Protein AF-A0A1G9FMX8-F1 (afdb_monomer_lite)

Radius of gyration: 33.81 Å; chains: 1; bounding box: 74×69×80 Å

Secondary structure (DSSP, 8-state):
---HHHHHHHHHHS-HHHHHHHHHHHHHH-HHHHHHHHHHTTPPPPHHHHHHHHHHHHHHHGGG--GGGEE-HHHHHHHHHHHHHIIIIIIHHHHHTT-HHHHHHHHHHHHHHHTTSEE--TTSHHHHHHHHHHHHHHHHHHHS-HHHHHHHHHHHHTTGGG--TTS-HHHHHHHHHHS--SHHHHHHHHHHHHHHHHHHHHH--TTS--HHHHHHHHHHHHHHHHTT-HHHHHHHHHHHTTSHHHHHHHHHHHHHTT-HHHHHHHHHHHHH-TT--HHHHHHHHHHHHHHHHHTT-HHHHHHHHHHIIIII-TT-SHHHHHHHTTS-HHHHHHHHHHHHHHS-TTS-HHHHHHHTT-HHHHHHHHHH-S-HHHHHHHHHHHTTT-HHHHHHHHHHHHHHHHHH--SHHHHHHHHHHHHGGGGSTTHHHHHHHHHHHHHHHTTT-HHHHHHHGGG-

Foldseek 3Di:
DPDPVVVVVVQVPDDPVRNVVVLVVVCVVDVVSVLLVCLVVLPDDDPVSLVVLVVQLCVLPVVQADPPLEGEPVSLVSSLVSLLCCLVRRLVSCLVSQVLVSSLVSLVVVQVSQLRHHYPCPDCSLVSSVVSSLVSVVSCQVRHDVVSVVVCLVVLVVCLVPRHPSDDPLVSLVSLLVDDPDPVSLVVLLVVLVVVLVVQVVVDDPQDQSVVNLSSLLSNLSSCVVVVPVVSLVVSLVVPLVRPSSLVVVLVVCVVVVVLVSSLVSLVVVCVDPNDDLVSVLVSLVVQLVSCVVVVVVVSNLVSLLCCCAPNVLVDCVSVVVNLVVDDPVVSVVVLVVSLVRHDPPRPSLVVCVVVLVLVVLLVPLQPDLDVVSLVVCCVSACVPPVPSSLVSLLVNLVVQLVVDDDLVSLLVSLVSLLVLVVGVCSLVVLVVVLVVCCVVPVVCVSNNVNSVVSD

pLDDT: mean 91.05, std 7.77, range [44.81, 98.56]

Organism: NCBI:txid576118

Sequence (456 aa):
MTNLNEIRDIVENTDHETLQNFVVNLLNEDENLVMRLRLLSKNELTEEDFDQYKKRYQEIVNPNVETGSFVPYRKAMRMERGLNDFLTEDVTGLVNNKYFDEAFDITKLIFLRLNKLNIVDSGGVTDDIMREIFRVWQAILNQGPKTITATMFRWIISRRDHLGDTTDPDQYLEFLINNFREPNQMERKLQIAGQQIEELEDDTQPWSYPVDEERWAKFYLELAEQMEDEDKIERFIAEHLYLFEVRNFAIERHISKAEYDEAIELLKEGRAIEFKRHELNRKYTIQLKELYKIKRNREAYLKELWLLTTKYELQSLEPFNELKAQYSEEEWAEVREEIFETLPENARLADYYRNEGLEERILEYVQNSTYSGDVLTYEADLKDKYPDEMLDIYEKFARGRMKMANERRLYREIVEFTRGMLDYPDGRDRVDQLIEEWTAEYQHRPAMIEELEKLK

Structure (mmCIF, N/CA/C/O backbone):
data_AF-A0A1G9FMX8-F1
#
_entry.id   AF-A0A1G9FMX8-F1
#
loop_
_atom_site.group_PDB
_atom_site.id
_atom_site.type_symbol
_atom_site.label_atom_id
_atom_site.label_alt_id
_atom_site.label_comp_id
_atom_site.label_asym_id
_atom_site.label_entity_id
_atom_site.label_seq_id
_atom_site.pdbx_PDB_ins_code
_atom_site.Cartn_x
_atom_site.Cartn_y
_atom_site.Cartn_z
_atom_site.occupancy
_atom_site.B_iso_or_equiv
_atom_site.auth_seq_id
_atom_site.auth_comp_id
_atom_site.auth_asym_id
_atom_site.auth_atom_id
_atom_site.pdbx_PDB_model_num
ATOM 1 N N . MET A 1 1 ? -6.615 -38.476 15.473 1.00 44.81 1 MET A N 1
ATOM 2 C CA . MET A 1 1 ? -7.785 -37.583 15.381 1.00 44.81 1 MET A CA 1
ATOM 3 C C . MET A 1 1 ? -9.010 -38.463 15.459 1.00 44.81 1 MET A C 1
ATOM 5 O O . MET A 1 1 ? -9.242 -39.225 14.532 1.00 44.81 1 MET A O 1
ATOM 9 N N . THR A 1 2 ? -9.697 -38.456 16.596 1.00 51.84 2 THR A N 1
ATOM 10 C CA . THR A 1 2 ? -10.960 -39.182 16.776 1.00 51.84 2 THR A CA 1
ATOM 11 C C . THR A 1 2 ? -12.009 -38.550 15.863 1.00 51.84 2 THR A C 1
ATOM 13 O O . THR A 1 2 ? -12.070 -37.324 15.760 1.00 51.84 2 THR A O 1
ATOM 16 N N . ASN A 1 3 ? -12.779 -39.365 15.146 1.00 76.31 3 ASN A N 1
ATOM 17 C CA . ASN A 1 3 ? -13.782 -38.883 14.204 1.00 76.31 3 ASN A CA 1
ATOM 18 C C . ASN A 1 3 ? -14.913 -38.177 14.978 1.00 76.31 3 ASN A C 1
ATOM 20 O O . ASN A 1 3 ? -15.457 -38.745 15.921 1.00 76.31 3 ASN A O 1
ATOM 24 N N . LEU A 1 4 ? -15.282 -36.951 14.591 1.00 76.44 4 LEU A N 1
ATOM 25 C CA . LEU A 1 4 ? -16.383 -36.194 15.214 1.00 76.44 4 LEU A CA 1
ATOM 26 C C . LEU A 1 4 ? -17.700 -36.991 15.246 1.00 76.44 4 LEU A C 1
ATOM 28 O O . LEU A 1 4 ? -18.471 -36.855 16.193 1.00 76.44 4 LEU A O 1
ATOM 32 N N . ASN A 1 5 ? -17.923 -37.857 14.252 1.00 81.19 5 ASN A N 1
ATOM 33 C CA . ASN A 1 5 ? -19.092 -38.734 14.209 1.00 81.19 5 ASN A CA 1
ATOM 34 C C . ASN A 1 5 ? -19.021 -39.852 15.261 1.00 81.19 5 ASN A C 1
ATOM 36 O O . ASN A 1 5 ? -20.015 -40.100 15.928 1.00 81.19 5 ASN A O 1
ATOM 40 N N . GLU A 1 6 ? -17.847 -40.453 15.491 1.00 85.81 6 GLU A N 1
ATOM 41 C CA . GLU A 1 6 ? -17.676 -41.447 16.566 1.00 85.81 6 GLU A CA 1
ATOM 42 C C . GLU A 1 6 ? -17.885 -40.824 17.949 1.00 85.81 6 GLU A C 1
ATOM 44 O O . GLU A 1 6 ? -18.493 -41.441 18.817 1.00 85.81 6 GLU A O 1
ATOM 49 N N . ILE 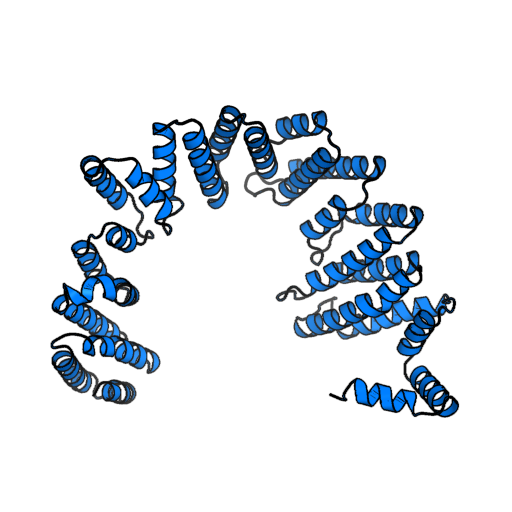A 1 7 ? -17.413 -39.590 18.165 1.00 85.06 7 ILE A N 1
ATOM 50 C CA . ILE A 1 7 ? -17.627 -38.883 19.437 1.00 85.06 7 ILE A CA 1
ATOM 51 C C . ILE A 1 7 ? -19.122 -38.641 19.662 1.00 85.06 7 ILE A C 1
ATOM 53 O O . ILE A 1 7 ? -19.620 -38.878 20.762 1.00 85.06 7 ILE A O 1
ATOM 57 N N . ARG A 1 8 ? -19.845 -38.189 18.629 1.00 85.50 8 ARG A N 1
ATOM 58 C CA . ARG A 1 8 ? -21.291 -37.959 18.720 1.00 85.50 8 ARG A CA 1
ATOM 59 C C . ARG A 1 8 ? -22.040 -39.262 19.008 1.00 85.50 8 ARG A C 1
ATOM 61 O O . ARG A 1 8 ? -22.851 -39.273 19.927 1.00 85.50 8 ARG A O 1
ATOM 68 N N . ASP A 1 9 ? -21.703 -40.349 18.317 1.00 90.06 9 ASP A N 1
ATOM 69 C CA . ASP A 1 9 ? -22.313 -41.662 18.546 1.00 90.06 9 ASP A CA 1
ATOM 70 C C . ASP A 1 9 ? -22.076 -42.155 19.983 1.00 90.06 9 ASP A C 1
ATOM 72 O O . ASP A 1 9 ? -22.987 -42.695 20.609 1.00 90.06 9 ASP A O 1
ATOM 76 N N . ILE A 1 10 ? -20.881 -41.949 20.550 1.00 89.62 10 ILE A N 1
ATOM 77 C CA . ILE A 1 10 ? -20.600 -42.299 21.952 1.00 89.62 10 ILE A CA 1
ATOM 78 C C . ILE A 1 10 ? -21.485 -41.484 22.900 1.00 89.62 10 ILE A C 1
ATOM 80 O O . ILE A 1 10 ? -22.086 -42.052 23.811 1.00 89.62 10 ILE A O 1
ATOM 84 N N . VAL A 1 11 ? -21.585 -40.169 22.691 1.00 88.06 11 VAL A N 1
ATOM 85 C CA . VAL A 1 11 ? -22.390 -39.279 23.543 1.00 88.06 11 VAL A CA 1
ATOM 86 C C . VAL A 1 11 ? -23.878 -39.626 23.462 1.00 88.06 11 VAL A C 1
ATOM 88 O O . VAL A 1 11 ? -24.535 -39.682 24.496 1.00 88.06 11 VAL A O 1
ATOM 91 N N . GLU A 1 12 ? -24.405 -39.901 22.267 1.00 89.62 12 GLU A N 1
ATOM 92 C CA . GLU A 1 12 ? -25.822 -40.235 22.054 1.00 89.62 12 GLU A CA 1
ATOM 93 C C . GLU A 1 12 ? -26.210 -41.607 22.625 1.00 89.62 12 GLU A C 1
ATOM 95 O O . GLU A 1 12 ? -27.341 -41.785 23.076 1.00 89.62 12 GLU A O 1
ATOM 100 N N . ASN A 1 13 ? -25.280 -42.567 22.637 1.00 91.25 13 ASN A N 1
ATOM 101 C CA . ASN A 1 13 ? -25.515 -43.914 23.168 1.00 91.25 13 ASN A CA 1
ATOM 102 C C . ASN A 1 13 ? -25.168 -44.068 24.660 1.00 91.25 13 ASN A C 1
ATOM 104 O O . ASN A 1 13 ? -25.418 -45.130 25.235 1.00 91.25 13 ASN A O 1
ATOM 108 N N . THR A 1 14 ? -24.589 -43.045 25.294 1.00 93.12 14 THR A N 1
ATOM 109 C CA . THR A 1 14 ? -24.308 -43.043 26.736 1.00 93.12 14 THR A CA 1
ATOM 110 C C . THR A 1 14 ? -25.556 -42.606 27.496 1.00 93.12 14 THR A C 1
ATOM 112 O O . THR A 1 14 ? -26.208 -41.629 27.129 1.00 93.12 14 THR A O 1
ATOM 115 N N . ASP A 1 15 ? -25.910 -43.319 28.566 1.00 93.94 15 ASP A N 1
ATOM 116 C CA . ASP A 1 15 ? -27.069 -42.946 29.372 1.00 93.94 15 ASP A CA 1
ATOM 117 C C . ASP A 1 15 ? -26.850 -41.606 30.096 1.00 93.94 15 ASP A C 1
ATOM 119 O O . ASP A 1 15 ? -25.723 -41.167 30.348 1.00 93.94 15 ASP A O 1
ATOM 123 N N . HIS A 1 16 ? -27.956 -40.946 30.434 1.00 90.81 16 HIS A N 1
ATOM 124 C CA . HIS A 1 16 ? -27.925 -39.588 30.967 1.00 90.81 16 HIS A CA 1
ATOM 125 C C . HIS A 1 16 ? -27.144 -39.468 32.283 1.00 90.81 16 HIS A C 1
ATOM 127 O O . HIS A 1 16 ? -26.443 -38.478 32.472 1.00 90.81 16 HIS A O 1
ATOM 133 N N . GLU A 1 17 ? -27.235 -40.459 33.174 1.00 93.00 17 GLU A N 1
ATOM 134 C CA . GLU A 1 17 ? -26.578 -40.423 34.484 1.00 93.00 17 GLU A CA 1
ATOM 135 C C . GLU A 1 17 ? -25.061 -40.582 34.333 1.00 93.00 17 GLU A C 1
ATOM 137 O O . GLU A 1 17 ? -24.290 -39.813 34.914 1.00 93.00 17 GLU A O 1
ATOM 142 N N . THR A 1 18 ? -24.622 -41.515 33.486 1.00 91.44 18 THR A N 1
ATOM 143 C CA . THR A 1 18 ? -23.204 -41.689 33.150 1.00 91.44 18 THR A CA 1
ATOM 144 C C . THR A 1 18 ? -22.631 -40.437 32.487 1.00 91.44 18 THR A C 1
ATOM 146 O O . THR A 1 18 ? -21.562 -39.970 32.887 1.00 91.44 18 THR A O 1
ATOM 149 N N . LEU A 1 19 ? -23.346 -39.850 31.519 1.00 91.69 19 LEU A N 1
ATOM 150 C CA . LEU A 1 19 ? -22.912 -38.624 30.845 1.00 91.69 19 LEU A CA 1
ATOM 151 C C . LEU A 1 19 ? -22.835 -37.447 31.829 1.00 91.69 19 LEU A C 1
ATOM 153 O O . LEU A 1 19 ? -21.854 -36.706 31.829 1.00 91.69 19 LEU A O 1
ATOM 157 N N . GLN A 1 20 ? -23.837 -37.291 32.699 1.00 89.81 20 GLN A N 1
ATOM 158 C CA . GLN A 1 20 ? -23.873 -36.226 33.698 1.00 89.81 20 GLN A CA 1
ATOM 159 C C . GLN A 1 20 ? -22.715 -36.352 34.692 1.00 89.81 20 GLN A C 1
ATOM 161 O O . GLN A 1 20 ? -22.017 -35.370 34.934 1.00 89.81 20 GLN A O 1
ATOM 166 N N . ASN A 1 21 ? -22.465 -37.549 35.226 1.00 90.31 21 ASN A N 1
ATOM 167 C CA . ASN A 1 21 ? -21.354 -37.792 36.147 1.00 90.31 21 ASN A CA 1
ATOM 168 C C . ASN A 1 21 ? -19.993 -37.582 35.473 1.00 90.31 21 ASN A C 1
ATOM 170 O O . ASN A 1 21 ? -19.087 -37.013 36.080 1.00 90.31 21 ASN A O 1
ATOM 174 N N . PHE A 1 22 ? -19.849 -37.992 34.211 1.00 90.88 22 PHE A N 1
ATOM 175 C CA . PHE A 1 22 ? -18.640 -37.738 33.433 1.00 90.88 22 PHE A CA 1
ATOM 176 C C . PHE A 1 22 ? -18.386 -36.238 33.256 1.00 90.88 22 PHE A C 1
ATOM 178 O O . PHE A 1 22 ? -17.278 -35.771 33.514 1.00 90.88 22 PHE A O 1
ATOM 185 N N . VAL A 1 23 ? -19.422 -35.476 32.890 1.00 88.44 23 VAL A N 1
ATOM 186 C CA . VAL A 1 23 ? -19.333 -34.016 32.787 1.00 88.44 23 VAL A CA 1
ATOM 187 C C . VAL A 1 23 ? -18.975 -33.409 34.143 1.00 88.44 23 VAL A C 1
ATOM 189 O O . VAL A 1 23 ? -18.030 -32.638 34.209 1.00 88.44 23 VAL A O 1
ATOM 192 N N . VAL A 1 24 ? -19.638 -33.787 35.240 1.00 87.25 24 VAL A N 1
ATOM 193 C CA . VAL A 1 24 ? -19.314 -33.271 36.586 1.00 87.25 24 VAL A CA 1
ATOM 194 C C . VAL A 1 24 ? -17.859 -33.548 36.972 1.00 87.25 24 VAL A C 1
ATOM 196 O O . VAL A 1 24 ? -17.199 -32.657 37.500 1.00 87.25 24 VAL A O 1
ATOM 199 N N . ASN A 1 25 ? -17.335 -34.737 36.672 1.00 87.38 25 ASN A N 1
ATOM 200 C CA . ASN A 1 25 ? -15.934 -35.065 36.940 1.00 87.38 25 ASN A CA 1
ATOM 201 C C . ASN A 1 25 ? -14.976 -34.207 36.103 1.00 87.38 25 ASN A C 1
ATOM 203 O O . ASN A 1 25 ? -14.035 -33.653 36.660 1.00 87.38 25 ASN A O 1
ATOM 207 N N . LEU A 1 26 ? -15.252 -34.022 34.806 1.00 86.31 26 LEU A N 1
ATOM 208 C CA . LEU A 1 26 ? -14.466 -33.130 33.943 1.00 86.31 26 LEU A CA 1
ATOM 209 C C . LEU A 1 26 ? -14.463 -31.686 34.456 1.00 86.31 26 LEU A C 1
ATOM 211 O O . LEU A 1 26 ? -13.421 -31.041 34.504 1.00 86.31 26 LEU A O 1
ATOM 215 N N . LEU A 1 27 ? -15.628 -31.182 34.863 1.00 83.56 27 LEU A N 1
ATOM 216 C CA . LEU A 1 27 ? -15.775 -29.837 35.416 1.00 83.56 27 LEU A CA 1
ATOM 217 C C . LEU A 1 27 ? -15.033 -29.670 36.748 1.00 83.56 27 LEU A C 1
ATOM 219 O O . LEU A 1 27 ? -14.538 -28.590 37.044 1.00 83.56 27 LEU A O 1
ATOM 223 N N . ASN A 1 28 ? -14.956 -30.728 37.558 1.00 80.50 28 ASN A N 1
ATOM 224 C CA . ASN A 1 28 ? -14.210 -30.718 38.814 1.00 80.50 28 ASN A CA 1
ATOM 225 C C . ASN A 1 28 ? -12.684 -30.741 38.595 1.00 80.50 28 ASN A C 1
ATOM 227 O O . ASN A 1 28 ? -11.930 -30.363 39.488 1.00 80.50 28 ASN A O 1
ATOM 231 N N . GLU A 1 29 ? -12.229 -31.195 37.427 1.00 82.62 29 GLU A N 1
ATOM 232 C CA . GLU A 1 29 ? -10.812 -31.246 37.054 1.00 82.62 29 GLU A CA 1
ATOM 233 C C . GLU A 1 29 ? -10.335 -29.979 36.325 1.00 82.62 29 GLU A C 1
ATOM 235 O O . GLU A 1 29 ? -9.151 -29.648 36.408 1.00 82.62 29 GLU A O 1
ATOM 240 N N . ASP A 1 30 ? -11.232 -29.254 35.646 1.00 76.12 30 ASP A N 1
ATOM 241 C CA . ASP A 1 30 ? -10.906 -28.046 34.882 1.00 76.12 30 ASP A CA 1
ATOM 242 C C . ASP A 1 30 ? -11.924 -26.914 35.121 1.00 76.12 30 ASP A C 1
ATOM 244 O O . ASP A 1 30 ? -13.022 -26.891 34.553 1.00 76.12 30 ASP A O 1
ATOM 248 N N . GLU A 1 31 ? -11.517 -25.920 35.921 1.00 72.94 31 GLU A N 1
ATOM 249 C CA . GLU A 1 31 ? -12.300 -24.706 36.206 1.00 72.94 31 GLU A CA 1
ATOM 250 C C . GLU A 1 31 ? -12.705 -23.957 34.917 1.00 72.94 31 GLU A C 1
ATOM 252 O O . GLU A 1 31 ? -13.776 -23.352 34.859 1.00 72.94 31 GLU A O 1
ATOM 257 N N . ASN A 1 32 ? -11.925 -24.049 33.833 1.00 69.44 32 ASN A N 1
ATOM 258 C CA . ASN A 1 32 ? -12.263 -23.391 32.567 1.00 69.44 32 ASN A CA 1
ATOM 259 C C . ASN A 1 32 ? -13.491 -24.014 31.897 1.00 69.44 32 ASN A C 1
ATOM 261 O O . ASN A 1 32 ? -14.299 -23.308 31.281 1.00 69.44 32 ASN A O 1
ATOM 265 N N . LEU A 1 33 ? -13.657 -25.335 32.022 1.00 78.12 33 LEU A N 1
ATOM 266 C CA . LEU A 1 33 ? -14.835 -26.028 31.507 1.00 78.12 33 LEU A CA 1
ATOM 267 C C . LEU A 1 33 ? -16.089 -25.640 32.298 1.00 78.12 33 LEU A C 1
ATOM 269 O O . LEU A 1 33 ? -17.167 -25.556 31.707 1.00 78.12 33 LEU A O 1
ATOM 273 N N . VAL A 1 34 ? -15.953 -25.320 33.593 1.00 76.44 34 VAL A N 1
ATOM 274 C CA . VAL A 1 34 ? -17.045 -24.767 34.416 1.00 76.44 34 VAL A CA 1
ATOM 275 C C . VAL A 1 34 ? -17.539 -23.452 33.836 1.00 76.44 34 VAL A C 1
ATOM 277 O O . VAL A 1 34 ? -18.742 -23.302 33.608 1.00 76.44 34 VAL A O 1
ATOM 280 N N . MET A 1 35 ? -16.629 -22.525 33.539 1.00 72.62 35 MET A N 1
ATOM 281 C CA . MET A 1 35 ? -16.982 -21.223 32.968 1.00 72.62 35 MET A CA 1
ATOM 282 C C . MET A 1 35 ? -17.675 -21.373 31.607 1.00 72.62 35 MET A C 1
ATOM 284 O O . MET A 1 35 ? -18.742 -20.798 31.380 1.00 72.62 35 MET A O 1
ATOM 288 N N . ARG A 1 36 ? -17.121 -22.210 30.716 1.00 73.38 36 ARG A N 1
ATOM 289 C CA . ARG A 1 36 ? -17.715 -22.488 29.396 1.00 73.38 36 ARG A CA 1
ATOM 290 C C . ARG A 1 36 ? -19.100 -23.094 29.504 1.00 73.38 36 ARG A C 1
ATOM 292 O O . ARG A 1 36 ? -20.012 -22.664 28.800 1.00 73.38 36 ARG A O 1
ATOM 299 N N . LEU A 1 37 ? -19.277 -24.075 30.386 1.00 78.38 37 LEU A N 1
ATOM 300 C CA . LEU A 1 37 ? -20.577 -24.700 30.557 1.00 78.38 37 LEU A CA 1
ATOM 301 C C . LEU A 1 37 ? -21.602 -23.692 31.081 1.00 78.38 37 LEU A C 1
ATOM 303 O O . LEU A 1 37 ? -22.703 -23.659 30.544 1.00 78.38 37 LEU A O 1
ATOM 307 N N . ARG A 1 38 ? -21.239 -22.829 32.045 1.00 74.94 38 ARG A N 1
ATOM 308 C CA . ARG A 1 38 ? -22.138 -21.779 32.565 1.00 74.94 38 ARG A CA 1
ATOM 309 C C . ARG A 1 38 ? -22.612 -20.823 31.471 1.00 74.94 38 ARG A C 1
ATOM 311 O O . ARG A 1 38 ? -23.809 -20.532 31.411 1.00 74.94 38 ARG A O 1
ATOM 318 N N . LEU A 1 39 ? -21.708 -20.409 30.578 1.00 71.44 39 LEU A N 1
ATOM 319 C CA . LEU A 1 39 ? -22.046 -19.603 29.401 1.00 71.44 39 LEU A CA 1
ATOM 320 C C . LEU A 1 39 ? -22.995 -20.330 28.439 1.00 71.44 39 LEU A C 1
ATOM 322 O O . LEU A 1 39 ? -23.911 -19.718 27.896 1.00 71.44 39 LEU A O 1
ATOM 326 N N . LEU A 1 40 ? -22.794 -21.632 28.217 1.00 75.94 40 LEU A N 1
ATOM 327 C CA . LEU A 1 40 ? -23.649 -22.434 27.333 1.00 75.94 40 LEU A CA 1
ATOM 328 C C . LEU A 1 40 ? -25.031 -22.701 27.941 1.00 75.94 40 LEU A C 1
ATOM 330 O O . LEU A 1 40 ? -26.027 -22.758 27.219 1.00 75.94 40 LEU A O 1
ATOM 334 N N . SER A 1 41 ? -25.106 -22.846 29.264 1.00 71.75 41 SER A N 1
ATOM 335 C CA . SER A 1 41 ? -26.338 -23.150 29.988 1.00 71.75 41 SER A CA 1
ATOM 336 C C . SER A 1 41 ? -27.146 -21.910 30.394 1.00 71.75 41 SER A C 1
ATOM 338 O O . SER A 1 41 ? -28.184 -22.067 31.031 1.00 71.75 41 SER A O 1
ATOM 340 N N . LYS A 1 42 ? -26.716 -20.696 30.005 1.00 63.12 42 LYS A N 1
ATOM 341 C CA . LYS A 1 42 ? -27.353 -19.402 30.338 1.00 63.12 42 LYS A CA 1
ATOM 342 C C . LYS A 1 42 ? -27.560 -19.177 31.842 1.00 63.12 42 LYS A C 1
ATOM 344 O O . LYS A 1 42 ? -28.536 -18.545 32.246 1.00 63.12 42 LYS A O 1
ATOM 349 N N . ASN A 1 43 ? -26.665 -19.711 32.667 1.00 69.50 43 ASN A N 1
ATOM 350 C CA . ASN A 1 43 ? -26.672 -19.402 34.094 1.00 69.50 43 ASN A CA 1
ATOM 351 C C . ASN A 1 43 ? -26.095 -17.997 34.305 1.00 69.50 43 ASN A C 1
ATOM 353 O O . ASN A 1 43 ? -25.184 -17.601 33.580 1.00 69.50 43 ASN A O 1
ATOM 357 N N . GLU A 1 44 ? -26.604 -17.259 35.294 1.00 72.62 44 GLU A N 1
ATOM 358 C CA . GLU A 1 44 ? -26.005 -15.974 35.666 1.00 72.62 44 GLU A CA 1
ATOM 359 C C . GLU A 1 44 ? -24.579 -16.189 36.193 1.00 72.62 44 GLU A C 1
ATOM 361 O O . GLU A 1 44 ? -24.358 -17.022 37.077 1.00 72.62 44 GLU A O 1
ATOM 366 N N . LEU A 1 45 ? -23.617 -15.450 35.634 1.00 77.69 45 LEU A N 1
ATOM 367 C CA . LEU A 1 45 ? -22.242 -15.405 36.127 1.00 77.69 45 LEU A CA 1
ATOM 368 C C . LEU A 1 45 ? -22.149 -14.592 37.423 1.00 77.69 45 LEU A C 1
ATOM 370 O O . LEU A 1 45 ? -22.848 -13.591 37.596 1.00 77.69 45 LEU A O 1
ATOM 374 N N . THR A 1 46 ? -21.264 -15.016 38.322 1.00 79.81 46 THR A N 1
ATOM 375 C CA . THR A 1 46 ? -20.975 -14.331 39.591 1.00 79.81 46 THR A CA 1
ATOM 376 C C . THR A 1 46 ? -19.717 -13.458 39.492 1.00 79.81 46 THR A C 1
ATOM 378 O O . THR A 1 46 ? -18.938 -13.573 38.550 1.00 79.81 46 THR A O 1
ATOM 381 N N . GLU A 1 47 ? -19.460 -12.605 40.493 1.00 78.50 47 GLU A N 1
ATOM 382 C CA . GLU A 1 47 ? -18.185 -11.865 40.585 1.00 78.50 47 GLU A CA 1
ATOM 383 C C . GLU A 1 47 ? -16.962 -12.798 40.609 1.00 78.50 47 GLU A C 1
ATOM 385 O O . GLU A 1 47 ? -15.944 -12.509 39.980 1.00 78.50 47 GLU A O 1
ATOM 390 N N . GLU A 1 48 ? -17.083 -13.945 41.281 1.00 80.94 48 GLU A N 1
ATOM 391 C CA . GLU A 1 48 ? -16.029 -14.960 41.355 1.00 80.94 48 GLU A CA 1
ATOM 392 C C . GLU A 1 48 ? -15.711 -15.548 39.971 1.00 80.94 48 GLU A C 1
ATOM 394 O O . GLU A 1 48 ? -14.545 -15.785 39.656 1.00 80.94 48 GLU A O 1
ATOM 399 N N . ASP A 1 49 ? -16.718 -15.692 39.102 1.00 78.06 49 ASP A N 1
ATOM 400 C CA . ASP A 1 49 ? -16.517 -16.149 37.724 1.00 78.06 49 ASP A CA 1
ATOM 401 C C . ASP A 1 49 ? -15.686 -15.143 36.914 1.00 78.06 49 ASP A C 1
ATOM 403 O O . ASP A 1 49 ? -14.797 -15.529 36.154 1.00 78.06 49 ASP A O 1
ATOM 407 N N . PHE A 1 50 ? -15.902 -13.839 37.104 1.00 80.25 50 PHE A N 1
ATOM 408 C CA . PHE A 1 50 ? -15.106 -12.804 36.435 1.00 80.25 50 PHE A CA 1
ATOM 409 C C . PHE A 1 50 ? -13.664 -12.731 36.946 1.00 80.25 50 PHE A C 1
ATOM 411 O O . PHE A 1 50 ? -12.746 -12.421 36.179 1.00 80.25 50 PHE A O 1
ATOM 418 N N . ASP A 1 51 ? -13.426 -13.071 38.211 1.00 85.38 51 ASP A N 1
ATOM 419 C CA . ASP A 1 51 ? -12.068 -13.232 38.727 1.00 85.38 51 ASP A CA 1
ATOM 420 C C . ASP A 1 51 ? -11.364 -14.460 38.130 1.00 85.38 51 ASP A C 1
ATOM 422 O O . ASP A 1 51 ? -10.157 -14.397 37.863 1.00 85.38 51 ASP A O 1
ATOM 426 N N . GLN A 1 52 ? -12.101 -15.523 37.791 1.00 85.38 52 GLN A N 1
ATOM 427 C CA . GLN A 1 52 ? -11.546 -16.659 37.046 1.00 85.38 52 GLN A CA 1
ATOM 428 C C . GLN A 1 52 ? -11.110 -16.268 35.625 1.00 85.38 52 GLN A C 1
ATOM 430 O O . GLN A 1 52 ? -10.035 -16.686 35.195 1.00 85.38 52 GLN A O 1
ATOM 435 N N . TYR A 1 53 ? -11.833 -15.387 34.920 1.00 88.88 53 TYR A N 1
ATOM 436 C CA . TYR A 1 53 ? -11.364 -14.852 33.627 1.00 88.88 53 TYR A CA 1
ATOM 437 C C . TYR A 1 53 ? -10.019 -14.125 33.756 1.00 88.88 53 TYR A C 1
ATOM 439 O O . TYR A 1 53 ? -9.121 -14.314 32.930 1.00 88.88 53 TYR A O 1
ATOM 447 N N . LYS A 1 54 ? -9.846 -13.314 34.808 1.00 88.12 54 LYS A N 1
ATOM 448 C CA . LYS A 1 54 ? -8.574 -12.619 35.068 1.00 88.12 54 LYS A CA 1
ATOM 449 C C . LYS A 1 54 ? -7.459 -13.608 35.403 1.00 88.12 54 LYS A C 1
ATOM 451 O O . LYS A 1 54 ? -6.344 -13.443 34.907 1.00 88.12 54 LYS A O 1
ATOM 456 N N . LYS A 1 55 ? -7.749 -14.630 36.215 1.00 90.88 55 LYS A N 1
ATOM 457 C CA . LYS A 1 55 ? -6.806 -15.707 36.553 1.00 90.88 55 LYS A CA 1
ATOM 458 C C . LYS A 1 55 ? -6.367 -16.458 35.296 1.00 90.88 55 LYS A C 1
ATOM 460 O O . LYS A 1 55 ? -5.169 -16.574 35.056 1.00 90.88 55 LYS A O 1
ATOM 465 N N . ARG A 1 56 ? -7.308 -16.854 34.436 1.00 90.69 56 ARG A N 1
ATOM 466 C CA . ARG A 1 56 ? -7.016 -17.545 33.175 1.00 90.69 56 ARG A CA 1
ATOM 467 C C . ARG A 1 56 ? -6.131 -16.713 32.252 1.00 90.69 56 ARG A C 1
ATOM 469 O O . ARG A 1 56 ? -5.119 -17.197 31.753 1.00 90.69 56 ARG A O 1
ATOM 476 N N . TYR A 1 57 ? -6.455 -15.434 32.074 1.00 92.81 57 TYR A N 1
ATOM 477 C CA . TYR A 1 57 ? -5.593 -14.511 31.339 1.00 92.81 57 TYR A CA 1
ATOM 478 C C . TYR A 1 57 ? -4.161 -14.471 31.919 1.00 92.81 57 TYR A C 1
ATOM 480 O O . TYR A 1 57 ? -3.180 -14.526 31.173 1.00 92.81 57 TYR A O 1
ATOM 488 N N . GLN A 1 58 ? -4.016 -14.407 33.248 1.00 92.94 58 GLN A N 1
ATOM 489 C CA . GLN A 1 58 ? -2.708 -14.388 33.908 1.00 92.94 58 GLN A CA 1
ATOM 490 C C . GLN A 1 58 ? -1.935 -15.695 33.696 1.00 92.94 58 GLN A C 1
ATOM 492 O O . GLN A 1 58 ? -0.724 -15.652 33.487 1.00 92.94 58 GLN A O 1
ATOM 497 N N . GLU A 1 59 ? -2.615 -16.839 33.716 1.00 94.75 59 GLU A N 1
ATOM 498 C CA . GLU A 1 59 ? -2.031 -18.157 33.441 1.00 94.75 59 GLU A CA 1
ATOM 499 C C . GLU A 1 59 ? -1.550 -18.293 31.992 1.00 94.75 59 GLU A C 1
ATOM 501 O O . GLU A 1 59 ? -0.559 -18.977 31.735 1.00 94.75 59 GLU A O 1
ATOM 506 N N . ILE A 1 60 ? -2.189 -17.593 31.052 1.00 95.81 60 ILE A N 1
ATOM 507 C CA . ILE A 1 60 ? -1.742 -17.525 29.658 1.00 95.81 60 ILE A CA 1
ATOM 508 C C . ILE A 1 60 ? -0.518 -16.609 29.525 1.00 95.81 60 ILE A C 1
ATOM 510 O O . ILE A 1 60 ? 0.465 -16.979 28.883 1.00 95.81 60 ILE A O 1
ATOM 514 N N . VAL A 1 61 ? -0.543 -15.416 30.123 1.00 94.44 61 VAL A N 1
ATOM 515 C CA . VAL A 1 61 ? 0.496 -14.395 29.898 1.00 94.44 61 VAL A CA 1
ATOM 516 C C . VAL A 1 61 ? 1.743 -14.620 30.751 1.00 94.44 61 VAL A C 1
ATOM 518 O O . VAL A 1 61 ? 2.854 -14.637 30.224 1.00 94.44 61 VAL A O 1
ATOM 521 N N . ASN A 1 62 ? 1.598 -14.808 32.063 1.00 94.88 62 ASN A N 1
ATOM 522 C CA . ASN A 1 62 ? 2.724 -14.770 33.004 1.00 94.88 62 ASN A CA 1
ATOM 523 C C . ASN A 1 62 ? 3.834 -15.798 32.717 1.00 94.88 62 ASN A C 1
ATOM 525 O O . ASN A 1 62 ? 5.000 -15.415 32.803 1.00 94.88 62 ASN A O 1
ATOM 529 N N . PRO A 1 63 ? 3.548 -17.057 32.323 1.00 96.31 63 PRO A N 1
ATOM 530 C CA . PRO A 1 63 ? 4.604 -18.029 32.015 1.00 96.31 63 PRO A CA 1
ATOM 531 C C . PRO A 1 63 ? 5.476 -17.649 30.809 1.00 96.31 63 PRO A C 1
ATOM 533 O O . PRO A 1 63 ? 6.557 -18.214 30.617 1.00 96.31 63 PRO A O 1
ATOM 536 N N . ASN A 1 64 ? 4.998 -16.721 29.976 1.00 95.88 64 ASN A N 1
ATOM 537 C CA . ASN A 1 64 ? 5.679 -16.273 28.769 1.00 95.88 64 ASN A CA 1
ATOM 538 C C . ASN A 1 64 ? 6.537 -15.017 28.996 1.00 95.88 64 ASN A C 1
ATOM 540 O O . ASN A 1 64 ? 7.378 -14.708 28.154 1.00 95.88 64 ASN A O 1
ATOM 544 N N . VAL A 1 65 ? 6.382 -14.341 30.138 1.00 94.44 65 VAL A N 1
ATOM 545 C CA . VAL A 1 65 ? 7.119 -13.119 30.485 1.00 94.44 65 VAL A CA 1
ATOM 546 C C . VAL A 1 65 ? 8.373 -13.459 31.292 1.00 94.44 65 VAL A C 1
ATOM 548 O O . VAL A 1 65 ? 8.318 -14.148 32.308 1.00 94.44 65 VAL A O 1
ATOM 551 N N . GLU A 1 66 ? 9.518 -12.969 30.835 1.00 93.56 66 GLU A N 1
ATOM 552 C CA . GLU A 1 66 ? 10.817 -13.084 31.495 1.00 93.56 66 GLU A CA 1
ATOM 553 C C . GLU A 1 66 ? 11.159 -11.815 32.294 1.00 93.56 66 GLU A C 1
ATOM 555 O O . GLU A 1 66 ? 10.378 -10.863 32.394 1.00 93.56 66 GLU A O 1
ATOM 560 N N . THR A 1 67 ? 12.342 -11.810 32.912 1.00 87.88 67 THR A N 1
ATOM 561 C CA . THR A 1 67 ? 12.845 -10.683 33.703 1.00 87.88 67 THR A CA 1
ATOM 562 C C . THR A 1 67 ? 12.769 -9.375 32.913 1.00 87.88 67 THR A C 1
ATOM 564 O O . THR A 1 67 ? 13.187 -9.310 31.761 1.00 87.88 67 THR A O 1
ATOM 567 N N . GLY A 1 68 ? 12.260 -8.317 33.548 1.00 84.12 68 GLY A N 1
ATOM 568 C CA . GLY A 1 68 ? 12.174 -6.991 32.929 1.00 84.12 68 GLY A CA 1
ATOM 569 C C . GLY A 1 68 ? 11.055 -6.837 31.893 1.00 84.12 68 GLY A C 1
ATOM 570 O O . GLY A 1 68 ? 11.180 -5.994 31.014 1.00 84.12 68 GLY A O 1
ATOM 571 N N . SER A 1 69 ? 9.975 -7.626 31.986 1.00 90.12 69 SER A N 1
ATOM 572 C CA . SER A 1 69 ? 8.826 -7.590 31.058 1.00 90.12 69 SER A CA 1
ATOM 573 C C . SER A 1 69 ? 9.141 -8.053 29.629 1.00 90.12 69 SER A C 1
ATOM 575 O O . SER A 1 69 ? 8.363 -7.793 28.714 1.00 90.12 69 SER A O 1
ATOM 577 N N . PHE A 1 70 ? 10.265 -8.744 29.433 1.00 94.38 70 PHE A N 1
ATOM 578 C CA . PHE A 1 70 ? 10.695 -9.235 28.128 1.00 94.38 70 PHE A CA 1
ATOM 579 C C . PHE A 1 70 ? 9.971 -10.528 27.733 1.00 94.38 70 PHE A C 1
ATOM 581 O O . PHE A 1 70 ? 9.802 -11.423 28.559 1.00 94.38 70 PHE A O 1
ATOM 588 N N . VAL A 1 71 ? 9.573 -10.654 26.467 1.00 94.50 71 VAL A N 1
ATOM 589 C CA . VAL A 1 71 ? 8.925 -11.851 25.914 1.00 94.50 71 VAL A CA 1
ATOM 590 C C . VAL A 1 71 ? 9.673 -12.285 24.645 1.00 94.50 71 VAL A C 1
ATOM 592 O O . VAL A 1 71 ? 9.519 -11.656 23.596 1.00 94.50 71 VAL A O 1
ATOM 595 N N . PRO A 1 72 ? 10.476 -13.367 24.689 1.00 94.25 72 PRO A N 1
ATOM 596 C CA . PRO A 1 72 ? 11.193 -13.845 23.511 1.00 94.25 72 PRO A CA 1
ATOM 597 C C . PRO A 1 72 ? 10.239 -14.488 22.497 1.00 94.25 72 PRO A C 1
ATOM 599 O O . PRO A 1 72 ? 9.224 -15.077 22.869 1.00 94.25 72 PRO A O 1
ATOM 602 N N . TYR A 1 73 ? 10.626 -14.481 21.220 1.00 92.19 73 TYR A N 1
ATOM 603 C CA . TYR A 1 73 ? 9.771 -14.872 20.090 1.00 92.19 73 TYR A CA 1
ATOM 604 C C . TYR A 1 73 ? 9.004 -16.198 20.282 1.00 92.19 73 TYR A C 1
ATOM 606 O O . TYR A 1 73 ? 7.790 -16.253 20.118 1.00 92.19 73 TYR A O 1
ATOM 614 N N . ARG A 1 74 ? 9.665 -17.281 20.725 1.00 92.81 74 ARG A N 1
ATOM 615 C CA . ARG A 1 74 ? 8.983 -18.578 20.944 1.00 92.81 74 ARG A CA 1
ATOM 616 C C . ARG A 1 74 ? 7.904 -18.529 22.031 1.00 92.81 74 ARG A C 1
ATOM 618 O O . ARG A 1 74 ? 6.923 -19.264 21.940 1.00 92.81 74 ARG A O 1
ATOM 625 N N . LYS A 1 75 ? 8.104 -17.713 23.069 1.00 95.38 75 LYS A N 1
ATOM 626 C CA . LYS A 1 75 ? 7.123 -17.500 24.140 1.00 95.38 75 LYS A CA 1
ATOM 627 C C . LYS A 1 75 ? 6.023 -16.541 23.688 1.00 95.38 75 LYS A C 1
ATOM 629 O O . LYS A 1 75 ? 4.871 -16.773 24.035 1.00 95.38 75 LYS A O 1
ATOM 634 N N . ALA A 1 76 ? 6.350 -15.559 22.846 1.00 94.38 76 ALA A N 1
ATOM 635 C CA . ALA A 1 76 ? 5.372 -14.693 22.193 1.00 94.38 76 ALA A CA 1
ATOM 636 C C . ALA A 1 76 ? 4.369 -15.525 21.370 1.00 94.38 76 ALA A C 1
ATOM 638 O O . ALA A 1 76 ? 3.184 -15.489 21.669 1.00 94.38 76 ALA A O 1
ATOM 639 N N . MET A 1 77 ? 4.842 -16.411 20.483 1.00 94.00 77 MET A N 1
ATOM 640 C CA . MET A 1 77 ? 3.995 -17.331 19.691 1.00 94.00 77 MET A CA 1
ATOM 641 C C . MET A 1 77 ? 3.123 -18.283 20.537 1.00 94.00 77 MET A C 1
ATOM 643 O O . MET A 1 77 ? 2.142 -18.855 20.060 1.00 94.00 77 MET A O 1
ATOM 647 N N . ARG A 1 78 ? 3.529 -18.584 21.777 1.00 94.81 78 ARG A N 1
ATOM 648 C CA . ARG A 1 78 ? 2.725 -19.403 22.701 1.00 94.81 78 ARG A CA 1
ATOM 649 C C . ARG A 1 78 ? 1.660 -18.552 23.390 1.00 94.81 78 ARG A C 1
ATOM 651 O O . ARG A 1 78 ? 0.531 -19.008 23.533 1.00 94.81 78 ARG A O 1
ATOM 658 N N . MET A 1 79 ? 2.043 -17.356 23.829 1.00 95.88 79 MET A N 1
ATOM 659 C CA . MET A 1 79 ? 1.148 -16.377 24.438 1.00 95.88 79 MET A CA 1
ATOM 660 C C . MET A 1 79 ? 0.051 -15.954 23.461 1.00 95.88 79 MET A C 1
ATOM 662 O O . MET A 1 79 ? -1.109 -15.954 23.843 1.00 95.88 79 MET A O 1
ATOM 666 N N . GLU A 1 80 ? 0.419 -15.673 22.212 1.00 95.50 80 GLU A N 1
ATOM 667 C CA . GLU A 1 80 ? -0.475 -15.349 21.098 1.00 95.50 80 GLU A CA 1
ATOM 668 C C . GLU A 1 80 ? -1.573 -16.393 20.927 1.00 95.50 80 GLU A C 1
ATOM 670 O O . GLU A 1 80 ? -2.742 -16.077 21.106 1.00 95.50 80 GLU A O 1
ATOM 675 N N . ARG A 1 81 ? -1.199 -17.660 20.703 1.00 95.19 81 ARG A N 1
ATOM 676 C CA . ARG A 1 81 ? -2.158 -18.765 20.576 1.00 95.19 81 ARG A CA 1
ATOM 677 C C . ARG A 1 81 ? -3.101 -18.852 21.771 1.00 95.19 81 ARG A C 1
ATOM 679 O O . ARG A 1 81 ? -4.309 -18.914 21.590 1.00 95.19 81 ARG A O 1
ATOM 686 N N . GLY A 1 82 ? -2.558 -18.800 22.988 1.00 96.25 82 GLY A N 1
ATOM 687 C CA . GLY A 1 82 ? -3.381 -18.863 24.195 1.00 96.25 82 GLY A CA 1
ATOM 688 C C . GLY A 1 82 ? -4.345 -17.679 24.328 1.00 96.25 82 GLY A C 1
ATOM 689 O O . GLY A 1 82 ? -5.496 -17.875 24.708 1.00 96.25 82 GLY A O 1
ATOM 690 N N . LEU A 1 83 ? -3.895 -16.459 24.017 1.00 97.00 83 LEU A N 1
ATOM 691 C CA . LEU A 1 83 ? -4.735 -15.262 24.071 1.00 97.00 83 LEU A CA 1
ATOM 692 C C . LEU A 1 83 ? -5.786 -15.257 22.961 1.00 97.00 83 LEU A C 1
ATOM 694 O O . LEU A 1 83 ? -6.924 -14.898 23.243 1.00 97.00 83 LEU A O 1
ATOM 698 N N . ASN A 1 84 ? -5.444 -15.692 21.750 1.00 95.88 84 ASN A N 1
ATOM 699 C CA . ASN A 1 84 ? -6.383 -15.793 20.636 1.00 95.88 84 ASN A CA 1
ATOM 700 C C . ASN A 1 84 ? -7.483 -16.817 20.932 1.00 95.88 84 ASN A C 1
ATOM 702 O O . ASN A 1 84 ? -8.660 -16.491 20.773 1.00 95.88 84 ASN A O 1
ATOM 706 N N . ASP A 1 85 ? -7.134 -17.998 21.454 1.00 94.12 85 ASP A N 1
ATOM 707 C CA . ASP A 1 85 ? -8.116 -19.001 21.890 1.00 94.12 85 ASP A CA 1
ATOM 708 C C . ASP A 1 85 ? -9.024 -18.429 22.994 1.00 94.12 85 ASP A C 1
ATOM 710 O O . ASP A 1 85 ? -10.249 -18.529 22.926 1.00 94.12 85 ASP A O 1
ATOM 714 N N . PHE A 1 86 ? -8.441 -17.754 23.990 1.00 95.31 86 PHE A N 1
ATOM 715 C CA . PHE A 1 86 ? -9.191 -17.146 25.092 1.00 95.31 86 PHE A CA 1
ATOM 716 C C . PHE A 1 86 ? -10.137 -16.024 24.633 1.00 95.31 86 PHE A C 1
ATOM 718 O O . PHE A 1 86 ? -11.295 -15.973 25.054 1.00 95.31 86 PHE A O 1
ATOM 725 N N . LEU A 1 87 ? -9.674 -15.133 23.752 1.00 97.06 87 LEU A N 1
ATOM 726 C CA . LEU A 1 87 ? -10.472 -14.041 23.190 1.00 97.06 87 LEU A CA 1
ATOM 727 C C . LEU A 1 87 ? -11.615 -14.577 22.315 1.00 97.06 87 LEU A C 1
ATOM 729 O O . LEU A 1 87 ? -12.761 -14.129 22.438 1.00 97.06 87 LEU A O 1
ATOM 733 N N . THR A 1 88 ? -11.317 -15.564 21.468 1.00 93.88 88 THR A N 1
ATOM 734 C CA . THR A 1 88 ? -12.262 -16.113 20.486 1.00 93.88 88 THR A CA 1
ATOM 735 C C . THR A 1 88 ? -13.312 -17.008 21.134 1.00 93.88 88 THR A C 1
ATOM 737 O O . THR A 1 88 ? -14.481 -16.948 20.763 1.00 93.88 88 THR A O 1
ATOM 740 N N . GLU A 1 89 ? -12.928 -17.834 22.106 1.00 88.56 89 GLU A N 1
ATOM 741 C CA . GLU A 1 89 ? -13.843 -18.802 22.712 1.00 88.56 89 GLU A CA 1
ATOM 742 C C . GLU A 1 89 ? -14.526 -18.225 23.957 1.00 88.56 89 GLU A C 1
ATOM 744 O O . GLU A 1 89 ? -15.755 -18.211 24.052 1.00 88.56 89 GLU A O 1
ATOM 749 N N . ASP A 1 90 ? -13.750 -17.711 24.912 1.00 90.56 90 ASP A N 1
ATOM 750 C CA . ASP A 1 90 ? -14.273 -17.391 26.240 1.00 90.56 90 ASP A CA 1
ATOM 751 C C . ASP A 1 90 ? -14.778 -15.947 26.332 1.00 90.56 90 ASP A C 1
ATOM 753 O O . ASP A 1 90 ? -15.904 -15.714 26.781 1.00 90.56 90 ASP A O 1
ATOM 757 N N . VAL A 1 91 ? -13.984 -14.968 25.881 1.00 94.19 91 VAL A N 1
ATOM 758 C CA . VAL A 1 91 ? -14.366 -13.544 25.945 1.00 94.19 91 VAL A CA 1
ATOM 759 C C . VAL A 1 91 ? -15.480 -13.227 24.947 1.00 94.19 91 VAL A C 1
ATOM 761 O O . VAL A 1 91 ? -16.438 -12.538 25.287 1.00 94.19 91 VAL A O 1
ATOM 764 N N . THR A 1 92 ? -15.437 -13.786 23.738 1.00 93.06 92 THR A N 1
ATOM 765 C CA . THR A 1 92 ? -16.567 -13.678 22.797 1.00 93.06 92 THR A CA 1
ATOM 766 C C . THR A 1 92 ? -17.819 -14.381 23.338 1.00 93.06 92 THR A C 1
ATOM 768 O O . THR A 1 92 ? -18.938 -13.906 23.135 1.00 93.06 92 THR A O 1
ATOM 771 N N . GLY A 1 93 ? -17.652 -15.459 24.112 1.00 90.25 93 GLY A N 1
ATOM 772 C CA . GLY A 1 93 ? -18.737 -16.095 24.859 1.00 90.25 93 GLY A CA 1
ATOM 773 C C . GLY A 1 93 ? -19.443 -15.151 25.843 1.00 90.25 93 GLY A C 1
ATOM 774 O O . GLY A 1 93 ? -20.673 -15.196 25.941 1.00 90.25 93 GLY A O 1
ATOM 775 N N . LEU A 1 94 ? -18.705 -14.250 26.505 1.00 92.62 94 LEU A N 1
ATOM 776 C CA . LEU A 1 94 ? -19.278 -13.188 27.347 1.00 92.62 94 LEU A CA 1
ATOM 777 C C . LEU A 1 94 ? -20.136 -12.219 26.526 1.00 92.62 94 LEU A C 1
ATOM 779 O O . LEU A 1 94 ? -21.276 -11.943 26.901 1.00 92.62 94 LEU A O 1
ATOM 783 N N . VAL A 1 95 ? -19.632 -11.769 25.371 1.00 94.81 95 VAL A N 1
ATOM 784 C CA . VAL A 1 95 ? -20.372 -10.873 24.464 1.00 94.81 95 VAL A CA 1
ATOM 785 C C . VAL A 1 95 ? -21.683 -11.519 24.007 1.00 94.81 95 VAL A C 1
ATOM 787 O O . VAL A 1 95 ? -22.743 -10.901 24.103 1.00 94.81 95 VAL A O 1
ATOM 790 N N . ASN A 1 96 ? -21.639 -12.787 23.588 1.00 91.81 96 ASN A N 1
ATOM 791 C CA . ASN A 1 96 ? -22.818 -13.537 23.138 1.00 91.81 96 ASN A CA 1
ATOM 792 C C . ASN A 1 96 ? -23.877 -13.712 24.242 1.00 91.81 96 ASN A C 1
ATOM 794 O O . ASN A 1 96 ? -25.071 -13.812 23.953 1.00 91.81 96 ASN A O 1
ATOM 798 N N . ASN A 1 97 ? -23.448 -13.717 25.505 1.00 89.31 97 ASN A N 1
ATOM 799 C CA . ASN A 1 97 ? -24.318 -13.785 26.678 1.00 89.31 97 ASN A CA 1
ATOM 800 C C . ASN A 1 97 ? -24.635 -12.408 27.287 1.00 89.31 97 ASN A C 1
ATOM 802 O O . ASN A 1 97 ? -25.256 -12.340 28.343 1.00 89.31 97 ASN A O 1
ATOM 806 N N . LYS A 1 98 ? -24.305 -11.317 26.580 1.00 92.69 98 LYS A N 1
ATOM 807 C CA . LYS A 1 98 ? -24.599 -9.918 26.941 1.00 92.69 98 LYS A CA 1
ATOM 808 C C . LYS A 1 98 ? -23.837 -9.372 28.157 1.00 92.69 98 LYS A C 1
ATOM 810 O O . LYS A 1 98 ? -24.211 -8.319 28.672 1.00 92.69 98 LYS A O 1
ATOM 815 N N . TYR A 1 99 ? -22.746 -10.021 28.557 1.00 93.19 99 TYR A N 1
ATOM 816 C CA . TYR A 1 99 ? -21.790 -9.527 29.558 1.00 93.19 99 TYR A CA 1
ATOM 817 C C . TYR A 1 99 ? -20.777 -8.575 28.904 1.00 93.19 99 TYR A C 1
ATOM 819 O O . TYR A 1 99 ? -19.597 -8.886 28.726 1.00 93.19 99 TYR A O 1
ATOM 827 N N . PHE A 1 100 ? -21.284 -7.442 28.408 1.00 95.31 100 PHE A N 1
ATOM 828 C CA . PHE A 1 100 ? -20.518 -6.513 27.574 1.00 95.31 100 PHE A CA 1
ATOM 829 C C . PHE A 1 100 ? -19.465 -5.730 28.360 1.00 95.31 100 PHE A C 1
ATOM 831 O O . PHE A 1 100 ? -18.356 -5.539 27.859 1.00 95.31 100 PHE A O 1
ATOM 838 N N . ASP A 1 101 ? -19.807 -5.270 29.565 1.00 92.56 101 ASP A N 1
ATOM 839 C CA . ASP A 1 101 ? -18.892 -4.523 30.427 1.00 92.56 101 ASP A CA 1
ATOM 840 C C . ASP A 1 101 ? -17.703 -5.403 30.832 1.00 92.56 101 ASP A C 1
ATOM 842 O O . ASP A 1 101 ? -16.554 -4.972 30.749 1.00 92.56 101 ASP A O 1
ATOM 846 N N . GLU A 1 102 ? -17.953 -6.669 31.160 1.00 92.94 102 GLU A N 1
ATOM 847 C CA . GLU A 1 102 ? -16.928 -7.611 31.600 1.00 92.94 102 GLU A CA 1
ATOM 848 C C . GLU A 1 102 ? -16.038 -8.071 30.442 1.00 92.94 102 GLU A C 1
ATOM 850 O O . GLU A 1 102 ? -14.811 -8.112 30.579 1.00 92.94 102 GLU A O 1
ATOM 855 N N . ALA A 1 103 ? -16.619 -8.330 29.265 1.00 96.12 103 ALA A N 1
ATOM 856 C CA . ALA A 1 103 ? -15.843 -8.581 28.049 1.00 96.12 103 ALA A CA 1
ATOM 857 C C . ALA A 1 103 ? -14.936 -7.385 27.703 1.00 96.12 103 ALA A C 1
ATOM 859 O O . ALA A 1 103 ? -13.762 -7.551 27.342 1.00 96.12 103 ALA A O 1
ATOM 860 N N . PHE A 1 104 ? -15.453 -6.161 27.850 1.00 96.31 104 PHE A N 1
ATOM 861 C CA . PHE A 1 104 ? -14.662 -4.956 27.641 1.00 96.31 104 PHE A CA 1
ATOM 862 C C . PHE A 1 104 ? -13.566 -4.796 28.706 1.00 96.31 104 PHE A C 1
ATOM 864 O O . PHE A 1 104 ? -12.431 -4.461 28.376 1.00 96.31 104 PHE A O 1
ATOM 871 N N . ASP A 1 105 ? -13.848 -5.077 29.976 1.00 93.75 105 ASP A N 1
ATOM 872 C CA . ASP A 1 105 ? -12.862 -5.016 31.059 1.00 93.75 105 ASP A CA 1
ATOM 873 C C . ASP A 1 105 ? -11.696 -5.988 30.856 1.00 93.75 105 ASP A C 1
ATOM 875 O O . ASP A 1 105 ? -10.534 -5.597 31.022 1.00 93.75 105 ASP A O 1
ATOM 879 N N . ILE A 1 106 ? -11.979 -7.220 30.429 1.00 95.31 106 ILE A N 1
ATOM 880 C CA . ILE A 1 106 ? -10.948 -8.223 30.140 1.00 95.31 106 ILE A CA 1
ATOM 881 C C . ILE A 1 106 ? -10.080 -7.780 28.958 1.00 95.31 106 ILE A C 1
ATOM 883 O O . ILE A 1 106 ? -8.852 -7.784 29.059 1.00 95.31 106 ILE A O 1
ATOM 887 N N . THR A 1 107 ? -10.689 -7.340 27.855 1.00 96.62 107 THR A N 1
ATOM 888 C CA . THR A 1 107 ? -9.924 -6.876 26.683 1.00 96.62 107 THR A CA 1
ATOM 889 C C . THR A 1 107 ? -9.093 -5.628 26.981 1.00 96.62 107 THR A C 1
ATOM 891 O O . THR A 1 107 ? -7.936 -5.570 26.568 1.00 96.62 107 THR A O 1
ATOM 894 N N . LYS A 1 108 ? -9.605 -4.668 27.769 1.00 92.75 108 LYS A N 1
ATOM 895 C CA . LYS A 1 108 ? -8.814 -3.522 28.261 1.00 92.75 108 LYS A CA 1
ATOM 896 C C . LYS A 1 108 ? -7.594 -3.975 29.051 1.00 92.75 108 LYS A C 1
ATOM 898 O O . LYS A 1 108 ? -6.513 -3.407 28.906 1.00 92.75 108 LYS A O 1
ATOM 903 N N . LEU A 1 109 ? -7.766 -4.970 29.913 1.00 92.25 109 LEU A N 1
ATOM 904 C CA . LEU A 1 109 ? -6.698 -5.481 30.759 1.00 92.25 109 LEU A CA 1
ATOM 905 C C . LEU A 1 109 ? -5.593 -6.148 29.927 1.00 92.25 109 LEU A C 1
ATOM 907 O O . LEU A 1 109 ? -4.414 -5.892 30.182 1.00 92.25 109 LEU A O 1
ATOM 911 N N . ILE A 1 110 ? -5.966 -6.919 28.901 1.00 94.75 110 ILE A N 1
ATOM 912 C CA . ILE A 1 110 ? -5.022 -7.504 27.938 1.00 94.75 110 ILE A CA 1
ATOM 913 C C . ILE A 1 110 ? -4.306 -6.391 27.161 1.00 94.75 110 ILE A C 1
ATOM 915 O O . ILE A 1 110 ? -3.078 -6.326 27.189 1.00 94.75 110 ILE A O 1
ATOM 919 N N . PHE A 1 111 ? -5.058 -5.466 26.555 1.00 93.00 111 PHE A N 1
ATOM 920 C CA . PHE A 1 111 ? -4.529 -4.338 25.781 1.00 93.00 111 PHE A CA 1
ATOM 921 C C . PHE A 1 111 ? -3.493 -3.523 26.573 1.00 93.00 111 PHE A C 1
ATOM 923 O O . PHE A 1 111 ? -2.389 -3.249 26.105 1.00 93.00 111 PHE A O 1
ATOM 930 N N . LEU A 1 112 ? -3.821 -3.160 27.817 1.00 89.56 112 LEU A N 1
ATOM 931 C CA . LEU A 1 112 ? -2.931 -2.388 28.687 1.00 89.56 112 LEU A CA 1
ATOM 932 C C . LEU A 1 112 ? -1.700 -3.176 29.136 1.00 89.56 112 LEU A C 1
ATOM 934 O O . LEU A 1 112 ? -0.680 -2.566 29.461 1.00 89.56 112 LEU A O 1
ATOM 938 N N . ARG A 1 113 ? -1.789 -4.508 29.228 1.00 90.06 113 ARG A N 1
ATOM 939 C CA . ARG A 1 113 ? -0.628 -5.328 29.567 1.00 90.06 113 ARG A CA 1
ATOM 940 C C . ARG A 1 113 ? 0.312 -5.461 28.386 1.00 90.06 113 ARG A C 1
ATOM 942 O O . ARG A 1 113 ? 1.504 -5.292 28.612 1.00 90.06 113 ARG A O 1
ATOM 949 N N . LEU A 1 114 ? -0.198 -5.762 27.193 1.00 91.19 114 LEU A N 1
ATOM 950 C CA . LEU A 1 114 ? 0.624 -5.938 25.992 1.00 91.19 114 LEU A CA 1
ATOM 951 C C . LEU A 1 114 ? 1.487 -4.702 25.744 1.00 91.19 114 LEU A C 1
ATOM 953 O O . LEU A 1 114 ? 2.703 -4.828 25.679 1.00 91.19 114 LEU A O 1
ATOM 957 N N . ASN A 1 115 ? 0.889 -3.513 25.839 1.00 87.69 115 ASN A N 1
ATOM 958 C CA . ASN A 1 115 ? 1.588 -2.231 25.706 1.00 87.69 115 ASN A CA 1
ATOM 959 C C . ASN A 1 115 ? 2.648 -1.946 26.796 1.00 87.69 115 ASN A C 1
ATOM 961 O O . ASN A 1 115 ? 3.328 -0.928 26.742 1.00 87.69 115 ASN A O 1
ATOM 965 N N . LYS A 1 116 ? 2.791 -2.812 27.810 1.00 87.88 116 LYS A N 1
ATOM 966 C CA . LYS A 1 116 ? 3.841 -2.739 28.847 1.00 87.88 116 LYS A CA 1
ATOM 967 C C . LYS A 1 116 ? 4.894 -3.843 28.721 1.00 87.88 116 LYS A C 1
ATOM 969 O O . LYS A 1 116 ? 5.805 -3.896 29.552 1.00 87.88 116 LYS A O 1
ATOM 974 N N . LEU A 1 117 ? 4.732 -4.769 27.781 1.00 89.88 117 LEU A N 1
ATOM 975 C CA . LEU A 1 117 ? 5.661 -5.869 27.548 1.00 89.88 117 LEU A CA 1
ATOM 976 C C . LEU A 1 117 ? 6.619 -5.505 26.413 1.00 89.88 117 LEU A C 1
ATOM 978 O O . LEU A 1 117 ? 6.230 -4.871 25.442 1.00 89.88 117 LEU A O 1
ATOM 982 N N . ASN A 1 118 ? 7.866 -5.953 26.528 1.00 90.69 118 ASN A N 1
ATOM 983 C CA . ASN A 1 118 ? 8.841 -5.882 25.446 1.00 90.69 118 ASN A CA 1
ATOM 984 C C . ASN A 1 118 ? 8.813 -7.217 24.692 1.00 90.69 118 ASN A C 1
ATOM 986 O O . ASN A 1 118 ? 9.452 -8.186 25.116 1.00 90.69 118 ASN A O 1
ATOM 990 N N . ILE A 1 119 ? 7.999 -7.288 23.641 1.00 90.62 119 ILE A N 1
ATOM 991 C CA . ILE A 1 119 ? 7.721 -8.515 22.890 1.00 90.62 119 ILE A CA 1
ATOM 992 C C . ILE A 1 119 ? 8.572 -8.538 21.620 1.00 90.62 119 ILE A C 1
ATOM 994 O O . ILE A 1 119 ? 8.573 -7.588 20.847 1.00 90.62 119 ILE A O 1
ATOM 998 N N . VAL A 1 120 ? 9.283 -9.643 21.380 1.00 88.62 120 VAL A N 1
ATOM 999 C CA . VAL A 1 120 ? 9.987 -9.845 20.104 1.00 88.62 120 VAL A CA 1
ATOM 1000 C C . VAL A 1 120 ? 8.970 -10.198 19.020 1.00 88.62 120 VAL A C 1
ATOM 1002 O O . VAL A 1 120 ? 8.594 -11.364 18.883 1.00 88.62 120 VAL A O 1
ATOM 1005 N N . ASP A 1 121 ? 8.559 -9.188 18.253 1.00 82.81 121 ASP A N 1
ATOM 1006 C CA . ASP A 1 121 ? 7.447 -9.262 17.301 1.00 82.81 121 ASP A CA 1
ATOM 1007 C C . ASP A 1 121 ? 7.867 -9.464 15.832 1.00 82.81 121 ASP A C 1
ATOM 1009 O O . ASP A 1 121 ? 7.292 -8.930 14.894 1.00 82.81 121 ASP A O 1
ATOM 1013 N N . SER A 1 122 ? 8.894 -10.274 15.574 1.00 76.12 122 SER A N 1
ATOM 1014 C CA . SER A 1 122 ? 9.352 -10.530 14.195 1.00 76.12 122 SER A CA 1
ATOM 1015 C C . SER A 1 122 ? 8.373 -11.356 13.338 1.00 76.12 122 SER A C 1
ATOM 1017 O O . SER A 1 122 ? 8.735 -11.765 12.238 1.00 76.12 122 SER A O 1
ATOM 1019 N N . GLY A 1 123 ? 7.172 -11.655 13.844 1.00 74.50 123 GLY A N 1
ATOM 1020 C CA . GLY A 1 123 ? 6.169 -12.485 13.176 1.00 74.50 123 GLY A CA 1
ATOM 1021 C C . GLY A 1 123 ? 4.739 -11.947 13.225 1.00 74.50 123 GLY A C 1
ATOM 1022 O O . GLY A 1 123 ? 3.851 -12.723 12.901 1.00 74.50 123 GLY A O 1
ATOM 1023 N N . GLY A 1 124 ? 4.511 -10.690 13.634 1.00 84.25 124 GLY A N 1
ATOM 1024 C CA . GLY A 1 124 ? 3.161 -10.107 13.728 1.00 84.25 124 GLY A CA 1
ATOM 1025 C C . GLY A 1 124 ? 2.302 -10.689 14.860 1.00 84.25 124 GLY A C 1
ATOM 1026 O O . GLY A 1 124 ? 1.076 -10.665 14.798 1.00 84.25 124 GLY A O 1
ATOM 1027 N N . VAL A 1 125 ? 2.943 -11.219 15.903 1.00 87.75 125 VAL A N 1
ATOM 1028 C CA . VAL A 1 125 ? 2.297 -11.776 17.097 1.00 87.75 125 VAL A CA 1
ATOM 1029 C C . VAL A 1 125 ? 1.430 -10.726 17.787 1.00 87.75 125 VAL A C 1
ATOM 1031 O O . VAL A 1 125 ? 0.310 -11.029 18.202 1.00 87.75 125 VAL A O 1
ATOM 1034 N N . THR A 1 126 ? 1.938 -9.505 17.967 1.00 90.31 126 THR A N 1
ATOM 1035 C CA . THR A 1 126 ? 1.157 -8.466 18.650 1.00 90.31 126 THR A CA 1
ATOM 1036 C C . THR A 1 126 ? -0.011 -7.990 17.803 1.00 90.31 126 THR A C 1
ATOM 1038 O O . THR A 1 126 ? -1.106 -7.833 18.345 1.00 90.31 126 THR A O 1
ATOM 1041 N N . ASP A 1 127 ? 0.182 -7.873 16.489 1.00 90.25 127 ASP A N 1
ATOM 1042 C CA . ASP A 1 127 ? -0.865 -7.477 15.544 1.00 90.25 127 ASP A CA 1
ATOM 1043 C C . ASP A 1 127 ? -2.035 -8.464 15.545 1.00 90.25 127 ASP A C 1
ATOM 1045 O O . ASP A 1 127 ? -3.199 -8.053 15.538 1.00 90.25 127 ASP A O 1
ATOM 1049 N N . ASP A 1 128 ? -1.752 -9.767 15.608 1.00 92.06 128 ASP A N 1
ATOM 1050 C CA . ASP A 1 128 ? -2.790 -10.797 15.639 1.00 92.06 128 ASP A CA 1
ATOM 1051 C C . ASP A 1 128 ? -3.610 -10.750 16.933 1.00 92.06 128 ASP A C 1
ATOM 1053 O O . ASP A 1 128 ? -4.843 -10.785 16.883 1.00 92.06 128 ASP A O 1
ATOM 1057 N N . ILE A 1 129 ? -2.966 -10.557 18.089 1.00 94.75 129 ILE A N 1
ATOM 1058 C CA . ILE A 1 129 ? -3.693 -10.410 19.360 1.00 94.75 129 ILE A CA 1
ATOM 1059 C C . ILE A 1 129 ? -4.521 -9.112 19.371 1.00 94.75 129 ILE A C 1
ATOM 1061 O O . ILE A 1 129 ? -5.677 -9.116 19.807 1.00 94.75 129 ILE A O 1
ATOM 1065 N N . MET A 1 130 ? -3.961 -7.993 18.890 1.00 94.56 130 MET A N 1
ATOM 1066 C CA . MET A 1 130 ? -4.676 -6.711 18.807 1.00 94.56 130 MET A CA 1
ATOM 1067 C C . MET A 1 130 ? -5.878 -6.795 17.862 1.00 94.56 130 MET A C 1
ATOM 1069 O O . MET A 1 130 ? -6.956 -6.287 18.183 1.00 94.56 130 MET A O 1
ATOM 1073 N N . ARG A 1 131 ? -5.746 -7.519 16.745 1.00 94.38 131 ARG A N 1
ATOM 1074 C CA . ARG A 1 131 ? -6.848 -7.796 15.818 1.00 94.38 131 ARG A CA 1
ATOM 1075 C C . ARG A 1 131 ? -7.998 -8.531 16.507 1.00 94.38 131 ARG A C 1
ATOM 1077 O O . ARG A 1 131 ? -9.153 -8.149 16.306 1.00 94.38 131 ARG A O 1
ATOM 1084 N N . GLU A 1 132 ? -7.719 -9.540 17.335 1.00 96.44 132 GLU A N 1
ATOM 1085 C CA . GLU A 1 132 ? -8.770 -10.230 18.097 1.00 96.44 132 GLU A CA 1
ATOM 1086 C C . GLU A 1 132 ? -9.399 -9.330 19.172 1.00 96.44 132 GLU A C 1
ATOM 1088 O O . GLU A 1 132 ? -10.620 -9.343 19.347 1.00 96.44 132 GLU A O 1
ATOM 1093 N N . ILE A 1 133 ? -8.617 -8.469 19.835 1.00 97.31 133 ILE A N 1
ATOM 1094 C CA . ILE A 1 133 ? -9.160 -7.453 20.756 1.00 97.31 133 ILE A CA 1
ATOM 1095 C C . ILE A 1 133 ? -10.148 -6.532 20.027 1.00 97.31 133 ILE A C 1
ATOM 1097 O O . ILE A 1 133 ? -11.276 -6.346 20.495 1.00 97.31 133 ILE A O 1
ATOM 1101 N N . PHE A 1 134 ? -9.769 -5.989 18.867 1.00 96.69 134 PHE A N 1
ATOM 1102 C CA . PHE A 1 134 ? -10.645 -5.116 18.082 1.00 96.69 134 PHE A CA 1
ATOM 1103 C C . PHE A 1 134 ? -11.875 -5.848 17.537 1.00 96.69 134 PHE A C 1
ATOM 1105 O O . PHE A 1 134 ? -12.953 -5.256 17.490 1.00 96.69 134 PHE A O 1
ATOM 1112 N N . ARG A 1 135 ? -11.778 -7.143 17.210 1.00 97.31 135 ARG A N 1
ATOM 1113 C CA . ARG A 1 135 ? -12.949 -7.966 16.859 1.00 97.31 135 ARG A CA 1
ATOM 1114 C C . ARG A 1 135 ? -13.923 -8.110 18.021 1.00 97.31 135 ARG A C 1
ATOM 1116 O O . ARG A 1 135 ? -15.125 -7.934 17.819 1.00 97.31 135 ARG A O 1
ATOM 1123 N N . VAL A 1 136 ? -13.429 -8.371 19.232 1.00 98.19 136 VAL A N 1
ATOM 1124 C CA . VAL A 1 136 ? -14.277 -8.410 20.434 1.00 98.19 136 VAL A CA 1
ATOM 1125 C C . VAL A 1 136 ? -14.930 -7.047 20.663 1.00 98.19 136 VAL A C 1
ATOM 1127 O O . VAL A 1 136 ? -16.138 -6.977 20.884 1.00 98.19 136 VAL A O 1
ATOM 1130 N N . TRP A 1 137 ? -14.178 -5.949 20.547 1.00 98.06 137 TRP A N 1
ATOM 1131 C CA . TRP A 1 137 ? -14.745 -4.603 20.665 1.00 98.06 137 TRP A CA 1
ATOM 1132 C C . TRP A 1 137 ? -15.818 -4.333 19.612 1.00 98.06 137 TRP A C 1
ATOM 1134 O O . TRP A 1 137 ? -16.885 -3.826 19.954 1.00 98.06 137 TRP A O 1
ATOM 1144 N N . GLN A 1 138 ? -15.592 -4.725 18.358 1.00 97.88 138 GLN A N 1
ATOM 1145 C CA . GLN A 1 138 ? -16.591 -4.603 17.298 1.00 97.88 138 GLN A CA 1
ATOM 1146 C C . GLN A 1 138 ? -17.855 -5.410 17.621 1.00 97.88 138 GLN A C 1
ATOM 1148 O O . GLN A 1 138 ? -18.969 -4.922 17.430 1.00 97.88 138 GLN A O 1
ATOM 1153 N N . ALA A 1 139 ? -17.705 -6.625 18.154 1.00 97.69 139 ALA A N 1
ATOM 1154 C CA . ALA A 1 139 ? -18.832 -7.457 18.561 1.00 97.69 139 ALA A CA 1
ATOM 1155 C C . ALA A 1 139 ? -19.648 -6.807 19.693 1.00 97.69 139 ALA A C 1
ATOM 1157 O O . ALA A 1 139 ? -20.880 -6.845 19.647 1.00 97.69 139 ALA A O 1
ATOM 1158 N N . ILE A 1 140 ? -18.981 -6.158 20.656 1.00 98.12 140 ILE A N 1
ATOM 1159 C CA . ILE A 1 140 ? -19.640 -5.374 21.711 1.00 98.12 140 ILE A CA 1
ATOM 1160 C C . ILE A 1 140 ? -20.386 -4.181 21.107 1.00 98.12 140 ILE A C 1
ATOM 1162 O O . ILE A 1 140 ? -21.546 -3.968 21.443 1.00 98.12 140 ILE A O 1
ATOM 1166 N N . LEU A 1 141 ? -19.774 -3.424 20.191 1.00 97.19 141 LEU A N 1
ATOM 1167 C CA . LEU A 1 141 ? -20.421 -2.268 19.558 1.00 97.19 141 LEU A CA 1
ATOM 1168 C C . LEU A 1 141 ? -21.651 -2.651 18.722 1.00 97.19 141 LEU A C 1
ATOM 1170 O O . LEU A 1 141 ? -22.617 -1.892 18.682 1.00 97.19 141 LEU A O 1
ATOM 1174 N N . ASN A 1 142 ? -21.636 -3.827 18.092 1.00 96.06 142 ASN A N 1
ATOM 1175 C CA . ASN A 1 142 ? -22.738 -4.307 17.256 1.00 96.06 142 ASN A CA 1
ATOM 1176 C C . ASN A 1 142 ? -23.941 -4.821 18.068 1.00 96.06 142 ASN A C 1
ATOM 1178 O O . ASN A 1 142 ? -25.071 -4.763 17.586 1.00 96.06 142 ASN A O 1
ATOM 1182 N N . GLN A 1 143 ? -23.710 -5.366 19.268 1.00 95.62 143 GLN A N 1
ATOM 1183 C CA . GLN A 1 143 ? -24.740 -6.054 20.066 1.00 95.62 143 GLN A CA 1
ATOM 1184 C C . GLN A 1 143 ? -25.120 -5.314 21.357 1.00 95.62 143 GLN A C 1
ATOM 1186 O O . GLN A 1 143 ? -26.198 -5.543 21.912 1.00 95.62 143 GLN A O 1
ATOM 1191 N N . GLY A 1 144 ? -24.226 -4.465 21.856 1.00 93.81 144 GLY A N 1
ATOM 1192 C CA . GLY A 1 144 ? -24.332 -3.803 23.146 1.00 93.81 144 GLY A CA 1
ATOM 1193 C C . GLY A 1 144 ? -25.257 -2.583 23.150 1.00 93.81 144 GLY A C 1
ATOM 1194 O O . GLY A 1 144 ? -25.533 -1.979 22.111 1.00 93.81 144 GLY A O 1
ATOM 1195 N N . PRO A 1 145 ? -25.756 -2.178 24.331 1.00 93.06 145 PRO A N 1
ATOM 1196 C CA . PRO A 1 145 ? -26.529 -0.948 24.476 1.00 93.06 145 PRO A CA 1
ATOM 1197 C C . PRO A 1 145 ? -25.673 0.311 24.246 1.00 93.06 145 PRO A C 1
ATOM 1199 O O . PRO A 1 145 ? -24.468 0.326 24.481 1.00 93.06 145 PRO A O 1
ATOM 1202 N N . LYS A 1 146 ? -26.307 1.444 23.912 1.00 91.06 146 LYS A N 1
ATOM 1203 C CA . LYS A 1 146 ? -25.596 2.729 23.721 1.00 91.06 146 LYS A CA 1
ATOM 1204 C C . LYS A 1 146 ? -24.751 3.166 24.932 1.00 91.06 146 LYS A C 1
ATOM 1206 O O . LYS A 1 146 ? -23.791 3.920 24.775 1.00 91.06 146 LYS A O 1
ATOM 1211 N N . THR A 1 147 ? -25.092 2.708 26.139 1.00 92.06 147 THR A N 1
ATOM 1212 C CA . THR A 1 147 ? -24.340 2.987 27.370 1.00 92.06 147 THR A CA 1
ATOM 1213 C C . THR A 1 147 ? -22.927 2.405 27.334 1.00 92.06 147 THR A C 1
ATOM 1215 O O . THR A 1 147 ? -21.984 3.133 27.653 1.00 92.06 147 THR A O 1
ATOM 1218 N N . ILE A 1 148 ? -22.751 1.150 26.891 1.00 94.00 148 ILE A N 1
ATOM 1219 C CA . ILE A 1 148 ? -21.413 0.555 26.757 1.00 94.00 148 ILE A CA 1
ATOM 1220 C C . ILE A 1 148 ? -20.641 1.226 25.620 1.00 94.00 148 ILE A C 1
ATOM 1222 O O . ILE A 1 148 ? -19.485 1.589 25.818 1.00 94.00 148 ILE A O 1
ATOM 1226 N N . THR A 1 149 ? -21.288 1.539 24.491 1.00 94.19 149 THR A N 1
ATOM 1227 C CA . THR A 1 149 ? -20.668 2.285 23.379 1.00 94.19 149 THR A CA 1
ATOM 1228 C C . THR A 1 149 ? -20.066 3.616 23.839 1.00 94.19 149 THR A C 1
ATOM 1230 O O . THR A 1 149 ? -18.933 3.941 23.484 1.00 94.19 149 THR A O 1
ATOM 1233 N N . ALA A 1 150 ? -20.781 4.385 24.667 1.00 92.50 150 ALA A N 1
ATOM 1234 C CA . ALA A 1 150 ? -20.281 5.650 25.210 1.00 92.50 150 ALA A CA 1
ATOM 1235 C C . ALA A 1 150 ? -19.109 5.457 26.191 1.00 92.50 150 ALA A C 1
ATOM 1237 O O . ALA A 1 150 ? -18.197 6.287 26.254 1.00 92.50 150 ALA A O 1
ATOM 1238 N N . THR A 1 151 ? -19.112 4.374 26.970 1.00 93.62 151 THR A N 1
ATOM 1239 C CA . THR A 1 151 ? -17.999 4.013 27.859 1.00 93.62 151 THR A CA 1
ATOM 1240 C C . THR A 1 151 ? -16.767 3.582 27.070 1.00 93.62 151 THR A C 1
ATOM 1242 O O . THR A 1 151 ? -15.676 4.083 27.346 1.00 93.62 151 THR A O 1
ATOM 1245 N N . MET A 1 152 ? -16.944 2.739 26.051 1.00 96.75 152 MET A N 1
ATOM 1246 C CA . MET A 1 152 ? -15.875 2.327 25.145 1.00 96.75 152 MET A CA 1
ATOM 1247 C C . MET A 1 152 ? -15.265 3.529 24.440 1.00 96.75 152 MET A C 1
ATOM 1249 O O . MET A 1 152 ? -14.058 3.714 24.517 1.00 96.75 152 MET A O 1
ATOM 1253 N N . PHE A 1 153 ? -16.088 4.402 23.853 1.00 96.06 153 PHE A N 1
ATOM 1254 C CA . PHE A 1 153 ? -15.612 5.608 23.179 1.00 96.06 153 PHE A CA 1
ATOM 1255 C C . PHE A 1 153 ? -14.719 6.465 24.081 1.00 96.06 153 PHE A C 1
ATOM 1257 O O . PHE A 1 153 ? -13.591 6.787 23.715 1.00 96.06 153 PHE A O 1
ATOM 1264 N N . ARG A 1 154 ? -15.198 6.796 25.291 1.00 92.75 154 ARG A N 1
ATOM 1265 C CA . ARG A 1 154 ? -14.440 7.608 26.258 1.00 92.75 154 ARG A CA 1
ATOM 1266 C C . ARG A 1 154 ? -13.120 6.956 26.648 1.00 92.75 154 ARG A C 1
ATOM 1268 O O . ARG A 1 154 ? -12.120 7.653 26.793 1.00 92.75 154 ARG A O 1
ATOM 1275 N N . TRP A 1 155 ? -13.120 5.641 26.853 1.00 93.44 155 TRP A N 1
ATOM 1276 C CA . TRP A 1 155 ? -11.906 4.938 27.239 1.00 93.44 155 TRP A CA 1
ATOM 1277 C C . TRP A 1 155 ? -10.917 4.845 26.079 1.00 93.44 155 TRP A C 1
ATOM 1279 O O . TRP A 1 155 ? -9.765 5.217 26.278 1.00 93.44 155 TRP A O 1
ATOM 1289 N N . ILE A 1 156 ? -11.357 4.425 24.890 1.00 93.81 156 ILE A N 1
ATOM 1290 C CA . ILE A 1 156 ? -10.501 4.273 23.709 1.00 93.81 156 ILE A CA 1
ATOM 1291 C C . ILE A 1 156 ? -9.873 5.625 23.389 1.00 93.81 156 ILE A C 1
ATOM 1293 O O . ILE A 1 156 ? -8.665 5.759 23.497 1.00 93.81 156 ILE A O 1
ATOM 1297 N N . ILE A 1 157 ? -10.663 6.682 23.195 1.00 90.62 157 ILE A N 1
ATOM 1298 C CA . ILE A 1 157 ? -10.137 7.999 22.803 1.00 90.62 157 ILE A CA 1
ATOM 1299 C C . ILE A 1 157 ? -9.152 8.617 23.818 1.00 90.62 157 ILE A C 1
ATOM 1301 O O . ILE A 1 157 ? -8.295 9.426 23.457 1.00 90.62 157 ILE A O 1
ATOM 1305 N N . SER A 1 158 ? -9.231 8.212 25.092 1.00 85.56 158 SER A N 1
ATOM 1306 C CA . SER A 1 158 ? -8.269 8.611 26.131 1.00 85.56 158 SER A CA 1
ATOM 1307 C C . SER A 1 158 ? -6.885 7.964 25.989 1.00 85.56 158 SER A C 1
ATOM 1309 O O . SER A 1 158 ? -5.959 8.376 26.680 1.00 85.56 158 SER A O 1
ATOM 1311 N N . ARG A 1 159 ? -6.738 6.941 25.137 1.00 86.00 159 ARG A N 1
ATOM 1312 C CA . ARG A 1 159 ? -5.493 6.183 24.932 1.00 86.00 159 ARG A CA 1
ATOM 1313 C C . ARG A 1 159 ? -4.623 6.704 23.799 1.00 86.00 159 ARG A C 1
ATOM 1315 O O . ARG A 1 159 ? -3.504 6.226 23.689 1.00 86.00 159 ARG A O 1
ATOM 1322 N N . ARG A 1 160 ? -5.102 7.661 23.002 1.00 79.00 160 ARG A N 1
ATOM 1323 C CA . ARG A 1 160 ? -4.391 8.164 21.813 1.00 79.00 160 ARG A CA 1
ATOM 1324 C C . ARG A 1 160 ? -2.929 8.571 22.092 1.00 79.00 160 ARG A C 1
ATOM 1326 O O . ARG A 1 160 ? -2.062 8.185 21.331 1.00 79.00 160 ARG A O 1
ATOM 1333 N N . ASP A 1 161 ? -2.655 9.215 23.233 1.00 71.19 161 ASP A N 1
ATOM 1334 C CA . ASP A 1 161 ? -1.312 9.705 23.614 1.00 71.19 161 ASP A CA 1
ATOM 1335 C C . ASP A 1 161 ? -0.436 8.617 24.279 1.00 71.19 161 ASP A C 1
ATOM 1337 O O . ASP A 1 161 ? 0.675 8.866 24.749 1.00 71.19 161 ASP A O 1
ATOM 1341 N N . HIS A 1 162 ? -0.977 7.407 24.429 1.00 73.12 162 HIS A N 1
ATOM 1342 C CA . HIS A 1 162 ? -0.405 6.321 25.224 1.00 73.12 162 HIS A CA 1
ATOM 1343 C C . HIS A 1 162 ? -0.557 4.965 24.525 1.00 73.12 162 HIS A C 1
ATOM 1345 O O . HIS A 1 162 ? -0.702 3.934 25.195 1.00 73.12 162 HIS A O 1
ATOM 1351 N N . LEU A 1 163 ? -0.565 4.965 23.190 1.00 76.75 163 LEU A N 1
ATOM 1352 C CA . LEU A 1 163 ? -0.394 3.743 22.414 1.00 76.75 163 LEU A CA 1
ATOM 1353 C C . LEU A 1 163 ? 1.045 3.265 22.639 1.00 76.75 163 LEU A C 1
ATOM 1355 O O . LEU A 1 163 ? 1.990 4.027 22.461 1.00 76.75 163 LEU A O 1
ATOM 1359 N N . GLY A 1 164 ? 1.205 2.046 23.153 1.00 74.25 164 GLY A N 1
ATOM 1360 C CA . GLY A 1 164 ? 2.528 1.435 23.282 1.00 74.25 164 GLY A CA 1
ATOM 1361 C C . GLY A 1 164 ? 2.950 0.787 21.966 1.00 74.25 164 GLY A C 1
ATOM 1362 O O . GLY A 1 164 ? 2.116 0.582 21.088 1.00 74.25 164 GLY A O 1
ATOM 1363 N N . ASP A 1 165 ? 4.215 0.376 21.880 1.00 76.50 165 ASP A N 1
ATOM 1364 C CA . ASP A 1 165 ? 4.829 -0.202 20.670 1.00 76.50 165 ASP A CA 1
ATOM 1365 C C . ASP A 1 165 ? 4.097 -1.435 20.108 1.00 76.50 165 ASP A C 1
ATOM 1367 O O . ASP A 1 165 ? 4.294 -1.804 18.958 1.00 76.50 165 ASP A O 1
ATOM 1371 N N . THR A 1 166 ? 3.258 -2.093 20.915 1.00 80.56 166 THR A N 1
ATOM 1372 C CA . THR A 1 166 ? 2.485 -3.279 20.505 1.00 80.56 166 THR A CA 1
ATOM 1373 C C . THR A 1 166 ? 1.163 -2.951 19.812 1.00 80.56 166 THR A C 1
ATOM 1375 O O . THR A 1 166 ? 0.442 -3.869 19.432 1.00 80.56 166 THR A O 1
ATOM 1378 N N . THR A 1 167 ? 0.790 -1.670 19.732 1.00 83.19 167 THR A N 1
ATOM 1379 C CA . THR A 1 167 ? -0.433 -1.228 19.053 1.00 83.19 167 THR A CA 1
ATOM 1380 C C . THR A 1 167 ? -0.059 -0.472 17.791 1.00 83.19 167 THR A C 1
ATOM 1382 O O . THR A 1 167 ? 0.483 0.626 17.887 1.00 83.19 167 THR A O 1
ATOM 1385 N N . ASP A 1 168 ? -0.414 -1.019 16.631 1.00 88.06 168 ASP A N 1
ATOM 1386 C CA . ASP A 1 168 ? -0.321 -0.296 15.365 1.00 88.06 168 ASP A CA 1
ATOM 1387 C C . ASP A 1 168 ? -1.261 0.932 15.387 1.00 88.06 168 ASP A C 1
ATOM 1389 O O . ASP A 1 168 ? -2.488 0.772 15.507 1.00 88.06 168 ASP A O 1
ATOM 1393 N N . PRO A 1 169 ? -0.723 2.165 15.289 1.00 89.50 169 PRO A N 1
ATOM 1394 C CA . PRO A 1 169 ? -1.538 3.370 15.240 1.00 89.50 169 PRO A CA 1
ATOM 1395 C C . PRO A 1 169 ? -2.516 3.387 14.060 1.00 89.50 169 PRO A C 1
ATOM 1397 O O . PRO A 1 169 ? -3.626 3.893 14.222 1.00 89.50 169 PRO A O 1
ATOM 1400 N N . ASP A 1 170 ? -2.150 2.820 12.906 1.00 89.88 170 ASP A N 1
ATOM 1401 C CA . ASP A 1 170 ? -3.012 2.806 11.720 1.00 89.88 170 ASP A CA 1
ATOM 1402 C C . ASP A 1 170 ? -4.247 1.930 11.966 1.00 89.88 170 ASP A C 1
ATOM 1404 O O . ASP A 1 170 ? -5.379 2.380 11.773 1.00 89.88 170 ASP A O 1
ATOM 1408 N N . GLN A 1 171 ? -4.057 0.728 12.521 1.00 90.88 171 GLN A N 1
ATOM 1409 C CA . GLN A 1 171 ? -5.156 -0.159 12.916 1.00 90.88 171 GLN A CA 1
ATOM 1410 C C . GLN A 1 171 ? -6.068 0.482 13.979 1.00 90.88 171 GLN A C 1
ATOM 1412 O O . GLN A 1 171 ? -7.294 0.338 13.950 1.00 90.88 171 GLN A O 1
ATOM 1417 N N . TYR A 1 172 ? -5.479 1.200 14.937 1.00 93.06 172 TYR A N 1
ATOM 1418 C CA . TYR A 1 172 ? -6.219 1.885 15.993 1.00 93.06 172 TYR A CA 1
ATOM 1419 C C . TYR A 1 172 ? -7.073 3.047 15.453 1.00 93.06 172 TYR A C 1
ATOM 1421 O O . TYR A 1 172 ? -8.246 3.184 15.825 1.00 93.06 172 TYR A O 1
ATOM 1429 N N . LEU A 1 173 ? -6.518 3.873 14.560 1.00 93.94 173 LEU A N 1
ATOM 1430 C CA . LEU A 1 173 ? -7.260 4.950 13.903 1.00 93.94 173 LEU A CA 1
ATOM 1431 C C . LEU A 1 173 ? -8.329 4.400 12.957 1.00 93.94 173 LEU A C 1
ATOM 1433 O O . LEU A 1 173 ? -9.450 4.908 12.963 1.00 93.94 173 LEU A O 1
ATOM 1437 N N . GLU A 1 174 ? -8.051 3.312 12.238 1.00 94.75 174 GLU A N 1
ATOM 1438 C CA . GLU A 1 174 ? -9.044 2.614 11.417 1.00 94.75 174 GLU A CA 1
ATOM 1439 C C . GLU A 1 174 ? -10.212 2.079 12.274 1.00 94.75 174 GLU A C 1
ATOM 1441 O O . GLU A 1 174 ? -11.387 2.155 11.898 1.00 94.75 174 GLU A O 1
ATOM 1446 N N . PHE A 1 175 ? -9.944 1.587 13.486 1.00 95.75 175 PHE A N 1
ATOM 1447 C CA . PHE A 1 175 ? -11.027 1.210 14.393 1.00 95.75 175 PHE A CA 1
ATOM 1448 C C . PHE A 1 175 ? -11.899 2.421 14.768 1.00 95.75 175 PHE A C 1
ATOM 1450 O O . PHE A 1 175 ? -13.131 2.319 14.785 1.00 95.75 175 PHE A O 1
ATOM 1457 N N . LEU A 1 176 ? -11.284 3.577 15.044 1.00 96.19 176 LEU A N 1
ATOM 1458 C CA . LEU A 1 176 ? -11.988 4.820 15.377 1.00 96.19 176 LEU A CA 1
ATOM 1459 C C . LEU A 1 176 ? -12.742 5.433 14.190 1.00 96.19 176 LEU A C 1
ATOM 1461 O O . LEU A 1 176 ? -13.818 5.995 14.415 1.00 96.19 176 LEU A O 1
ATOM 1465 N N . ILE A 1 177 ? -12.212 5.340 12.965 1.00 95.31 177 ILE A N 1
ATOM 1466 C CA . ILE A 1 177 ? -12.865 5.866 11.758 1.00 95.31 177 ILE A CA 1
ATOM 1467 C C . ILE A 1 177 ? -14.133 5.070 11.456 1.00 95.31 177 ILE A C 1
ATOM 1469 O O . ILE A 1 177 ? -15.192 5.632 11.181 1.00 95.31 177 ILE A O 1
ATOM 1473 N N . ASN A 1 178 ? -14.061 3.746 11.593 1.00 95.88 178 ASN A N 1
ATOM 1474 C CA . ASN A 1 178 ? -15.168 2.867 11.244 1.00 95.88 178 ASN A CA 1
ATOM 1475 C C . ASN A 1 178 ? -16.296 2.880 12.285 1.00 95.88 178 ASN A C 1
ATOM 1477 O O . ASN A 1 178 ? -17.454 2.629 11.937 1.00 95.88 178 ASN A O 1
ATOM 1481 N N . ASN A 1 179 ? -15.990 3.238 13.534 1.00 95.94 179 ASN A N 1
ATOM 1482 C CA . ASN A 1 179 ? -16.916 3.194 14.663 1.00 95.94 179 ASN A CA 1
ATOM 1483 C C . ASN A 1 179 ? -17.238 4.582 15.245 1.00 95.94 179 ASN A C 1
ATOM 1485 O O . ASN A 1 179 ? -16.676 5.600 14.856 1.00 95.94 179 ASN A O 1
ATOM 1489 N N . PHE A 1 180 ? -18.157 4.632 16.218 1.00 95.44 180 PHE A N 1
ATOM 1490 C CA . PHE A 1 180 ? -18.495 5.849 16.978 1.00 95.44 180 PHE A CA 1
ATOM 1491 C C . PHE A 1 180 ? -18.963 7.025 16.102 1.00 95.44 180 PHE A C 1
ATOM 1493 O O . PHE A 1 180 ? -18.344 8.090 16.078 1.00 95.44 180 PHE A O 1
ATOM 1500 N N . ARG A 1 181 ? -20.054 6.811 15.359 1.00 93.19 181 ARG A N 1
ATOM 1501 C CA . ARG A 1 181 ? -20.575 7.755 14.354 1.00 93.19 181 ARG A CA 1
ATOM 1502 C C . ARG A 1 181 ? -21.645 8.725 14.868 1.00 93.19 181 ARG A C 1
ATOM 1504 O O . ARG A 1 181 ? -22.219 9.465 14.078 1.00 93.19 181 ARG A O 1
ATOM 1511 N N . GLU A 1 182 ? -21.945 8.733 16.168 1.00 93.25 182 GLU A N 1
ATOM 1512 C CA . GLU A 1 182 ? -22.866 9.738 16.718 1.00 93.25 182 GLU A CA 1
ATOM 1513 C C . GLU A 1 182 ? -22.255 11.147 16.537 1.00 93.25 182 GLU A C 1
ATOM 1515 O O . GLU A 1 182 ? -21.040 11.295 16.708 1.00 93.25 182 GLU A O 1
ATOM 1520 N N . PRO A 1 183 ? -23.042 12.197 16.225 1.00 93.56 183 PRO A N 1
ATOM 1521 C CA . PRO A 1 183 ? -22.502 13.509 15.845 1.00 93.56 183 PRO A CA 1
ATOM 1522 C C . PRO A 1 183 ? -21.495 14.102 16.840 1.00 93.56 183 PRO A C 1
ATOM 1524 O O . PRO A 1 183 ? -20.461 14.636 16.453 1.00 93.56 183 PRO A O 1
ATOM 1527 N N . ASN A 1 184 ? -21.749 13.950 18.142 1.00 93.12 184 ASN A N 1
ATOM 1528 C CA . ASN A 1 184 ? -20.840 14.409 19.194 1.00 93.12 184 ASN A CA 1
ATOM 1529 C C . ASN A 1 184 ? -19.534 13.596 19.275 1.00 93.12 184 ASN A C 1
ATOM 1531 O O . ASN A 1 184 ? -18.514 14.123 19.713 1.00 93.12 184 ASN A O 1
ATOM 1535 N N . GLN A 1 185 ? -19.560 12.316 18.895 1.00 94.94 185 GLN A N 1
ATOM 1536 C CA . GLN A 1 185 ? -18.375 11.462 18.838 1.00 94.94 185 GLN A CA 1
ATOM 1537 C C . GLN A 1 185 ? -17.527 11.801 17.614 1.00 94.94 185 GLN A C 1
ATOM 1539 O O . GLN A 1 185 ? -16.312 11.918 17.748 1.00 94.94 185 GLN A O 1
ATOM 1544 N N . MET A 1 186 ? -18.163 12.004 16.457 1.00 96.56 186 MET A N 1
ATOM 1545 C CA . MET A 1 186 ? -17.498 12.429 15.222 1.00 96.56 186 MET A CA 1
ATOM 1546 C C . MET A 1 186 ? -16.797 13.776 15.408 1.00 96.56 186 MET A C 1
ATOM 1548 O O . MET A 1 186 ? -15.588 13.856 15.214 1.00 96.56 186 MET A O 1
ATOM 1552 N N . GLU A 1 187 ? -17.509 14.786 15.919 1.00 95.38 187 GLU A N 1
ATOM 1553 C CA . GLU A 1 187 ? -16.926 16.105 16.193 1.00 95.38 187 GLU A CA 1
ATOM 1554 C C . GLU A 1 187 ? -15.761 16.017 17.190 1.00 95.38 187 GLU A C 1
ATOM 1556 O O . GLU A 1 187 ? -14.729 16.662 17.021 1.00 95.38 187 GLU A O 1
ATOM 1561 N N . ARG A 1 188 ? -15.878 15.166 18.219 1.00 95.31 188 ARG A N 1
ATOM 1562 C CA . ARG A 1 188 ? -14.794 14.978 19.190 1.00 95.31 188 ARG A CA 1
ATOM 1563 C C . ARG A 1 188 ? -13.571 14.287 18.584 1.00 95.31 188 ARG A C 1
ATOM 1565 O O . ARG A 1 188 ? -12.456 14.653 18.949 1.00 95.31 188 ARG A O 1
ATOM 1572 N N . LYS A 1 189 ? -13.758 13.295 17.704 1.00 96.25 189 LYS A N 1
ATOM 1573 C CA . LYS A 1 189 ? -12.655 12.646 16.975 1.00 96.25 189 LYS A CA 1
ATOM 1574 C C . LYS A 1 189 ? -11.946 13.653 16.066 1.00 96.25 189 LYS A C 1
ATOM 1576 O O . LYS A 1 189 ? -10.723 13.708 16.087 1.00 96.25 189 LYS A O 1
ATOM 1581 N N . LEU A 1 190 ? -12.712 14.487 15.364 1.00 95.88 190 LEU A N 1
ATOM 1582 C CA . LEU A 1 190 ? -12.186 15.522 14.478 1.00 95.88 190 LEU A CA 1
ATOM 1583 C C . LEU A 1 190 ? -11.382 16.583 15.246 1.00 95.88 190 LEU A C 1
ATOM 1585 O O . LEU A 1 190 ? -10.263 16.905 14.862 1.00 95.88 190 LEU A O 1
ATOM 1589 N N . GLN A 1 191 ? -11.909 17.064 16.379 1.00 94.38 191 GLN A N 1
ATOM 1590 C CA . GLN A 1 191 ? -11.198 18.003 17.254 1.00 94.38 191 GLN A CA 1
ATOM 1591 C C . GLN A 1 191 ? -9.861 17.430 17.730 1.00 94.38 191 GLN A C 1
ATOM 1593 O O . GLN A 1 191 ? -8.867 18.142 17.787 1.00 94.38 191 GLN A O 1
ATOM 1598 N N . ILE A 1 192 ? -9.845 16.149 18.095 1.00 93.38 192 ILE A N 1
ATOM 1599 C CA . ILE A 1 192 ? -8.625 15.478 18.538 1.00 93.38 192 ILE A CA 1
ATOM 1600 C C . ILE A 1 192 ? -7.619 15.345 17.400 1.00 93.38 192 ILE A C 1
ATOM 1602 O O . ILE A 1 192 ? -6.443 15.583 17.634 1.00 93.38 192 ILE A O 1
ATOM 1606 N N . ALA A 1 193 ? -8.070 15.003 16.193 1.00 94.56 193 ALA A N 1
ATOM 1607 C CA . ALA A 1 193 ? -7.189 14.930 15.035 1.00 94.56 193 ALA A CA 1
ATOM 1608 C C . ALA A 1 193 ? -6.515 16.287 14.773 1.00 94.56 193 ALA A C 1
ATOM 1610 O O . ALA A 1 193 ? -5.296 16.339 14.670 1.00 94.56 193 ALA A O 1
ATOM 1611 N N . GLY A 1 194 ? -7.289 17.381 14.786 1.00 93.50 194 GLY A N 1
ATOM 1612 C CA . GLY A 1 194 ? -6.752 18.742 14.654 1.00 93.50 194 GLY A CA 1
ATOM 1613 C C . GLY A 1 194 ? -5.731 19.093 15.741 1.00 93.50 194 GLY A C 1
ATOM 1614 O O . GLY A 1 194 ? -4.642 19.549 15.427 1.00 93.50 194 GLY A O 1
ATOM 1615 N N . GLN A 1 195 ? -6.039 18.794 17.009 1.00 91.38 195 GLN A N 1
ATOM 1616 C CA . GLN A 1 195 ? -5.114 19.034 18.128 1.00 91.38 195 GLN A CA 1
ATOM 1617 C C . GLN A 1 195 ? -3.787 18.288 17.974 1.00 91.38 195 GLN A C 1
ATOM 1619 O O . GLN A 1 195 ? -2.741 18.841 18.279 1.00 91.38 195 GLN A O 1
ATOM 1624 N N . GLN A 1 196 ? -3.820 17.040 17.504 1.00 90.62 196 GLN A N 1
ATOM 1625 C CA . GLN A 1 196 ? -2.603 16.249 17.325 1.00 90.62 196 GLN A CA 1
ATOM 1626 C C . GLN A 1 196 ? -1.742 16.785 16.182 1.00 90.62 196 GLN A C 1
ATOM 1628 O O . GLN A 1 196 ? -0.524 16.757 16.286 1.00 90.62 196 GLN A O 1
ATOM 1633 N N . ILE A 1 197 ? -2.360 17.296 15.116 1.00 91.75 197 ILE A N 1
ATOM 1634 C CA . ILE A 1 197 ? -1.634 17.937 14.014 1.00 91.75 197 ILE A CA 1
ATOM 1635 C C . ILE A 1 197 ? -0.950 19.212 14.512 1.00 91.75 197 ILE A C 1
ATOM 1637 O O . ILE A 1 197 ? 0.253 19.345 14.329 1.00 91.75 197 ILE A O 1
ATOM 1641 N N . GLU A 1 198 ? -1.677 20.086 15.219 1.00 89.44 198 GLU A N 1
ATOM 1642 C CA . GLU A 1 198 ? -1.117 21.312 15.813 1.00 89.44 198 GLU A CA 1
ATOM 1643 C C . GLU A 1 198 ? 0.053 21.008 16.772 1.00 89.44 198 GLU A C 1
ATOM 1645 O O . GLU A 1 198 ? 1.091 21.662 16.720 1.00 89.44 198 GLU A O 1
ATOM 1650 N N . GLU A 1 199 ? -0.086 19.994 17.634 1.00 88.06 199 GLU A N 1
ATOM 1651 C CA . GLU A 1 199 ? 0.968 19.578 18.572 1.00 88.06 199 GLU A CA 1
ATOM 1652 C C . GLU A 1 199 ? 2.217 19.034 17.851 1.00 88.06 199 GLU A C 1
ATOM 1654 O O . GLU A 1 199 ? 3.339 19.282 18.289 1.00 88.06 199 GLU A O 1
ATOM 1659 N N . LEU A 1 200 ? 2.036 18.293 16.753 1.00 86.12 200 LEU A N 1
ATOM 1660 C CA . LEU A 1 200 ? 3.133 17.695 15.987 1.00 86.12 200 LEU A CA 1
ATOM 1661 C C . LEU A 1 200 ? 3.830 18.700 15.063 1.00 86.12 200 LEU A C 1
ATOM 1663 O O . LEU A 1 200 ? 5.035 18.567 14.833 1.00 86.12 200 LEU A O 1
ATOM 1667 N N . GLU A 1 201 ? 3.110 19.702 14.557 1.00 80.38 201 GLU A N 1
ATOM 1668 C CA . GLU A 1 201 ? 3.674 20.772 13.726 1.00 80.38 201 GLU A CA 1
ATOM 1669 C C . GLU A 1 201 ? 4.792 21.516 14.482 1.00 80.38 201 GLU A C 1
ATOM 1671 O O . GLU A 1 201 ? 5.880 21.728 13.940 1.00 80.38 201 GLU A O 1
ATOM 1676 N N . ASP A 1 202 ? 4.573 21.810 15.769 1.00 72.00 202 ASP A N 1
ATOM 1677 C CA . ASP A 1 202 ? 5.539 22.499 16.636 1.00 72.00 202 ASP A CA 1
ATOM 1678 C C . ASP A 1 202 ? 6.801 21.659 16.948 1.00 72.00 202 ASP A C 1
ATOM 1680 O O . ASP A 1 202 ? 7.881 22.213 17.187 1.00 72.00 202 ASP A O 1
ATOM 1684 N N . ASP A 1 203 ? 6.689 20.326 16.923 1.00 65.19 203 ASP A N 1
ATOM 1685 C CA . ASP A 1 203 ? 7.761 19.384 17.285 1.00 65.19 203 ASP A CA 1
ATOM 1686 C C . ASP A 1 203 ? 8.534 18.826 16.069 1.00 65.19 203 ASP A C 1
ATOM 1688 O O . ASP A 1 203 ? 9.591 18.190 16.221 1.00 65.19 203 ASP A O 1
ATOM 1692 N N . THR A 1 204 ? 8.051 19.064 14.846 1.00 61.16 204 THR A N 1
ATOM 1693 C CA . THR A 1 204 ? 8.607 18.444 13.640 1.00 61.16 204 THR A CA 1
ATOM 1694 C C . THR A 1 204 ? 9.960 19.046 13.254 1.00 61.16 204 THR A C 1
ATOM 1696 O O . THR A 1 204 ? 10.111 20.221 12.918 1.00 61.16 204 THR A O 1
ATOM 1699 N N . GLN A 1 205 ? 10.996 18.201 13.249 1.00 62.81 205 GLN A N 1
ATOM 1700 C CA . GLN A 1 205 ? 12.313 18.582 12.742 1.00 62.81 205 GLN A CA 1
ATOM 1701 C C . GLN A 1 205 ? 12.243 18.842 11.225 1.00 62.81 205 GLN A C 1
ATOM 1703 O O . GLN A 1 205 ? 11.782 17.958 10.502 1.00 62.81 205 GLN A O 1
ATOM 1708 N N . PRO A 1 206 ? 12.815 19.950 10.703 1.00 58.88 206 PRO A N 1
ATOM 1709 C CA . PRO A 1 206 ? 12.725 20.327 9.283 1.00 58.88 206 PRO A CA 1
ATOM 1710 C C . PRO A 1 206 ? 13.224 19.286 8.264 1.00 58.88 206 PRO A C 1
ATOM 1712 O O . PRO A 1 206 ? 13.010 19.439 7.066 1.00 58.88 206 PRO A O 1
ATOM 1715 N N . TRP A 1 207 ? 13.937 18.255 8.722 1.00 57.72 207 TRP A N 1
ATOM 1716 C CA . TRP A 1 207 ? 14.603 17.250 7.891 1.00 57.72 207 TRP A CA 1
ATOM 1717 C C . TRP A 1 207 ? 13.990 15.847 8.008 1.00 57.72 207 TRP A C 1
ATOM 1719 O O . TRP A 1 207 ? 14.563 14.894 7.480 1.00 57.72 207 TRP A O 1
ATOM 1729 N N . SER A 1 208 ? 12.865 15.696 8.716 1.00 67.56 208 SER A N 1
ATOM 1730 C CA . SER A 1 208 ? 12.170 14.415 8.875 1.00 67.56 208 SER A CA 1
ATOM 1731 C C . SER A 1 208 ? 10.826 14.431 8.156 1.00 67.56 208 SER A C 1
ATOM 1733 O O . SER A 1 208 ? 10.110 15.424 8.190 1.00 67.56 208 SER A O 1
ATOM 1735 N N . TYR A 1 209 ? 10.464 13.309 7.534 1.00 71.44 209 TYR A N 1
ATOM 1736 C CA . TYR A 1 209 ? 9.110 13.109 7.021 1.00 71.44 209 TYR A CA 1
ATOM 1737 C C . TYR A 1 209 ? 8.138 13.026 8.213 1.00 71.44 209 TYR A C 1
ATOM 1739 O O . TYR A 1 209 ? 8.373 12.178 9.084 1.00 71.44 209 TYR A O 1
ATOM 1747 N N . PRO A 1 210 ? 7.083 13.858 8.287 1.00 81.44 210 PRO A N 1
ATOM 1748 C CA . PRO A 1 210 ? 6.220 13.944 9.463 1.00 81.44 210 PRO A CA 1
ATOM 1749 C C . PRO A 1 210 ? 5.178 12.814 9.470 1.00 81.44 210 PRO A C 1
ATOM 1751 O O . PRO A 1 210 ? 3.991 13.028 9.254 1.00 81.44 210 PRO A O 1
ATOM 1754 N N . VAL A 1 211 ? 5.638 11.573 9.680 1.00 84.38 211 VAL A N 1
ATOM 1755 C CA . VAL A 1 211 ? 4.814 10.349 9.569 1.00 84.38 211 VAL A CA 1
ATOM 1756 C C . VAL A 1 211 ? 3.528 10.440 10.395 1.00 84.38 211 VAL A C 1
ATOM 1758 O O . VAL A 1 211 ? 2.458 10.104 9.892 1.00 84.38 211 VAL A O 1
ATOM 1761 N N . ASP A 1 212 ? 3.626 10.877 11.650 1.00 86.69 212 ASP A N 1
ATOM 1762 C CA . ASP A 1 212 ? 2.476 10.908 12.556 1.00 86.69 212 ASP A CA 1
ATOM 1763 C C . ASP A 1 212 ? 1.508 12.054 12.226 1.00 86.69 212 ASP A C 1
ATOM 1765 O O . ASP A 1 212 ? 0.295 11.872 12.317 1.00 86.69 212 ASP A O 1
ATOM 1769 N N . GLU A 1 213 ? 2.023 13.198 11.770 1.00 90.12 213 GLU A N 1
ATOM 1770 C CA . GLU A 1 213 ? 1.210 14.337 11.332 1.00 90.12 213 GLU A CA 1
ATOM 1771 C C . GLU A 1 213 ? 0.409 13.982 10.072 1.00 90.12 213 GLU A C 1
ATOM 1773 O O . GLU A 1 213 ? -0.803 14.172 10.031 1.00 90.12 213 GLU A O 1
ATOM 1778 N N . GLU A 1 214 ? 1.063 13.360 9.082 1.00 91.50 214 GLU A N 1
ATOM 1779 C CA . GLU A 1 214 ? 0.433 12.849 7.856 1.00 91.50 214 GLU A CA 1
ATOM 1780 C C . GLU A 1 214 ? -0.685 11.850 8.176 1.00 91.50 214 GLU A C 1
ATOM 1782 O O . GLU A 1 214 ? -1.774 11.905 7.598 1.00 91.50 214 GLU A O 1
ATOM 1787 N N . ARG A 1 215 ? -0.446 10.958 9.147 1.00 93.06 215 ARG A N 1
ATOM 1788 C CA . ARG A 1 215 ? -1.436 9.977 9.602 1.00 93.06 215 ARG A CA 1
ATOM 1789 C C . ARG A 1 215 ? -2.666 10.657 10.209 1.00 93.06 215 ARG A C 1
ATOM 1791 O O . ARG A 1 215 ? -3.796 10.308 9.857 1.00 93.06 215 ARG A O 1
ATOM 1798 N N . TRP A 1 216 ? -2.471 11.624 11.105 1.00 94.75 216 TRP A N 1
ATOM 1799 C CA . TRP A 1 216 ? -3.582 12.360 11.715 1.00 94.75 216 TRP A CA 1
ATOM 1800 C C . TRP A 1 216 ? -4.316 13.253 10.714 1.00 94.75 216 TRP A C 1
ATOM 1802 O O . TRP A 1 216 ? -5.542 13.344 10.784 1.00 94.75 216 TRP A O 1
ATOM 1812 N N . ALA A 1 217 ? -3.609 13.847 9.753 1.00 95.75 217 ALA A N 1
ATOM 1813 C CA . ALA A 1 217 ? -4.205 14.643 8.686 1.00 95.75 217 ALA A CA 1
ATOM 1814 C C . ALA A 1 217 ? -5.090 13.799 7.762 1.00 95.75 217 ALA A C 1
ATOM 1816 O O . ALA A 1 217 ? -6.220 14.189 7.461 1.00 95.75 217 ALA A O 1
ATOM 1817 N N . LYS A 1 218 ? -4.636 12.596 7.389 1.00 96.19 218 LYS A N 1
ATOM 1818 C CA . LYS A 1 218 ? -5.467 11.623 6.670 1.00 96.19 218 LYS A CA 1
ATOM 1819 C C . LYS A 1 218 ? -6.720 11.258 7.471 1.00 96.19 218 LYS A C 1
ATOM 1821 O O . LYS A 1 218 ? -7.829 11.329 6.946 1.00 96.19 218 LYS A O 1
ATOM 1826 N N . PHE A 1 219 ? -6.560 10.935 8.755 1.00 96.50 219 PHE A N 1
ATOM 1827 C CA . PHE A 1 219 ? -7.684 10.619 9.639 1.00 96.50 219 PHE A CA 1
ATOM 1828 C C . PHE A 1 219 ? -8.674 11.792 9.780 1.00 96.50 219 PHE A C 1
ATOM 1830 O O . PHE A 1 219 ? -9.885 11.573 9.778 1.00 96.50 219 PHE A O 1
ATOM 1837 N N . TYR A 1 220 ? -8.188 13.037 9.858 1.00 97.56 220 TYR A N 1
ATOM 1838 C CA . TYR A 1 220 ? -9.031 14.236 9.870 1.00 97.56 220 TYR A CA 1
ATOM 1839 C C . TYR A 1 220 ? -9.884 14.330 8.601 1.00 97.56 220 TYR A C 1
ATOM 1841 O O . TYR A 1 220 ? -11.099 14.510 8.688 1.00 97.56 220 TYR A O 1
ATOM 1849 N N . LEU A 1 221 ? -9.259 14.194 7.429 1.00 97.62 221 LEU A N 1
ATOM 1850 C CA . LEU A 1 221 ? -9.934 14.319 6.137 1.00 97.62 221 LEU A CA 1
ATOM 1851 C C . LEU A 1 221 ? -10.982 13.224 5.928 1.00 97.62 221 LEU A C 1
ATOM 1853 O O . LEU A 1 221 ? -12.108 13.533 5.542 1.00 97.62 221 LEU A O 1
ATOM 1857 N N . GLU A 1 222 ? -10.661 11.974 6.271 1.00 96.62 222 GLU A N 1
ATOM 1858 C CA . GLU A 1 222 ? -11.622 10.865 6.228 1.00 96.62 222 GLU A CA 1
ATOM 1859 C C . GLU A 1 222 ? -12.823 11.111 7.158 1.00 96.62 222 GLU A C 1
ATOM 1861 O O . GLU A 1 222 ? -13.967 10.839 6.788 1.00 96.62 222 GLU A O 1
ATOM 1866 N N . LEU A 1 223 ? -12.604 11.661 8.362 1.00 96.94 223 LEU A N 1
ATOM 1867 C CA . LEU A 1 223 ? -13.700 12.016 9.271 1.00 96.94 223 LEU A CA 1
ATOM 1868 C C . LEU A 1 223 ? -14.563 13.141 8.707 1.00 96.94 223 LEU A C 1
ATOM 1870 O O . LEU A 1 223 ? -15.789 13.045 8.759 1.00 96.94 223 LEU A O 1
ATOM 1874 N N . ALA A 1 224 ? -13.940 14.207 8.206 1.00 96.94 224 ALA A N 1
ATOM 1875 C CA . ALA A 1 224 ? -14.651 15.353 7.657 1.00 96.94 224 ALA A CA 1
ATOM 1876 C C . ALA A 1 224 ? -15.483 14.955 6.425 1.00 96.94 224 ALA A C 1
ATOM 1878 O O . ALA A 1 224 ? -16.626 15.395 6.294 1.00 96.94 224 ALA A O 1
ATOM 1879 N N . GLU A 1 225 ? -14.964 14.053 5.584 1.00 95.75 225 GLU A N 1
ATOM 1880 C CA . GLU A 1 225 ? -15.695 13.475 4.454 1.00 95.75 225 GLU A CA 1
ATOM 1881 C C . GLU A 1 225 ? -16.888 12.627 4.915 1.00 95.75 225 GLU A C 1
ATOM 1883 O O . GLU A 1 225 ? -17.998 12.817 4.422 1.00 95.75 225 GLU A O 1
ATOM 1888 N N . GLN A 1 226 ? -16.716 11.762 5.923 1.00 95.50 226 GLN A N 1
ATOM 1889 C CA . GLN A 1 226 ? -17.830 10.999 6.510 1.00 95.50 226 GLN A CA 1
ATOM 1890 C C . GLN A 1 226 ? -18.909 11.883 7.148 1.00 95.50 226 GLN A C 1
ATOM 1892 O O . GLN A 1 226 ? -20.060 11.462 7.271 1.00 95.50 226 GLN A O 1
ATOM 1897 N N . MET A 1 227 ? -18.529 13.075 7.608 1.00 95.69 227 MET A N 1
ATOM 1898 C CA . MET A 1 227 ? -19.443 14.076 8.157 1.00 95.69 227 MET A CA 1
ATOM 1899 C C . MET A 1 227 ? -20.106 14.936 7.075 1.00 95.69 227 MET A C 1
ATOM 1901 O O . MET A 1 227 ? -20.996 15.713 7.416 1.00 95.69 227 MET A O 1
ATOM 1905 N N . GLU A 1 228 ? -19.692 14.801 5.810 1.00 96.06 228 GLU A N 1
ATOM 1906 C CA . GLU A 1 228 ? -20.118 15.642 4.685 1.00 96.06 228 GLU A CA 1
ATOM 1907 C C . GLU A 1 228 ? -19.891 17.150 4.956 1.00 96.06 228 GLU A C 1
ATOM 1909 O O . GLU A 1 228 ? -20.667 18.005 4.527 1.00 96.06 228 GLU A O 1
ATOM 1914 N N . ASP A 1 229 ? -18.823 17.488 5.693 1.00 95.62 229 ASP A N 1
ATOM 1915 C CA . ASP A 1 229 ? -18.508 18.855 6.140 1.00 95.62 229 ASP A CA 1
ATOM 1916 C C . ASP A 1 229 ? -17.493 19.529 5.198 1.00 95.62 229 ASP A C 1
ATOM 1918 O O . ASP A 1 229 ? -16.303 19.660 5.501 1.00 95.62 229 ASP A O 1
ATOM 1922 N N . GLU A 1 230 ? -17.976 19.939 4.021 1.00 94.69 230 GLU A N 1
ATOM 1923 C CA . GLU A 1 230 ? -17.159 20.542 2.954 1.00 94.69 230 GLU A CA 1
ATOM 1924 C C . GLU A 1 230 ? -16.391 21.789 3.436 1.00 94.69 230 GLU A C 1
ATOM 1926 O O . GLU A 1 230 ? -15.220 21.962 3.109 1.00 94.69 230 GLU A O 1
ATOM 1931 N N . ASP A 1 231 ? -16.999 22.624 4.286 1.00 95.81 231 ASP A N 1
ATOM 1932 C CA . ASP A 1 231 ? -16.363 23.843 4.808 1.00 95.81 231 ASP A CA 1
ATOM 1933 C C . ASP A 1 231 ? -15.146 23.539 5.697 1.00 95.81 231 ASP A C 1
ATOM 1935 O O . ASP A 1 231 ? -14.205 24.338 5.776 1.00 95.81 231 ASP A O 1
ATOM 1939 N N . LYS A 1 232 ? -15.154 22.417 6.429 1.00 95.94 232 LYS A N 1
ATOM 1940 C CA . LYS A 1 232 ? -13.977 21.966 7.186 1.00 95.94 232 LYS A CA 1
ATOM 1941 C C . LYS A 1 232 ? -12.926 21.356 6.271 1.00 95.94 232 LYS A C 1
ATOM 1943 O O . LYS A 1 232 ? -11.753 21.658 6.456 1.00 95.94 232 LYS A O 1
ATOM 1948 N N . ILE A 1 233 ? -13.339 20.564 5.281 1.00 97.12 233 ILE A N 1
ATOM 1949 C CA . ILE A 1 233 ? -12.425 19.966 4.301 1.00 97.12 233 ILE A CA 1
ATOM 1950 C C . ILE A 1 233 ? -11.634 21.052 3.567 1.00 97.12 233 ILE A C 1
ATOM 1952 O O . ILE A 1 233 ? -10.408 21.015 3.564 1.00 97.12 233 ILE A O 1
ATOM 1956 N N . GLU A 1 234 ? -12.315 22.038 2.983 1.00 96.25 234 GLU A N 1
ATOM 1957 C CA . GLU A 1 234 ? -11.663 23.057 2.153 1.00 96.25 234 GLU A CA 1
ATOM 1958 C C . GLU A 1 234 ? -10.731 23.962 2.978 1.00 96.25 234 GLU A C 1
ATOM 1960 O O . GLU A 1 234 ? -9.631 24.291 2.529 1.00 96.25 234 GLU A O 1
ATOM 1965 N N . ARG A 1 235 ? -11.113 24.313 4.217 1.00 96.50 235 ARG A N 1
ATOM 1966 C CA . ARG A 1 235 ? -10.220 25.044 5.136 1.00 96.50 235 ARG A CA 1
ATOM 1967 C C . ARG A 1 235 ? -8.988 24.229 5.503 1.00 96.50 235 ARG A C 1
ATOM 1969 O O . ARG A 1 235 ? -7.879 24.742 5.415 1.00 96.50 235 ARG A O 1
ATOM 1976 N N . PHE A 1 236 ? -9.188 22.964 5.859 1.00 96.88 236 PHE A N 1
ATOM 1977 C CA . PHE A 1 236 ? -8.101 22.083 6.260 1.00 96.88 236 PHE A CA 1
ATOM 1978 C C . PHE A 1 236 ? -7.120 21.831 5.108 1.00 96.88 236 PHE A C 1
ATOM 1980 O O . PHE A 1 236 ? -5.910 21.888 5.306 1.00 96.88 236 PHE A O 1
ATOM 1987 N N . ILE A 1 237 ? -7.622 21.631 3.883 1.00 96.62 237 ILE A N 1
ATOM 1988 C CA . ILE A 1 237 ? -6.773 21.557 2.689 1.00 96.62 237 ILE A CA 1
ATOM 1989 C C . ILE A 1 237 ? -5.947 22.839 2.566 1.00 96.62 237 ILE A C 1
ATOM 1991 O O . ILE A 1 237 ? -4.724 22.760 2.499 1.00 96.62 237 ILE A O 1
ATOM 1995 N N . ALA A 1 238 ? -6.586 24.013 2.582 1.00 94.69 238 ALA A N 1
ATOM 1996 C CA . ALA A 1 238 ? -5.897 25.290 2.398 1.00 94.69 238 ALA A CA 1
ATOM 1997 C C . ALA A 1 238 ? -4.781 25.543 3.431 1.00 94.69 238 ALA A C 1
ATOM 1999 O O . ALA A 1 238 ? -3.753 26.124 3.081 1.00 94.69 238 ALA A O 1
ATOM 2000 N N . GLU A 1 239 ? -4.973 25.102 4.675 1.00 94.31 239 GLU A N 1
ATOM 2001 C CA . GLU A 1 239 ? -4.018 25.271 5.777 1.00 94.31 239 GLU A CA 1
ATOM 2002 C C . GLU A 1 239 ? -2.876 24.237 5.731 1.00 94.31 239 GLU A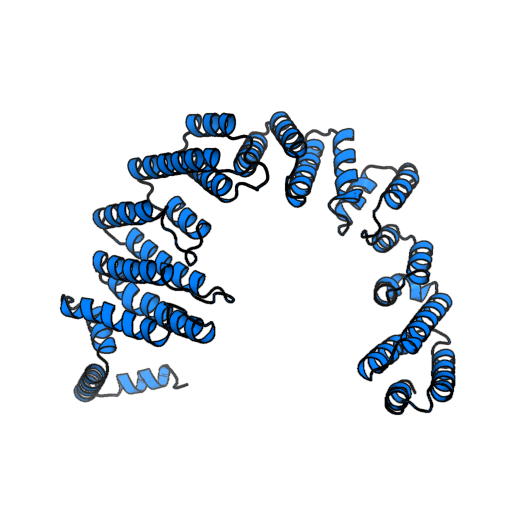 C 1
ATOM 2004 O O . GLU A 1 239 ? -1.731 24.584 6.015 1.00 94.31 239 GLU A O 1
ATOM 2009 N N . HIS A 1 240 ? -3.146 23.003 5.285 1.00 93.62 240 HIS A N 1
ATOM 2010 C CA . HIS A 1 240 ? -2.214 21.873 5.412 1.00 93.62 240 HIS A CA 1
ATOM 2011 C C . HIS A 1 240 ? -1.721 21.269 4.082 1.00 93.62 240 HIS A C 1
ATOM 2013 O O . HIS A 1 240 ? -1.231 20.142 4.048 1.00 93.62 240 HIS A O 1
ATOM 2019 N N . LEU A 1 241 ? -1.769 22.009 2.965 1.00 92.12 241 LEU A N 1
ATOM 2020 C CA . LEU A 1 241 ? -1.279 21.559 1.641 1.00 92.12 241 LEU A CA 1
ATOM 2021 C C . LEU A 1 241 ? 0.220 21.171 1.585 1.00 92.12 241 LEU A C 1
ATOM 2023 O O . LEU A 1 241 ? 0.686 20.653 0.558 1.00 92.12 241 LEU A O 1
ATOM 2027 N N . TYR A 1 242 ? 0.999 21.461 2.631 1.00 87.81 242 TYR A N 1
ATOM 2028 C CA . TYR A 1 242 ? 2.389 21.011 2.758 1.00 87.81 242 TYR A CA 1
ATOM 2029 C C . TYR A 1 242 ? 2.493 19.510 3.071 1.00 87.81 242 TYR A C 1
ATOM 2031 O O . TYR A 1 242 ? 3.491 18.894 2.697 1.00 87.81 242 TYR A O 1
ATOM 2039 N N . LEU A 1 243 ? 1.457 18.922 3.680 1.00 89.94 243 LEU A N 1
ATOM 2040 C CA . LEU A 1 243 ? 1.341 17.489 3.937 1.00 89.94 243 LEU A CA 1
ATOM 2041 C C . LEU A 1 243 ? 0.949 16.742 2.659 1.00 89.94 243 LEU A C 1
ATOM 2043 O O . LEU A 1 243 ? 0.066 17.162 1.900 1.00 89.94 243 LEU A O 1
ATOM 2047 N N . PHE A 1 244 ? 1.614 15.621 2.388 1.00 90.31 244 PHE A N 1
ATOM 2048 C CA . PHE A 1 244 ? 1.412 14.870 1.156 1.00 90.31 244 PHE A CA 1
ATOM 2049 C C . PHE A 1 244 ? 0.078 14.127 1.135 1.00 90.31 244 PHE A C 1
ATOM 2051 O O . PHE A 1 244 ? -0.522 14.047 0.063 1.00 90.31 244 PHE A O 1
ATOM 2058 N N . GLU A 1 245 ? -0.417 13.622 2.266 1.00 92.44 245 GLU A N 1
ATOM 2059 C CA . GLU A 1 245 ? -1.744 12.999 2.351 1.00 92.44 245 GLU A CA 1
ATOM 2060 C C . GLU A 1 245 ? -2.848 14.027 2.069 1.00 92.44 245 GLU A C 1
ATOM 2062 O O . GLU A 1 245 ? -3.752 13.763 1.275 1.00 92.44 245 GLU A O 1
ATOM 2067 N N . VAL A 1 246 ? -2.714 15.246 2.602 1.00 95.81 246 VAL A N 1
ATOM 2068 C CA . VAL A 1 246 ? -3.657 16.349 2.346 1.00 95.81 246 VAL A CA 1
ATOM 2069 C C . VAL A 1 246 ? -3.640 16.766 0.881 1.00 95.81 246 VAL A C 1
ATOM 2071 O O . VAL A 1 246 ? -4.688 16.907 0.247 1.00 95.81 246 VAL A O 1
ATOM 2074 N N . ARG A 1 247 ? -2.445 16.905 0.299 1.00 95.31 247 ARG A N 1
ATOM 2075 C CA . ARG A 1 247 ? -2.291 17.211 -1.125 1.00 95.31 247 ARG A CA 1
ATOM 2076 C C . ARG A 1 247 ? -2.858 16.105 -2.016 1.00 95.31 247 ARG A C 1
ATOM 2078 O O . ARG A 1 247 ? -3.538 16.419 -2.989 1.00 95.31 247 ARG A O 1
ATOM 2085 N N . ASN A 1 248 ? -2.596 14.833 -1.707 1.00 95.31 248 ASN A N 1
ATOM 2086 C CA . ASN A 1 248 ? -3.145 13.693 -2.449 1.00 95.31 248 ASN A CA 1
ATOM 2087 C C . ASN A 1 248 ? -4.674 13.711 -2.427 1.00 95.31 248 ASN A C 1
ATOM 2089 O O . ASN A 1 248 ? -5.296 13.589 -3.479 1.00 95.31 248 ASN A O 1
ATOM 2093 N N . PHE A 1 249 ? -5.261 13.936 -1.254 1.00 96.94 249 PHE A N 1
ATOM 2094 C CA . PHE A 1 249 ? -6.704 14.044 -1.090 1.00 96.94 249 PHE A CA 1
ATOM 2095 C C . PHE A 1 249 ? -7.293 15.196 -1.922 1.00 96.94 249 PHE A C 1
ATOM 2097 O O . PHE A 1 249 ? -8.267 15.006 -2.650 1.00 96.94 249 PHE A O 1
ATOM 2104 N N . ALA A 1 250 ? -6.667 16.378 -1.899 1.00 97.56 250 ALA A N 1
ATOM 2105 C CA . ALA A 1 250 ? -7.082 17.514 -2.725 1.00 97.56 250 ALA A CA 1
ATOM 2106 C C . ALA A 1 250 ? -6.989 17.211 -4.234 1.00 97.56 250 ALA A C 1
ATOM 2108 O O . ALA A 1 250 ? -7.916 17.510 -4.988 1.00 97.56 250 ALA A O 1
ATOM 2109 N N . ILE A 1 251 ? -5.903 16.566 -4.679 1.00 97.56 251 ILE A N 1
ATOM 2110 C CA . ILE A 1 251 ? -5.727 16.133 -6.074 1.00 97.56 251 ILE A CA 1
ATOM 2111 C C . ILE A 1 251 ? -6.849 15.171 -6.482 1.00 97.56 251 ILE A C 1
ATOM 2113 O O . ILE A 1 251 ? -7.497 15.391 -7.504 1.00 97.56 251 ILE A O 1
ATOM 2117 N N . GLU A 1 252 ? -7.111 14.128 -5.693 1.00 97.00 252 GLU A N 1
ATOM 2118 C CA . GLU A 1 252 ? -8.150 13.131 -5.983 1.00 97.00 252 GLU A CA 1
ATOM 2119 C C . GLU A 1 252 ? -9.548 13.766 -6.054 1.00 97.00 252 GLU A C 1
ATOM 2121 O O . GLU A 1 252 ? -10.349 13.428 -6.934 1.00 97.00 252 GLU A O 1
ATOM 2126 N N . ARG A 1 253 ? -9.820 14.767 -5.211 1.00 95.31 253 ARG A N 1
ATOM 2127 C CA . ARG A 1 253 ? -11.064 15.547 -5.256 1.00 95.31 253 ARG A CA 1
ATOM 2128 C C . ARG A 1 253 ? -11.197 16.355 -6.536 1.00 95.31 253 ARG A C 1
ATOM 2130 O O . ARG A 1 253 ? -12.211 16.216 -7.216 1.00 95.31 253 ARG A O 1
ATOM 2137 N N . HIS A 1 254 ? -10.180 17.124 -6.914 1.00 97.62 254 HIS A N 1
ATOM 2138 C CA . HIS A 1 254 ? -10.196 17.858 -8.179 1.00 97.62 254 HIS A CA 1
ATOM 2139 C C . HIS A 1 254 ? -10.358 16.914 -9.379 1.00 97.62 254 HIS A C 1
ATOM 2141 O O . HIS A 1 254 ? -11.175 17.163 -10.265 1.00 97.62 254 HIS A O 1
ATOM 2147 N N . ILE A 1 255 ? -9.674 15.763 -9.379 1.00 97.19 255 ILE A N 1
ATOM 2148 C CA . ILE A 1 255 ? -9.830 14.744 -10.427 1.00 97.19 255 ILE A CA 1
ATOM 2149 C C . ILE A 1 255 ? -11.270 14.216 -10.479 1.00 97.19 255 ILE A C 1
ATOM 2151 O O . ILE A 1 255 ? -11.847 14.145 -11.565 1.00 97.19 255 ILE A O 1
ATOM 2155 N N . SER A 1 256 ? -11.877 13.878 -9.337 1.00 95.75 256 SER A N 1
ATOM 2156 C CA . SER A 1 256 ? -13.256 13.360 -9.294 1.00 95.75 256 SER A CA 1
ATOM 2157 C C . SER A 1 256 ? -14.307 14.398 -9.712 1.00 95.75 256 SER A C 1
ATOM 2159 O O . SER A 1 256 ? -15.317 14.035 -10.316 1.00 95.75 256 SER A O 1
ATOM 2161 N N . LYS A 1 257 ? -14.038 15.691 -9.479 1.00 96.00 257 LYS A N 1
ATOM 2162 C CA . LYS A 1 257 ? -14.836 16.833 -9.962 1.00 96.00 257 LYS A CA 1
ATOM 2163 C C . LYS A 1 257 ? -14.522 17.223 -11.423 1.00 96.00 257 LYS A C 1
ATOM 2165 O O . LYS A 1 257 ? -15.164 18.119 -11.963 1.00 96.00 257 LYS A O 1
ATOM 2170 N N . ALA A 1 258 ? -13.588 16.531 -12.087 1.00 97.06 258 ALA A N 1
ATOM 2171 C CA . ALA A 1 258 ? -13.064 16.840 -13.426 1.00 97.06 258 ALA A CA 1
ATOM 2172 C C . ALA A 1 258 ? -12.386 18.226 -13.556 1.00 97.06 258 ALA A C 1
ATOM 2174 O O . ALA A 1 258 ? -12.240 18.765 -14.658 1.00 97.06 258 ALA A O 1
ATOM 2175 N N . GLU A 1 259 ? -11.918 18.773 -12.437 1.00 97.94 259 GLU A N 1
ATOM 2176 C CA . GLU A 1 259 ? -11.134 20.007 -12.291 1.00 97.94 259 GLU A CA 1
ATOM 2177 C C . GLU A 1 259 ? -9.648 19.697 -12.550 1.00 97.94 259 GLU A C 1
ATOM 2179 O O . GLU A 1 259 ? -8.784 19.700 -11.674 1.00 97.94 259 GLU A O 1
ATOM 2184 N N . TYR A 1 260 ? -9.350 19.285 -13.785 1.00 98.00 260 TYR A N 1
ATOM 2185 C CA . TYR A 1 260 ? -8.038 18.723 -14.111 1.00 98.00 260 TYR A CA 1
ATOM 2186 C C . TYR A 1 260 ? -6.898 19.747 -14.087 1.00 98.00 260 TYR A C 1
ATOM 2188 O O . TYR A 1 260 ? -5.752 19.343 -13.913 1.00 98.00 260 TYR A O 1
ATOM 2196 N N . ASP A 1 261 ? -7.171 21.036 -14.309 1.00 98.12 261 ASP A N 1
ATOM 2197 C CA . ASP A 1 261 ? -6.114 22.059 -14.298 1.00 98.12 261 ASP A CA 1
ATOM 2198 C C . ASP A 1 261 ? -5.595 22.289 -12.877 1.00 98.12 261 ASP A C 1
ATOM 2200 O O . ASP A 1 261 ? -4.386 22.309 -12.654 1.00 98.12 261 ASP A O 1
ATOM 2204 N N . GLU A 1 262 ? -6.501 22.345 -11.909 1.00 97.88 262 GLU A N 1
ATOM 2205 C CA . GLU A 1 262 ? -6.222 22.466 -10.484 1.00 97.88 262 GLU A CA 1
ATOM 2206 C C . GLU A 1 262 ? -5.426 21.254 -9.978 1.00 97.88 262 GLU A C 1
ATOM 2208 O O . GLU A 1 262 ? -4.378 21.409 -9.345 1.00 97.88 262 GLU A O 1
ATOM 2213 N N . ALA A 1 263 ? -5.849 20.039 -10.347 1.00 98.25 263 ALA A N 1
ATOM 2214 C CA . ALA A 1 263 ? -5.111 18.815 -10.033 1.00 98.25 263 ALA A CA 1
ATOM 2215 C C . ALA A 1 263 ? -3.688 18.821 -10.623 1.00 98.25 263 ALA A C 1
ATOM 2217 O O . ALA A 1 263 ? -2.730 18.429 -9.951 1.00 98.25 263 ALA A O 1
ATOM 2218 N N . ILE A 1 264 ? -3.529 19.276 -11.873 1.00 98.38 264 ILE A N 1
ATOM 2219 C CA . ILE A 1 264 ? -2.222 19.375 -12.536 1.00 98.38 264 ILE A CA 1
ATOM 2220 C C . ILE A 1 264 ? -1.301 20.351 -11.797 1.00 98.38 264 ILE A C 1
ATOM 2222 O O . ILE A 1 264 ? -0.126 20.031 -11.602 1.00 98.38 264 ILE A O 1
ATOM 2226 N N . GLU A 1 265 ? -1.796 21.518 -11.384 1.00 97.62 265 GLU A N 1
ATOM 2227 C CA . GLU A 1 265 ? -0.980 22.492 -10.651 1.00 97.62 265 GLU A CA 1
ATOM 2228 C C . GLU A 1 265 ? -0.549 21.948 -9.282 1.00 97.62 265 GLU A C 1
ATOM 2230 O O . GLU A 1 265 ? 0.646 21.962 -8.977 1.00 97.62 265 GLU A O 1
ATOM 2235 N N . LEU A 1 266 ? -1.457 21.325 -8.520 1.00 97.00 266 LEU A N 1
ATOM 2236 C CA . LEU A 1 266 ? -1.107 20.686 -7.244 1.00 97.00 266 LEU A CA 1
ATOM 2237 C C . LEU A 1 266 ? -0.051 19.582 -7.398 1.00 97.00 266 LEU A C 1
ATOM 2239 O O . LEU A 1 266 ? 0.844 19.463 -6.554 1.00 97.00 266 LEU A O 1
ATOM 2243 N N . LEU A 1 267 ? -0.127 18.787 -8.471 1.00 96.56 267 LEU A N 1
ATOM 2244 C CA . LEU A 1 267 ? 0.865 17.761 -8.801 1.00 96.56 267 LEU A CA 1
ATOM 2245 C C . LEU A 1 267 ? 2.228 18.377 -9.153 1.00 96.56 267 LEU A C 1
ATOM 2247 O O . LEU A 1 267 ? 3.261 17.874 -8.704 1.00 96.56 267 LEU A O 1
ATOM 2251 N N . LYS A 1 268 ? 2.259 19.465 -9.935 1.00 95.31 268 LYS A N 1
ATOM 2252 C CA . LYS A 1 268 ? 3.501 20.181 -10.282 1.00 95.31 268 LYS A CA 1
ATOM 2253 C C . LYS A 1 268 ? 4.164 20.795 -9.055 1.00 95.31 268 LYS A C 1
ATOM 2255 O O . LYS A 1 268 ? 5.360 20.596 -8.851 1.00 95.31 268 LYS A O 1
ATOM 2260 N N . GLU A 1 269 ? 3.396 21.490 -8.225 1.00 93.50 269 GLU A N 1
ATOM 2261 C CA . GLU A 1 269 ? 3.863 22.032 -6.950 1.00 93.50 269 GLU A CA 1
ATOM 2262 C C . GLU A 1 269 ? 4.392 20.920 -6.042 1.00 93.50 269 GLU A C 1
ATOM 2264 O O . GLU A 1 269 ? 5.510 21.001 -5.534 1.00 93.50 269 GLU A O 1
ATOM 2269 N N . GLY A 1 270 ? 3.644 19.818 -5.921 1.00 91.31 270 GLY A N 1
ATOM 2270 C CA . GLY A 1 270 ? 4.062 18.645 -5.161 1.00 91.31 270 GLY A CA 1
ATOM 2271 C C . GLY A 1 270 ? 5.386 18.068 -5.669 1.00 91.31 270 GLY A C 1
ATOM 2272 O O . GLY A 1 270 ? 6.242 17.666 -4.878 1.00 91.31 270 GLY A O 1
ATOM 2273 N N . ARG A 1 271 ? 5.618 18.079 -6.989 1.00 88.19 271 ARG A N 1
ATOM 2274 C CA . ARG A 1 271 ? 6.896 17.697 -7.613 1.00 88.19 271 ARG A CA 1
ATOM 2275 C C . ARG A 1 271 ? 8.034 18.690 -7.361 1.00 88.19 271 ARG A C 1
ATOM 2277 O O . ARG A 1 271 ? 9.182 18.243 -7.363 1.00 88.19 271 ARG A O 1
ATOM 2284 N N . ALA A 1 272 ? 7.757 19.955 -7.063 1.00 87.81 272 ALA A N 1
ATOM 2285 C CA . ALA A 1 272 ? 8.773 20.953 -6.726 1.00 87.81 272 ALA A CA 1
ATOM 2286 C C . ALA A 1 272 ? 9.276 20.864 -5.271 1.00 87.81 272 ALA A C 1
ATOM 2288 O O . ALA A 1 272 ? 10.372 21.336 -4.992 1.00 87.81 272 ALA A O 1
ATOM 2289 N N . ILE A 1 273 ? 8.529 20.220 -4.362 1.00 83.81 273 ILE A N 1
ATOM 2290 C CA . ILE A 1 273 ? 8.935 20.054 -2.952 1.00 83.81 273 ILE A CA 1
ATOM 2291 C C . ILE A 1 273 ? 10.244 19.246 -2.844 1.00 83.81 273 ILE A C 1
ATOM 2293 O O . ILE A 1 273 ? 10.327 18.108 -3.328 1.00 83.81 273 ILE A O 1
ATOM 2297 N N . GLU A 1 274 ? 11.263 19.826 -2.210 1.00 70.44 274 GLU A N 1
ATOM 2298 C CA . GLU A 1 274 ? 12.550 19.175 -1.939 1.00 70.44 274 GLU A CA 1
ATOM 2299 C C . GLU A 1 274 ? 12.396 18.090 -0.847 1.00 70.44 274 GLU A C 1
ATOM 2301 O O . GLU A 1 274 ? 11.487 18.152 -0.028 1.00 70.44 274 GLU A O 1
ATOM 2306 N N . PHE A 1 275 ? 13.256 17.064 -0.837 1.00 66.44 275 PHE A N 1
ATOM 2307 C CA . PHE A 1 275 ? 13.283 16.001 0.196 1.00 66.44 275 PHE A CA 1
ATOM 2308 C C . PHE A 1 275 ? 12.066 15.055 0.295 1.00 66.44 275 PHE A C 1
ATOM 2310 O O . PHE A 1 275 ? 11.866 14.406 1.320 1.00 66.44 275 PHE A O 1
ATOM 2317 N N . LYS A 1 276 ? 11.295 14.871 -0.782 1.00 74.75 276 LYS A N 1
ATOM 2318 C CA . LYS A 1 276 ? 10.263 13.815 -0.842 1.00 74.75 276 LYS A CA 1
ATOM 2319 C C . LYS A 1 276 ? 10.796 12.454 -1.302 1.00 74.75 276 LYS A C 1
ATOM 2321 O O . LYS A 1 276 ? 11.781 12.363 -2.037 1.00 74.75 276 LYS A O 1
ATOM 2326 N N . ARG A 1 277 ? 10.071 11.392 -0.932 1.00 72.19 277 ARG A N 1
ATOM 2327 C CA . ARG A 1 277 ? 10.330 10.010 -1.370 1.00 72.19 277 ARG A CA 1
ATOM 2328 C C . ARG A 1 277 ? 10.295 9.890 -2.900 1.00 72.19 277 ARG A C 1
ATOM 2330 O O . ARG A 1 277 ? 9.442 10.491 -3.562 1.00 72.19 277 ARG A O 1
ATOM 2337 N N . HIS A 1 278 ? 11.213 9.107 -3.470 1.00 78.81 278 HIS A N 1
ATOM 2338 C CA . HIS A 1 278 ? 11.328 8.920 -4.922 1.00 78.81 278 HIS A CA 1
ATOM 2339 C C . HIS A 1 278 ? 10.039 8.334 -5.524 1.00 78.81 278 HIS A C 1
ATOM 2341 O O . HIS A 1 278 ? 9.602 8.740 -6.604 1.00 78.81 278 HIS A O 1
ATOM 2347 N N . GLU A 1 279 ? 9.383 7.448 -4.776 1.00 85.94 279 GLU A N 1
ATOM 2348 C CA . GLU A 1 279 ? 8.120 6.800 -5.124 1.00 85.94 279 GLU A CA 1
ATOM 2349 C C . GLU A 1 279 ? 6.992 7.816 -5.349 1.00 85.94 279 GLU A C 1
ATOM 2351 O O . GLU A 1 279 ? 6.165 7.635 -6.244 1.00 85.94 279 GLU A O 1
ATOM 2356 N N . LEU A 1 280 ? 6.976 8.919 -4.593 1.00 87.44 280 LEU A N 1
ATOM 2357 C CA . LEU A 1 280 ? 5.929 9.931 -4.711 1.00 87.44 280 LEU A CA 1
ATOM 2358 C C . LEU A 1 280 ? 6.066 10.739 -6.007 1.00 87.44 280 LEU A C 1
ATOM 2360 O O . LEU A 1 280 ? 5.079 10.994 -6.693 1.00 87.44 280 LEU A O 1
ATOM 2364 N N . ASN A 1 281 ? 7.299 11.062 -6.405 1.00 90.56 281 ASN A N 1
ATOM 2365 C CA . ASN A 1 281 ? 7.570 11.670 -7.710 1.00 90.56 281 ASN A CA 1
ATOM 2366 C C . ASN A 1 281 ? 7.103 10.779 -8.863 1.00 90.56 281 ASN A C 1
ATOM 2368 O O . ASN A 1 281 ? 6.494 11.274 -9.814 1.00 90.56 281 ASN A O 1
ATOM 2372 N N . ARG A 1 282 ? 7.363 9.469 -8.771 1.00 93.19 282 ARG A N 1
ATOM 2373 C CA . ARG A 1 282 ? 6.859 8.489 -9.738 1.00 93.19 282 ARG A CA 1
ATOM 2374 C C . ARG A 1 282 ? 5.329 8.516 -9.782 1.00 93.19 282 ARG A C 1
ATOM 2376 O O . ARG A 1 282 ? 4.774 8.698 -10.862 1.00 93.19 282 ARG A O 1
ATOM 2383 N N . LYS A 1 283 ? 4.647 8.436 -8.629 1.00 94.81 283 LYS A N 1
ATOM 2384 C CA . LYS A 1 283 ? 3.171 8.506 -8.539 1.00 94.81 283 LYS A CA 1
ATOM 2385 C C . LYS A 1 283 ? 2.622 9.781 -9.195 1.00 94.81 283 LYS A C 1
ATOM 2387 O O . LYS A 1 283 ? 1.677 9.703 -9.975 1.00 94.81 283 LYS A O 1
ATOM 2392 N N . TYR A 1 284 ? 3.222 10.941 -8.926 1.00 95.94 284 TYR A N 1
ATOM 2393 C CA . TYR A 1 284 ? 2.792 12.212 -9.520 1.00 95.94 284 TYR A CA 1
ATOM 2394 C C . TYR A 1 284 ? 3.044 12.286 -11.024 1.00 95.94 284 TYR A C 1
ATOM 2396 O O . TYR A 1 284 ? 2.209 12.812 -11.752 1.00 95.94 284 TYR A O 1
ATOM 2404 N N . THR A 1 285 ? 4.153 11.726 -11.507 1.00 96.25 285 THR A N 1
ATOM 2405 C CA . THR A 1 285 ? 4.466 11.667 -12.945 1.00 96.25 285 THR A CA 1
ATOM 2406 C C . THR A 1 285 ? 3.441 10.802 -13.690 1.00 96.25 285 THR A C 1
ATOM 2408 O O . THR A 1 285 ? 2.959 11.200 -14.747 1.00 96.25 285 THR A O 1
ATOM 2411 N N . ILE A 1 286 ? 3.029 9.668 -13.108 1.00 97.25 286 ILE A N 1
ATOM 2412 C CA . ILE A 1 286 ? 1.964 8.815 -13.665 1.00 97.25 286 ILE A CA 1
ATOM 2413 C C . ILE A 1 286 ? 0.631 9.574 -13.720 1.00 97.25 286 ILE A C 1
ATOM 2415 O O . ILE A 1 286 ? -0.020 9.584 -14.760 1.00 97.25 286 ILE A O 1
ATOM 2419 N N . GLN A 1 287 ? 0.236 10.249 -12.637 1.00 98.00 287 GLN A N 1
ATOM 2420 C CA . GLN A 1 287 ? -1.013 11.020 -12.620 1.00 98.00 287 GLN A CA 1
ATOM 2421 C C . GLN A 1 287 ? -0.993 12.175 -13.629 1.00 98.00 287 GLN A C 1
ATOM 2423 O O . GLN A 1 287 ? -1.942 12.336 -14.391 1.00 98.00 287 GLN A O 1
ATOM 2428 N N . LEU A 1 288 ? 0.106 12.936 -13.702 1.00 98.31 288 LEU A N 1
ATOM 2429 C CA . LEU A 1 288 ? 0.281 13.993 -14.702 1.00 98.31 288 LEU A CA 1
ATOM 2430 C C . LEU A 1 288 ? 0.166 13.445 -16.126 1.00 98.31 288 LEU A C 1
ATOM 2432 O O . LEU A 1 288 ? -0.534 14.039 -16.946 1.00 98.31 288 LEU A O 1
ATOM 2436 N N . LYS A 1 289 ? 0.797 12.296 -16.413 1.00 98.19 289 LYS A N 1
ATOM 2437 C CA . LYS A 1 289 ? 0.681 11.610 -17.706 1.00 98.19 289 LYS A CA 1
ATOM 2438 C C . LYS A 1 289 ? -0.793 11.366 -18.056 1.00 98.19 289 LYS A C 1
ATOM 2440 O O . LYS A 1 289 ? -1.242 11.788 -19.122 1.00 98.19 289 LYS A O 1
ATOM 2445 N N . GLU A 1 290 ? -1.561 10.738 -17.167 1.00 98.25 290 GLU A N 1
ATOM 2446 C CA . GLU A 1 290 ? -2.976 10.441 -17.430 1.00 98.25 290 GLU A CA 1
ATOM 2447 C C . GLU A 1 290 ? -3.822 11.715 -17.602 1.00 98.25 290 GLU A C 1
ATOM 2449 O O . GLU A 1 290 ? -4.640 11.805 -18.521 1.00 98.25 290 GLU A O 1
ATOM 2454 N N . LEU A 1 291 ? -3.580 12.752 -16.797 1.00 98.38 291 LEU A N 1
ATOM 2455 C CA . LEU A 1 291 ? -4.304 14.022 -16.907 1.00 98.38 291 LEU A CA 1
ATOM 2456 C C . LEU A 1 291 ? -3.998 14.758 -18.217 1.00 98.38 291 LEU A C 1
ATOM 2458 O O . LEU A 1 291 ? -4.917 15.239 -18.887 1.00 98.38 291 LEU A O 1
ATOM 2462 N N . TYR A 1 292 ? -2.736 14.806 -18.647 1.00 98.56 292 TYR A N 1
ATOM 2463 C CA . TYR A 1 292 ? -2.385 15.406 -19.936 1.00 98.56 292 TYR A CA 1
ATOM 2464 C C . TYR A 1 292 ? -2.961 14.628 -21.119 1.00 98.56 292 TYR A C 1
ATOM 2466 O O . TYR A 1 292 ? -3.370 15.247 -22.107 1.00 98.56 292 TYR A O 1
ATOM 2474 N N . LYS A 1 293 ? -3.075 13.300 -21.005 1.00 97.56 293 LYS A N 1
ATOM 2475 C CA . LYS A 1 293 ? -3.761 12.451 -21.987 1.00 97.56 293 LYS A CA 1
ATOM 2476 C C . LYS A 1 293 ? -5.244 12.812 -22.094 1.00 97.56 293 LYS A C 1
ATOM 2478 O O . LYS A 1 293 ? -5.724 13.070 -23.199 1.00 97.56 293 LYS A O 1
ATOM 2483 N N . ILE A 1 294 ? -5.949 12.926 -20.963 1.00 97.56 294 ILE A N 1
ATOM 2484 C CA . ILE A 1 294 ? -7.364 13.344 -20.904 1.00 97.56 294 ILE A CA 1
ATOM 2485 C C . ILE A 1 294 ? -7.551 14.732 -21.528 1.00 97.56 294 ILE A C 1
ATOM 2487 O O . ILE A 1 294 ? -8.436 14.931 -22.364 1.00 97.56 294 ILE A O 1
ATOM 2491 N N . LYS A 1 295 ? -6.674 15.683 -21.188 1.00 97.25 295 LYS A N 1
ATOM 2492 C CA . LYS A 1 295 ? -6.701 17.051 -21.729 1.00 97.25 295 LYS A CA 1
ATOM 2493 C C . LYS A 1 295 ? -6.215 17.165 -23.174 1.00 97.25 295 LYS A C 1
ATOM 2495 O O . LYS A 1 295 ? -6.245 18.261 -23.732 1.00 97.25 295 LYS A O 1
ATOM 2500 N N . ARG A 1 296 ? -5.764 16.066 -23.790 1.00 97.12 296 ARG A N 1
ATOM 2501 C CA . ARG A 1 296 ? -5.166 16.040 -25.136 1.00 97.12 296 ARG A CA 1
ATOM 2502 C C . ARG A 1 296 ? -3.973 16.995 -25.278 1.00 97.12 296 ARG A C 1
ATOM 2504 O O . ARG A 1 296 ? -3.694 17.490 -26.369 1.00 97.12 296 ARG A O 1
ATOM 2511 N N . ASN A 1 297 ? -3.251 17.241 -24.185 1.00 97.94 297 ASN A N 1
ATOM 2512 C CA . ASN A 1 297 ? -2.016 18.013 -24.197 1.00 97.94 297 ASN A CA 1
ATOM 2513 C C . ASN A 1 297 ? -0.846 17.088 -24.553 1.00 97.94 297 ASN A C 1
ATOM 2515 O O . ASN A 1 297 ? -0.152 16.569 -23.678 1.00 97.94 297 ASN A O 1
ATOM 2519 N N . ARG A 1 298 ? -0.651 16.871 -25.858 1.00 97.12 298 ARG A N 1
ATOM 2520 C CA . ARG A 1 298 ? 0.359 15.938 -26.377 1.00 97.12 298 ARG A CA 1
ATOM 2521 C C . ARG A 1 298 ? 1.774 16.285 -25.914 1.00 97.12 298 ARG A C 1
ATOM 2523 O O . ARG A 1 298 ? 2.509 15.386 -25.537 1.00 97.12 298 ARG A O 1
ATOM 2530 N N . GLU A 1 299 ? 2.164 17.557 -25.927 1.00 98.00 299 GLU A N 1
ATOM 2531 C CA . GLU A 1 299 ? 3.534 17.950 -25.569 1.00 98.00 299 GLU A CA 1
ATOM 2532 C C . GLU A 1 299 ? 3.862 17.595 -24.114 1.00 98.00 299 GLU A C 1
ATOM 2534 O O . GLU A 1 299 ? 4.886 16.971 -23.841 1.00 98.00 299 GLU A O 1
ATOM 2539 N N . ALA A 1 300 ? 2.981 17.955 -23.179 1.00 98.12 300 ALA A N 1
ATOM 2540 C CA . ALA A 1 300 ? 3.188 17.649 -21.769 1.00 98.12 300 ALA A CA 1
ATOM 2541 C C . ALA A 1 300 ? 3.108 16.139 -21.497 1.00 98.12 300 ALA A C 1
ATOM 2543 O O . ALA A 1 300 ? 3.927 15.602 -20.759 1.00 98.12 300 ALA A O 1
ATOM 2544 N N . TYR A 1 301 ? 2.190 15.438 -22.165 1.00 98.56 301 TYR A N 1
ATOM 2545 C CA . TYR A 1 301 ? 2.069 13.984 -22.091 1.00 98.56 301 TYR A CA 1
ATOM 2546 C C . TYR A 1 301 ? 3.364 13.252 -22.482 1.00 98.56 301 TYR A C 1
ATOM 2548 O O . TYR A 1 301 ? 3.827 12.380 -21.747 1.00 98.56 301 TYR A O 1
ATOM 2556 N N . LEU A 1 302 ? 3.991 13.650 -23.596 1.00 98.19 302 LEU A N 1
ATOM 2557 C CA . LEU A 1 302 ? 5.267 13.081 -24.043 1.00 98.19 302 LEU A CA 1
ATOM 2558 C C . LEU A 1 302 ? 6.395 13.336 -23.038 1.00 98.19 302 LEU A C 1
ATOM 2560 O O . LEU A 1 302 ? 7.200 12.441 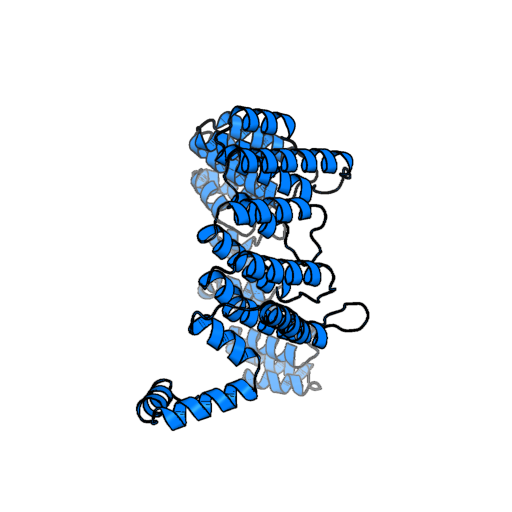-22.790 1.00 98.19 302 LEU A O 1
ATOM 2564 N N . LYS A 1 303 ? 6.433 14.523 -22.417 1.00 97.88 303 LYS A N 1
ATOM 2565 C CA . LYS A 1 303 ? 7.425 14.845 -21.377 1.00 97.88 303 LYS A CA 1
ATOM 2566 C C . LYS A 1 303 ? 7.297 13.932 -20.159 1.00 97.88 303 LYS A C 1
ATOM 2568 O O . LYS A 1 303 ? 8.313 13.488 -19.629 1.00 97.88 303 LYS A O 1
ATOM 2573 N N . GLU A 1 304 ? 6.077 13.620 -19.723 1.00 98.19 304 GLU A N 1
ATOM 2574 C CA . GLU A 1 304 ? 5.889 12.702 -18.593 1.00 98.19 304 GLU A CA 1
ATOM 2575 C C . GLU A 1 304 ? 6.242 11.255 -18.967 1.00 98.19 304 GLU A C 1
ATOM 2577 O O . GLU A 1 304 ? 6.908 10.574 -18.189 1.00 98.19 304 GLU A O 1
ATOM 2582 N N . LEU A 1 305 ? 5.893 10.794 -20.174 1.00 98.25 305 LEU A N 1
ATOM 2583 C CA . LEU A 1 305 ? 6.309 9.477 -20.681 1.00 98.25 305 LEU A CA 1
ATOM 2584 C C . LEU A 1 305 ? 7.831 9.335 -20.777 1.00 98.25 305 LEU A C 1
ATOM 2586 O O . LEU A 1 305 ? 8.382 8.298 -20.397 1.00 98.25 305 LEU A O 1
ATOM 2590 N N . TRP A 1 306 ? 8.512 10.385 -21.238 1.00 97.88 306 TRP A N 1
ATOM 2591 C CA . TRP A 1 306 ? 9.969 10.444 -21.269 1.00 97.88 306 TRP A CA 1
ATOM 2592 C C . TRP A 1 306 ? 10.563 10.264 -19.872 1.00 97.88 306 TRP A C 1
ATOM 2594 O O . TRP A 1 306 ? 11.448 9.435 -19.671 1.00 97.88 306 TRP A O 1
ATOM 2604 N N . LEU A 1 307 ? 10.055 11.005 -18.883 1.00 96.25 307 LEU A N 1
ATOM 2605 C CA . LEU A 1 307 ? 10.523 10.907 -17.500 1.00 96.25 307 LEU A CA 1
ATOM 2606 C C . LEU A 1 307 ? 10.245 9.535 -16.881 1.00 96.25 307 LEU A C 1
ATOM 2608 O O . LEU A 1 307 ? 11.084 9.015 -16.147 1.00 96.25 307 LEU A O 1
ATOM 2612 N N . LEU A 1 308 ? 9.088 8.934 -17.165 1.00 96.81 308 LEU A N 1
ATOM 2613 C CA . LEU A 1 308 ? 8.797 7.576 -16.708 1.00 96.81 308 LEU A CA 1
ATOM 2614 C C . LEU A 1 308 ? 9.810 6.595 -17.298 1.00 96.81 308 LEU A C 1
ATOM 2616 O O . LEU A 1 308 ? 10.461 5.885 -16.540 1.00 96.81 308 LEU A O 1
ATOM 2620 N N . THR A 1 309 ? 10.024 6.644 -18.610 1.00 96.31 309 THR A N 1
ATOM 2621 C CA . THR A 1 309 ? 10.962 5.768 -19.327 1.00 96.31 309 THR A CA 1
ATOM 2622 C C . THR A 1 309 ? 12.402 5.915 -18.833 1.00 96.31 309 THR A C 1
ATOM 2624 O O . THR A 1 309 ? 13.083 4.923 -18.607 1.00 96.31 309 THR A O 1
ATOM 2627 N N . THR A 1 310 ? 12.874 7.147 -18.637 1.00 95.38 310 THR A N 1
ATOM 2628 C CA . THR A 1 310 ? 14.304 7.423 -18.408 1.00 95.38 310 THR A CA 1
ATOM 2629 C C . THR A 1 310 ? 14.699 7.530 -16.938 1.00 95.38 310 THR A C 1
ATOM 2631 O O . THR A 1 310 ? 15.889 7.531 -16.626 1.00 95.38 310 THR A O 1
ATOM 2634 N N . LYS A 1 311 ? 13.732 7.623 -16.013 1.00 93.06 311 LYS A N 1
ATOM 2635 C CA . LYS A 1 311 ? 14.023 7.895 -14.597 1.00 93.06 311 LYS A CA 1
ATOM 2636 C C . LYS A 1 311 ? 13.238 7.051 -13.600 1.00 93.06 311 LYS A C 1
ATOM 2638 O O . LYS A 1 311 ? 13.817 6.611 -12.610 1.00 93.06 311 LYS A O 1
ATOM 2643 N N . TYR A 1 312 ? 11.935 6.861 -13.805 1.00 92.25 312 TYR A N 1
ATOM 2644 C CA . TYR A 1 312 ? 11.059 6.330 -12.750 1.00 92.25 312 TYR A CA 1
ATOM 2645 C C . TYR A 1 312 ? 10.620 4.873 -12.951 1.00 92.25 312 TYR A C 1
ATOM 2647 O O . TYR A 1 312 ? 10.409 4.176 -11.962 1.00 92.25 312 TYR A O 1
ATOM 2655 N N . GLU A 1 313 ? 10.498 4.407 -14.192 1.00 92.38 313 GLU A N 1
ATOM 2656 C CA . GLU A 1 313 ? 9.943 3.098 -14.577 1.00 92.38 313 GLU A CA 1
ATOM 2657 C C . GLU A 1 313 ? 10.961 2.258 -15.354 1.00 92.38 313 GLU A C 1
ATOM 2659 O O . GLU A 1 313 ? 10.616 1.552 -16.292 1.00 92.38 313 GLU A O 1
ATOM 2664 N N . LEU A 1 314 ? 12.234 2.313 -14.957 1.00 90.81 314 LEU A N 1
ATOM 2665 C CA . LEU A 1 314 ? 13.359 1.731 -15.707 1.00 90.81 314 LEU A CA 1
ATOM 2666 C C . LEU A 1 314 ? 13.219 0.231 -16.023 1.00 90.81 314 LEU A C 1
ATOM 2668 O O . LEU A 1 314 ? 13.847 -0.254 -16.962 1.00 90.81 314 LEU A O 1
ATOM 2672 N N . GLN A 1 315 ? 12.435 -0.496 -15.221 1.00 88.88 315 GLN A N 1
ATOM 2673 C CA . GLN A 1 315 ? 12.194 -1.938 -15.350 1.00 88.88 315 GLN A CA 1
ATOM 2674 C C . GLN A 1 315 ? 10.883 -2.272 -16.087 1.00 88.88 315 GLN A C 1
ATOM 2676 O O . GLN A 1 315 ? 10.577 -3.447 -16.274 1.00 88.88 315 GLN A O 1
ATOM 2681 N N . SER A 1 316 ? 10.092 -1.268 -16.477 1.00 92.56 316 SER A N 1
ATOM 2682 C CA . SER A 1 316 ? 8.853 -1.440 -17.236 1.00 92.56 316 SER A CA 1
ATOM 2683 C C . SER A 1 316 ? 9.000 -0.841 -18.630 1.00 92.56 316 SER A C 1
ATOM 2685 O O . SER A 1 316 ? 9.301 0.337 -18.792 1.00 92.56 316 SER A O 1
ATOM 2687 N N . LEU A 1 317 ? 8.711 -1.645 -19.652 1.00 95.25 317 LEU A N 1
ATOM 2688 C CA . LEU A 1 317 ? 8.688 -1.201 -21.048 1.00 95.25 317 LEU A CA 1
ATOM 2689 C C . LEU A 1 317 ? 7.361 -0.527 -21.433 1.00 95.25 317 LEU A C 1
ATOM 2691 O O . LEU A 1 317 ? 7.198 -0.089 -22.569 1.00 95.25 317 LEU A O 1
ATOM 2695 N N . GLU A 1 318 ? 6.391 -0.446 -20.518 1.00 96.75 318 GLU A N 1
ATOM 2696 C CA . GLU A 1 318 ? 5.075 0.129 -20.808 1.00 96.75 318 GLU A CA 1
ATOM 2697 C C . GLU A 1 318 ? 5.156 1.619 -21.194 1.00 96.75 318 GLU A C 1
ATOM 2699 O O . GLU A 1 318 ? 4.665 1.954 -22.276 1.00 96.75 318 GLU A O 1
ATOM 2704 N N . PRO A 1 319 ? 5.829 2.514 -20.434 1.00 97.06 319 PRO A N 1
ATOM 2705 C CA . PRO A 1 319 ? 5.950 3.918 -20.834 1.00 97.06 319 PRO A CA 1
ATOM 2706 C C . PRO A 1 319 ? 6.745 4.097 -22.131 1.00 97.06 319 PRO A C 1
ATOM 2708 O O . PRO A 1 319 ? 6.404 4.951 -22.946 1.00 97.06 319 PRO A O 1
ATOM 2711 N N . PHE A 1 320 ? 7.762 3.261 -22.356 1.00 97.44 320 PHE A N 1
ATOM 2712 C CA . PHE A 1 320 ? 8.555 3.261 -23.585 1.00 97.44 320 PHE A CA 1
ATOM 2713 C C . PHE A 1 320 ? 7.694 2.934 -24.812 1.00 97.44 320 PHE A C 1
ATOM 2715 O O . PHE A 1 320 ? 7.709 3.662 -25.803 1.00 97.44 320 PHE A O 1
ATOM 2722 N N . ASN A 1 321 ? 6.886 1.875 -24.730 1.00 97.81 321 ASN A N 1
ATOM 2723 C CA . ASN A 1 321 ? 5.983 1.465 -25.804 1.00 97.81 321 ASN A CA 1
ATOM 2724 C C . ASN A 1 321 ? 4.845 2.470 -26.028 1.00 97.81 321 ASN A C 1
ATOM 2726 O O . ASN A 1 321 ? 4.465 2.743 -27.168 1.00 97.81 321 ASN A O 1
ATOM 2730 N N . GLU A 1 322 ? 4.313 3.055 -24.953 1.00 97.94 322 GLU A N 1
ATOM 2731 C CA . GLU A 1 322 ? 3.299 4.105 -25.046 1.00 97.94 322 GLU A CA 1
ATOM 2732 C C . GLU A 1 322 ? 3.863 5.378 -25.700 1.00 97.94 322 GLU A C 1
ATOM 2734 O O . GLU A 1 322 ? 3.161 6.011 -26.494 1.00 97.94 322 GLU A O 1
ATOM 2739 N N . LEU A 1 323 ? 5.133 5.710 -25.428 1.00 97.62 323 LEU A N 1
ATOM 2740 C CA . LEU A 1 323 ? 5.868 6.797 -26.075 1.00 97.62 323 LEU A CA 1
ATOM 2741 C C . LEU A 1 323 ? 6.108 6.507 -27.558 1.00 97.62 323 LEU A C 1
ATOM 2743 O O . LEU A 1 323 ? 5.769 7.351 -28.386 1.00 97.62 323 LEU A O 1
ATOM 2747 N N . LYS A 1 324 ? 6.590 5.305 -27.901 1.00 97.75 324 LYS A N 1
ATOM 2748 C CA . LYS A 1 324 ? 6.777 4.841 -29.286 1.00 97.75 324 LYS A CA 1
ATOM 2749 C C . LYS A 1 324 ? 5.529 5.033 -30.137 1.00 97.75 324 LYS A C 1
ATOM 2751 O O . LYS A 1 324 ? 5.604 5.569 -31.237 1.00 97.75 324 LYS A O 1
ATOM 2756 N N . ALA A 1 325 ? 4.366 4.665 -29.603 1.00 97.50 325 ALA A N 1
ATOM 2757 C CA . ALA A 1 325 ? 3.088 4.779 -30.304 1.00 97.50 325 ALA A CA 1
ATOM 2758 C C . ALA A 1 325 ? 2.683 6.227 -30.659 1.00 97.50 325 ALA A C 1
ATOM 2760 O O . ALA A 1 325 ? 1.715 6.426 -31.392 1.00 97.50 325 ALA A O 1
ATOM 2761 N N . GLN A 1 326 ? 3.381 7.243 -30.136 1.00 96.75 326 GLN A N 1
ATOM 2762 C CA . GLN A 1 326 ? 3.119 8.652 -30.443 1.00 96.75 326 GLN A CA 1
ATOM 2763 C C . GLN A 1 326 ? 3.905 9.186 -31.643 1.00 96.75 326 GLN A C 1
ATOM 2765 O O . GLN A 1 326 ? 3.663 10.332 -32.036 1.00 96.75 326 GLN A O 1
ATOM 2770 N N . TYR A 1 327 ? 4.827 8.400 -32.196 1.00 96.69 327 TYR A N 1
ATOM 2771 C CA . TYR A 1 327 ? 5.702 8.787 -33.299 1.00 96.69 327 TYR A CA 1
ATOM 2772 C C . TYR A 1 327 ? 5.459 7.901 -34.521 1.00 96.69 327 TYR A C 1
ATOM 2774 O O . TYR A 1 327 ? 5.006 6.761 -34.404 1.00 96.69 327 TYR A O 1
ATOM 2782 N N . SER A 1 328 ? 5.748 8.439 -35.705 1.00 95.94 328 SER A N 1
ATOM 2783 C CA . SER A 1 328 ? 5.914 7.614 -36.907 1.00 95.94 328 SER A CA 1
ATOM 2784 C C . SER A 1 328 ? 7.148 6.711 -36.780 1.00 95.94 328 SER A C 1
ATOM 2786 O O . SER A 1 328 ? 8.005 6.947 -35.928 1.00 95.94 328 SER A O 1
ATOM 2788 N N . GLU A 1 329 ? 7.257 5.677 -37.619 1.00 92.31 329 GLU A N 1
ATOM 2789 C CA . GLU A 1 329 ? 8.431 4.791 -37.608 1.00 92.31 329 GLU A CA 1
ATOM 2790 C C . GLU A 1 329 ? 9.727 5.566 -37.887 1.00 92.31 329 GLU A C 1
ATOM 2792 O O . GLU A 1 329 ? 10.756 5.291 -37.269 1.00 92.31 329 GLU A O 1
ATOM 2797 N N . GLU A 1 330 ? 9.665 6.571 -38.765 1.00 92.62 330 GLU A N 1
ATOM 2798 C CA . GLU A 1 330 ? 10.807 7.407 -39.124 1.00 92.62 330 GLU A CA 1
ATOM 2799 C C . GLU A 1 330 ? 11.248 8.318 -37.970 1.00 92.62 330 GLU A C 1
ATOM 2801 O O . GLU A 1 330 ? 12.434 8.379 -37.657 1.00 92.62 330 GLU A O 1
ATOM 2806 N N . GLU A 1 331 ? 10.309 9.002 -37.309 1.00 95.44 331 GLU A N 1
ATOM 2807 C CA . GLU A 1 331 ? 10.619 9.878 -36.167 1.00 95.44 331 GLU A CA 1
ATOM 2808 C C . GLU A 1 331 ? 11.059 9.077 -34.936 1.00 95.44 331 GLU A C 1
ATOM 2810 O O . GLU A 1 331 ? 11.917 9.515 -34.170 1.00 95.44 331 GLU A O 1
ATOM 2815 N N . TRP A 1 332 ? 10.473 7.892 -34.736 1.00 97.12 332 TRP A N 1
ATOM 2816 C CA . TRP A 1 332 ? 10.780 7.046 -33.590 1.00 97.12 332 TRP A CA 1
ATOM 2817 C C . TRP A 1 332 ? 12.235 6.591 -33.584 1.00 97.12 332 TRP A C 1
ATOM 2819 O O . TRP A 1 332 ? 12.827 6.490 -32.513 1.00 97.12 332 TRP A O 1
ATOM 2829 N N . ALA A 1 333 ? 12.823 6.342 -34.757 1.00 95.00 333 ALA A N 1
ATOM 2830 C CA . ALA A 1 333 ? 14.208 5.909 -34.852 1.00 95.00 333 ALA A CA 1
ATOM 2831 C C . ALA A 1 333 ? 15.163 6.892 -34.158 1.00 95.00 333 ALA A C 1
ATOM 2833 O O . ALA A 1 333 ? 16.012 6.450 -33.394 1.00 95.00 333 ALA A O 1
ATOM 2834 N N . GLU A 1 334 ? 14.995 8.203 -34.356 1.00 95.94 334 GLU A N 1
ATOM 2835 C CA . GLU A 1 334 ? 15.836 9.224 -33.713 1.00 95.94 334 GLU A CA 1
ATOM 2836 C C . GLU A 1 334 ? 15.572 9.310 -32.202 1.00 95.94 334 GLU A C 1
ATOM 2838 O O . GLU A 1 334 ? 16.505 9.266 -31.400 1.00 95.94 334 GLU A O 1
ATOM 2843 N N . VAL A 1 335 ? 14.296 9.352 -31.803 1.00 96.69 335 VAL A N 1
ATOM 2844 C CA . VAL A 1 335 ? 13.884 9.446 -30.390 1.00 96.69 335 VAL A CA 1
ATOM 2845 C C . VAL A 1 335 ? 14.346 8.230 -29.584 1.00 96.69 335 VAL A C 1
ATOM 2847 O O . VAL A 1 335 ? 14.782 8.359 -28.442 1.00 96.69 335 VAL A O 1
ATOM 2850 N N . ARG A 1 336 ? 14.275 7.033 -30.170 1.00 96.88 336 ARG A N 1
ATOM 2851 C CA . ARG A 1 336 ? 14.709 5.785 -29.540 1.00 96.88 336 ARG A CA 1
ATOM 2852 C C . ARG A 1 336 ? 16.190 5.816 -29.181 1.00 96.88 336 ARG A C 1
ATOM 2854 O O . ARG A 1 336 ? 16.547 5.379 -28.090 1.00 96.88 336 ARG A O 1
ATOM 2861 N N . GLU A 1 337 ? 17.040 6.303 -30.083 1.00 96.69 337 GLU A N 1
ATOM 2862 C CA . GLU A 1 337 ? 18.476 6.393 -29.805 1.00 96.69 337 GLU A CA 1
ATOM 2863 C C . GLU A 1 337 ? 18.753 7.398 -28.678 1.00 96.69 337 GLU A C 1
ATOM 2865 O O . GLU A 1 337 ? 19.516 7.085 -27.768 1.00 96.69 337 GLU A O 1
ATOM 2870 N N . GLU A 1 338 ? 18.052 8.536 -28.652 1.00 97.06 338 GLU A N 1
ATOM 2871 C CA . GLU A 1 338 ? 18.158 9.508 -27.553 1.00 97.06 338 GLU A CA 1
ATOM 2872 C C . GLU A 1 338 ? 17.754 8.888 -26.199 1.00 97.06 338 GLU A C 1
ATOM 2874 O O . GLU A 1 338 ? 18.406 9.118 -25.176 1.00 97.06 338 GLU A O 1
ATOM 2879 N N . ILE A 1 339 ? 16.713 8.045 -26.179 1.00 96.69 339 ILE A N 1
ATOM 2880 C CA . ILE A 1 339 ? 16.320 7.296 -24.975 1.00 96.69 339 ILE A CA 1
ATOM 2881 C C . ILE A 1 339 ? 17.443 6.351 -24.547 1.00 96.69 339 ILE A C 1
ATOM 2883 O O . ILE A 1 339 ? 17.802 6.341 -23.371 1.00 96.69 339 ILE A O 1
ATOM 2887 N N . PHE A 1 340 ? 18.008 5.570 -25.471 1.00 95.69 340 PHE A N 1
ATOM 2888 C CA . PHE A 1 340 ? 19.085 4.626 -25.156 1.00 95.69 340 PHE A CA 1
ATOM 2889 C C . PHE A 1 340 ? 20.328 5.317 -24.591 1.00 95.69 340 PHE A C 1
ATOM 2891 O O . PHE A 1 340 ? 20.941 4.779 -23.674 1.00 95.69 340 PHE A O 1
ATOM 2898 N N . GLU A 1 341 ? 20.663 6.511 -25.082 1.00 95.06 341 GLU A N 1
ATOM 2899 C CA . GLU A 1 341 ? 21.760 7.330 -24.552 1.00 95.06 341 GLU A CA 1
ATOM 2900 C C . GLU A 1 341 ? 21.446 7.937 -23.175 1.00 95.06 341 GLU A C 1
ATOM 2902 O O . GLU A 1 341 ? 22.352 8.180 -22.377 1.00 95.06 341 GLU A O 1
ATOM 2907 N N . THR A 1 342 ? 20.166 8.180 -22.880 1.00 95.94 342 THR A N 1
ATOM 2908 C CA . THR A 1 342 ? 19.719 8.794 -21.620 1.00 95.94 342 THR A CA 1
ATOM 2909 C C . THR A 1 342 ? 19.524 7.773 -20.495 1.00 95.94 342 THR A C 1
ATOM 2911 O O . THR A 1 342 ? 19.588 8.132 -19.316 1.00 95.94 342 THR A O 1
ATOM 2914 N N . LEU A 1 343 ? 19.254 6.507 -20.829 1.00 94.38 343 LEU A N 1
ATOM 2915 C 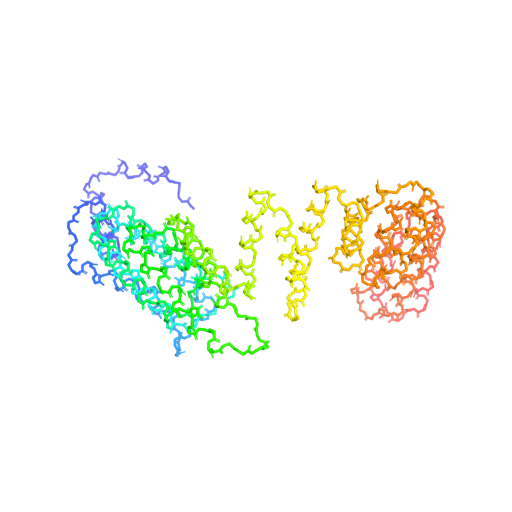CA . LEU A 1 343 ? 18.994 5.463 -19.841 1.00 94.38 343 LEU A CA 1
ATOM 2916 C C . LEU A 1 343 ? 20.213 5.248 -18.919 1.00 94.38 343 LEU A C 1
ATOM 2918 O O . LEU A 1 343 ? 21.338 5.101 -19.395 1.00 94.38 343 LEU A O 1
ATOM 2922 N N . PRO A 1 344 ? 20.015 5.201 -17.589 1.00 92.44 344 PRO A N 1
ATOM 2923 C CA . PRO A 1 344 ? 21.105 4.958 -16.647 1.00 92.44 344 PRO A CA 1
ATOM 2924 C C . PRO A 1 344 ? 21.599 3.503 -16.707 1.00 92.44 344 PRO A C 1
ATOM 2926 O O . PRO A 1 344 ? 20.875 2.612 -17.139 1.00 92.44 344 PRO A O 1
ATOM 2929 N N . GLU A 1 345 ? 22.801 3.226 -16.188 1.00 84.69 345 GLU A N 1
ATOM 2930 C CA . GLU A 1 345 ? 23.420 1.882 -16.218 1.00 84.69 345 GLU A CA 1
ATOM 2931 C C . GLU A 1 345 ? 22.569 0.776 -15.570 1.00 84.69 345 GLU A C 1
ATOM 2933 O O . GLU A 1 345 ? 22.672 -0.394 -15.931 1.00 84.69 345 GLU A O 1
ATOM 2938 N N . ASN A 1 346 ? 21.725 1.129 -14.597 1.00 83.38 346 ASN A N 1
ATOM 2939 C CA . ASN A 1 346 ? 20.820 0.187 -13.938 1.00 83.38 346 ASN A CA 1
ATOM 2940 C C . ASN A 1 346 ? 19.535 -0.091 -14.740 1.00 83.38 346 ASN A C 1
ATOM 2942 O O . ASN A 1 346 ? 18.740 -0.946 -14.335 1.00 83.38 346 ASN A O 1
ATOM 2946 N N . ALA A 1 347 ? 19.301 0.620 -15.845 1.00 81.06 347 ALA A N 1
ATOM 2947 C CA . ALA A 1 347 ? 18.295 0.239 -16.820 1.00 81.06 347 ALA A CA 1
ATOM 2948 C C . ALA A 1 347 ? 18.802 -0.993 -17.574 1.00 81.06 347 ALA A C 1
ATOM 2950 O O . ALA A 1 347 ? 19.921 -1.019 -18.087 1.00 81.06 347 ALA A O 1
ATOM 2951 N N . ARG A 1 348 ? 17.982 -2.042 -17.644 1.00 85.25 348 ARG A N 1
ATOM 2952 C CA . ARG A 1 348 ? 18.320 -3.269 -18.372 1.00 85.25 348 ARG A CA 1
ATOM 2953 C C . ARG A 1 348 ? 18.235 -3.014 -19.877 1.00 85.25 348 ARG A C 1
ATOM 2955 O O . ARG A 1 348 ? 17.264 -3.387 -20.522 1.00 85.25 348 ARG A O 1
ATOM 2962 N N . LEU A 1 349 ? 19.235 -2.337 -20.435 1.00 91.94 349 LEU A N 1
ATOM 2963 C CA . LEU A 1 349 ? 19.209 -1.804 -21.800 1.00 91.94 349 LEU A CA 1
ATOM 2964 C C . LEU A 1 349 ? 18.911 -2.873 -22.867 1.00 91.94 349 LEU A C 1
ATOM 2966 O O . LEU A 1 349 ? 18.168 -2.612 -23.811 1.00 91.94 349 LEU A O 1
ATOM 2970 N N . ALA A 1 350 ? 19.394 -4.103 -22.680 1.00 92.75 350 ALA A N 1
ATOM 2971 C CA . ALA A 1 350 ? 19.086 -5.207 -23.586 1.00 92.75 350 ALA A CA 1
ATOM 2972 C C . ALA A 1 350 ? 17.602 -5.624 -23.605 1.00 92.75 350 ALA A C 1
ATOM 2974 O O . ALA A 1 350 ? 17.140 -6.110 -24.635 1.00 92.75 350 ALA A O 1
ATOM 2975 N N . ASP A 1 351 ? 16.817 -5.362 -22.553 1.00 94.62 351 ASP A N 1
ATOM 2976 C CA . ASP A 1 351 ? 15.363 -5.565 -22.603 1.00 94.62 351 ASP A CA 1
ATOM 2977 C C . ASP A 1 351 ? 14.693 -4.559 -23.554 1.00 94.62 351 ASP A C 1
ATOM 2979 O O . ASP A 1 351 ? 13.747 -4.909 -24.262 1.00 94.62 351 ASP A O 1
ATOM 2983 N N . TYR A 1 352 ? 15.225 -3.336 -23.653 1.00 95.69 352 TYR A N 1
ATOM 2984 C CA . TYR A 1 352 ? 14.764 -2.353 -24.636 1.00 95.69 352 TYR A CA 1
ATOM 2985 C C . TYR A 1 352 ? 15.171 -2.748 -26.060 1.00 95.69 352 TYR A C 1
ATOM 2987 O O . TYR A 1 352 ? 14.365 -2.635 -26.983 1.00 95.69 352 TYR A O 1
ATOM 2995 N N . TYR A 1 353 ? 16.389 -3.266 -26.251 1.00 96.31 353 TYR A N 1
ATOM 2996 C CA . TYR A 1 353 ? 16.824 -3.794 -27.550 1.00 96.31 353 TYR A CA 1
ATOM 2997 C C . TYR A 1 353 ? 15.957 -4.963 -28.009 1.00 96.31 353 TYR A C 1
ATOM 2999 O O . TYR A 1 353 ? 15.523 -4.978 -29.160 1.00 96.31 353 TYR A O 1
ATOM 3007 N N . ARG A 1 354 ? 15.641 -5.895 -27.103 1.00 95.62 354 ARG A N 1
ATOM 3008 C CA . ARG A 1 354 ? 14.704 -6.995 -27.351 1.00 95.62 354 ARG A CA 1
ATOM 3009 C C . ARG A 1 354 ? 13.333 -6.481 -27.773 1.00 95.62 354 ARG A C 1
ATOM 3011 O O . ARG A 1 354 ? 12.799 -6.941 -28.778 1.00 95.62 354 ARG A O 1
ATOM 3018 N N . ASN A 1 355 ? 12.782 -5.508 -27.050 1.00 95.56 355 ASN A N 1
ATOM 3019 C CA . ASN A 1 355 ? 11.490 -4.906 -27.384 1.00 95.56 355 ASN A CA 1
ATOM 3020 C C . ASN A 1 355 ? 11.477 -4.263 -28.783 1.00 95.56 355 ASN A C 1
ATOM 3022 O O . ASN A 1 355 ? 10.456 -4.268 -29.466 1.00 95.56 355 ASN A O 1
ATOM 3026 N N . GLU A 1 356 ? 12.616 -3.729 -29.218 1.00 95.81 356 GLU A N 1
ATOM 3027 C CA . GLU A 1 356 ? 12.793 -3.098 -30.528 1.00 95.81 356 GLU A CA 1
ATOM 3028 C C . GLU A 1 356 ? 13.261 -4.065 -31.629 1.00 95.81 356 GLU A C 1
ATOM 3030 O O . GLU A 1 356 ? 13.419 -3.642 -32.773 1.00 95.81 356 GLU A O 1
ATOM 3035 N N . GLY A 1 357 ? 13.472 -5.348 -31.313 1.00 94.31 357 GLY A N 1
ATOM 3036 C CA . GLY A 1 357 ? 13.962 -6.353 -32.263 1.00 94.31 357 GLY A CA 1
ATOM 3037 C C . GLY A 1 357 ? 15.407 -6.127 -32.727 1.00 94.31 357 GLY A C 1
ATOM 3038 O O . GLY A 1 357 ? 15.778 -6.551 -33.819 1.00 94.31 357 GLY A O 1
ATOM 3039 N N . LEU A 1 358 ? 16.227 -5.437 -31.929 1.00 95.69 358 LEU A N 1
ATOM 3040 C CA . LEU A 1 358 ? 17.610 -5.074 -32.258 1.00 95.69 358 LEU A CA 1
ATOM 3041 C C . LEU A 1 358 ? 18.591 -6.178 -31.839 1.00 95.69 358 LEU A C 1
ATOM 3043 O O . LEU A 1 358 ? 19.427 -5.980 -30.959 1.00 95.69 358 LEU A O 1
ATOM 3047 N N . GLU A 1 359 ? 18.483 -7.345 -32.470 1.00 95.25 359 GLU A N 1
ATOM 3048 C CA . GLU A 1 359 ? 19.221 -8.562 -32.094 1.00 95.25 359 GLU A CA 1
ATOM 3049 C C . GLU A 1 359 ? 20.749 -8.379 -32.078 1.00 95.25 359 GLU A C 1
ATOM 3051 O O . GLU A 1 359 ? 21.399 -8.812 -31.131 1.00 95.25 359 GLU A O 1
ATOM 3056 N N . GLU A 1 360 ? 21.327 -7.661 -33.050 1.00 95.88 360 GLU A N 1
ATOM 3057 C CA . GLU A 1 360 ? 22.773 -7.370 -33.083 1.00 95.88 360 GLU A CA 1
ATOM 3058 C C . GLU A 1 360 ? 23.245 -6.602 -31.836 1.00 95.88 360 GLU A C 1
ATOM 3060 O O . GLU A 1 360 ? 24.331 -6.852 -31.316 1.00 95.88 360 GLU A O 1
ATOM 3065 N N . ARG A 1 361 ? 22.409 -5.701 -31.303 1.00 96.19 361 ARG A N 1
ATOM 3066 C CA . ARG A 1 361 ? 22.730 -4.947 -30.083 1.00 96.19 361 ARG A CA 1
ATOM 3067 C C . ARG A 1 361 ? 22.538 -5.776 -28.820 1.00 96.19 361 ARG A C 1
ATOM 3069 O O . ARG A 1 361 ? 23.264 -5.579 -27.849 1.00 96.19 361 ARG A O 1
ATOM 3076 N N . ILE A 1 362 ? 21.588 -6.715 -28.824 1.00 96.50 362 ILE A N 1
ATOM 3077 C CA . ILE A 1 362 ? 21.467 -7.711 -27.749 1.00 96.50 362 ILE A CA 1
ATOM 3078 C C . ILE A 1 362 ? 22.739 -8.564 -27.719 1.00 96.50 362 ILE A C 1
ATOM 3080 O O . ILE A 1 362 ? 23.310 -8.761 -26.648 1.00 96.50 362 ILE A O 1
ATOM 3084 N N . LEU A 1 363 ? 23.221 -9.011 -28.883 1.00 96.31 363 LEU A N 1
ATOM 3085 C CA . LEU A 1 363 ? 24.461 -9.772 -28.990 1.00 96.31 363 LEU A CA 1
ATOM 3086 C C . LEU A 1 363 ? 25.651 -8.982 -28.431 1.00 96.31 363 LEU A C 1
ATOM 3088 O O . LEU A 1 363 ? 26.351 -9.486 -27.555 1.00 96.31 363 LEU A O 1
ATOM 3092 N N . GLU A 1 364 ? 25.848 -7.734 -28.868 1.00 95.44 364 GLU A N 1
ATOM 3093 C CA . GLU A 1 364 ? 26.924 -6.869 -28.363 1.00 95.44 364 GLU A CA 1
ATOM 3094 C C . GLU A 1 364 ? 26.829 -6.655 -26.841 1.00 95.44 364 GLU A C 1
ATOM 3096 O O . GLU A 1 364 ? 27.836 -6.723 -26.129 1.00 95.44 364 GLU A O 1
ATOM 3101 N N . TYR A 1 365 ? 25.618 -6.447 -26.317 1.00 94.12 365 TYR A N 1
ATOM 3102 C CA . TYR A 1 365 ? 25.385 -6.311 -24.881 1.00 94.12 365 TYR A CA 1
ATOM 3103 C C . TYR A 1 365 ? 25.814 -7.569 -24.116 1.00 94.12 365 TYR A C 1
ATOM 3105 O O . TYR A 1 365 ? 26.575 -7.486 -23.150 1.00 94.12 365 TYR A O 1
ATOM 3113 N N . VAL A 1 366 ? 25.375 -8.749 -24.564 1.00 94.19 366 VAL A N 1
ATOM 3114 C CA . VAL A 1 366 ? 25.702 -10.028 -23.917 1.00 94.19 366 VAL A CA 1
ATOM 3115 C C . VAL A 1 366 ? 27.200 -10.334 -24.024 1.00 94.19 366 VAL A C 1
ATOM 3117 O O . VAL A 1 366 ? 27.803 -10.778 -23.045 1.00 94.19 366 VAL A O 1
ATOM 3120 N N . GLN A 1 367 ? 27.834 -10.040 -25.163 1.00 93.06 367 GLN A N 1
ATOM 3121 C CA . GLN A 1 367 ? 29.279 -10.208 -25.361 1.00 93.06 367 GLN A CA 1
ATOM 3122 C C . GLN A 1 367 ? 30.106 -9.379 -24.372 1.00 93.06 367 GLN A C 1
ATOM 3124 O O . GLN A 1 367 ? 31.158 -9.839 -23.906 1.00 93.06 367 GLN A O 1
ATOM 3129 N N . ASN A 1 368 ? 29.641 -8.172 -24.050 1.00 91.38 368 ASN A N 1
ATOM 3130 C CA . ASN A 1 368 ? 30.308 -7.247 -23.136 1.00 91.38 368 ASN A CA 1
ATOM 3131 C C . ASN A 1 368 ? 29.877 -7.407 -21.670 1.00 91.38 368 ASN A C 1
ATOM 3133 O O . ASN A 1 368 ? 30.513 -6.828 -20.785 1.00 91.38 368 ASN A O 1
ATOM 3137 N N . SER A 1 369 ? 28.850 -8.213 -21.391 1.00 88.38 369 SER A N 1
ATOM 3138 C CA . SER A 1 369 ? 28.389 -8.461 -20.028 1.00 88.38 369 SER A CA 1
ATOM 3139 C C . SER A 1 369 ? 29.444 -9.188 -19.182 1.00 88.38 369 SER A C 1
ATOM 3141 O O . SER A 1 369 ? 30.288 -9.948 -19.665 1.00 88.38 369 SER A O 1
ATOM 3143 N N . THR A 1 370 ? 29.375 -8.964 -17.870 1.00 85.00 370 THR A N 1
ATOM 3144 C CA . THR A 1 370 ? 30.137 -9.706 -16.855 1.00 85.00 370 THR A CA 1
ATOM 3145 C C . THR A 1 370 ? 29.262 -10.678 -16.057 1.00 85.00 370 THR A C 1
ATOM 3147 O O . THR A 1 370 ? 29.770 -11.447 -15.235 1.00 85.00 370 THR A O 1
ATOM 3150 N N . TYR A 1 371 ? 27.956 -10.718 -16.336 1.00 86.12 371 TYR A N 1
ATOM 3151 C CA . TYR A 1 371 ? 26.974 -11.532 -15.632 1.00 86.12 371 TYR A CA 1
ATOM 3152 C C . TYR A 1 371 ? 26.467 -12.667 -16.527 1.00 86.12 371 TYR A C 1
ATOM 3154 O O . TYR A 1 371 ? 25.777 -12.444 -17.513 1.00 86.12 371 TYR A O 1
ATOM 3162 N N . SER A 1 372 ? 26.726 -13.922 -16.139 1.00 85.19 372 SER A N 1
ATOM 3163 C CA . SER A 1 372 ? 26.238 -15.088 -16.903 1.00 85.19 372 SER A CA 1
ATOM 3164 C C . SER A 1 372 ? 24.708 -15.160 -16.991 1.00 85.19 372 SER A C 1
ATOM 3166 O O . SER A 1 372 ? 24.179 -15.873 -17.834 1.00 85.19 372 SER A O 1
ATOM 3168 N N . GLY A 1 373 ? 23.999 -14.473 -16.086 1.00 88.00 373 GLY A N 1
ATOM 3169 C CA . GLY A 1 373 ? 22.543 -14.381 -16.116 1.00 88.00 373 GLY A CA 1
ATOM 3170 C C . GLY A 1 373 ? 22.029 -13.692 -17.378 1.00 88.00 373 GLY A C 1
ATOM 3171 O O . GLY A 1 373 ? 20.959 -14.060 -17.852 1.00 88.00 373 GLY A O 1
ATOM 3172 N N . ASP A 1 374 ? 22.802 -12.772 -17.962 1.00 91.06 374 ASP A N 1
ATOM 3173 C CA . ASP A 1 374 ? 22.428 -12.106 -19.212 1.00 91.06 374 ASP A CA 1
ATOM 3174 C C . ASP A 1 374 ? 22.476 -13.087 -20.384 1.00 91.06 374 ASP A C 1
ATOM 3176 O O . ASP A 1 374 ? 21.533 -13.140 -21.166 1.00 91.06 374 ASP A O 1
ATOM 3180 N N . VAL A 1 375 ? 23.507 -13.940 -20.446 1.00 92.31 375 VAL A N 1
ATOM 3181 C CA . VAL A 1 375 ? 23.622 -14.997 -21.469 1.00 92.31 375 VAL A CA 1
ATOM 3182 C C . VAL A 1 375 ? 22.367 -15.865 -21.479 1.00 92.31 375 VAL A C 1
ATOM 3184 O O . VAL A 1 375 ? 21.721 -15.996 -22.510 1.00 92.31 375 VAL A O 1
ATOM 3187 N N . LEU A 1 376 ? 21.974 -16.376 -20.308 1.00 92.31 376 LEU A N 1
ATOM 3188 C CA . LEU A 1 376 ? 20.787 -17.223 -20.166 1.00 92.31 376 LEU A CA 1
ATOM 3189 C C . LEU A 1 376 ? 19.489 -16.461 -20.453 1.00 92.31 376 LEU A C 1
ATOM 3191 O O . LEU A 1 376 ? 18.532 -17.026 -20.973 1.00 92.31 376 LEU A O 1
ATOM 3195 N N . THR A 1 377 ? 19.438 -15.175 -20.097 1.00 93.81 377 THR A N 1
ATOM 3196 C CA . THR A 1 377 ? 18.242 -14.353 -20.298 1.00 93.81 377 THR A CA 1
ATOM 3197 C C . THR A 1 377 ? 17.965 -14.136 -21.779 1.00 93.81 377 THR A C 1
ATOM 3199 O O . THR A 1 377 ? 16.804 -14.220 -22.168 1.00 93.81 377 THR A O 1
ATOM 3202 N N . TYR A 1 378 ? 18.991 -13.834 -22.581 1.00 94.50 378 TYR A N 1
ATOM 3203 C CA . TYR A 1 378 ? 18.858 -13.438 -23.993 1.00 94.50 378 TYR A CA 1
ATOM 3204 C C . TYR A 1 378 ? 19.171 -14.557 -24.994 1.00 94.50 378 TYR A C 1
ATOM 3206 O O . TYR A 1 378 ? 19.084 -14.356 -26.202 1.00 94.50 378 TYR A O 1
ATOM 3214 N N . GLU A 1 379 ? 19.494 -15.756 -24.511 1.00 93.69 379 GLU A N 1
ATOM 3215 C CA . GLU A 1 379 ? 19.812 -16.916 -25.343 1.00 93.69 379 GLU A CA 1
ATOM 3216 C C . GLU A 1 379 ? 18.732 -17.214 -26.388 1.00 93.69 379 GLU A C 1
ATOM 3218 O O . GLU A 1 379 ? 19.044 -17.438 -27.556 1.00 93.69 379 GLU A O 1
ATOM 3223 N N . ALA A 1 380 ? 17.459 -17.191 -25.987 1.00 93.50 380 ALA A N 1
ATOM 3224 C CA . ALA A 1 380 ? 16.350 -17.504 -26.882 1.00 93.50 380 ALA A CA 1
ATOM 3225 C C . ALA A 1 380 ? 16.224 -16.517 -28.054 1.00 93.50 380 ALA A C 1
ATOM 3227 O O . ALA A 1 380 ? 15.752 -16.918 -29.115 1.00 93.50 380 ALA A O 1
ATOM 3228 N N . ASP A 1 381 ? 16.657 -15.266 -27.875 1.00 93.94 381 ASP A N 1
ATOM 3229 C CA . ASP A 1 381 ? 16.635 -14.238 -28.920 1.00 93.94 381 ASP A CA 1
ATOM 3230 C C . ASP A 1 381 ? 17.801 -14.393 -29.911 1.00 93.94 381 ASP A C 1
ATOM 3232 O O . ASP A 1 381 ? 17.710 -13.939 -31.049 1.00 93.94 381 ASP A O 1
ATOM 3236 N N . LEU A 1 382 ? 18.903 -15.029 -29.490 1.00 95.12 382 LEU A N 1
ATOM 3237 C CA . LEU A 1 382 ? 20.162 -15.056 -30.241 1.00 95.12 382 LEU A CA 1
ATOM 3238 C C . LEU A 1 382 ? 20.496 -16.421 -30.852 1.00 95.12 382 LEU A C 1
ATOM 3240 O O . LEU A 1 382 ? 21.083 -16.476 -31.930 1.00 95.12 382 LEU A O 1
ATOM 3244 N N . LYS A 1 383 ? 20.122 -17.525 -30.196 1.00 92.94 383 LYS A N 1
ATOM 3245 C CA . LYS A 1 383 ? 20.624 -18.876 -30.506 1.00 92.94 383 LYS A CA 1
ATOM 3246 C C . LYS A 1 383 ? 20.396 -19.344 -31.947 1.00 92.94 383 LYS A C 1
ATOM 3248 O O . LYS A 1 383 ? 21.224 -20.076 -32.475 1.00 92.94 383 LYS A O 1
ATOM 3253 N N . ASP A 1 384 ? 19.300 -18.928 -32.580 1.00 92.25 384 ASP A N 1
ATOM 3254 C CA . ASP A 1 384 ? 18.931 -19.414 -33.916 1.00 92.25 384 ASP A CA 1
ATOM 3255 C C . ASP A 1 384 ? 19.692 -18.675 -35.031 1.00 92.25 384 ASP A C 1
ATOM 3257 O O . ASP A 1 384 ? 19.916 -19.234 -36.104 1.00 92.25 384 ASP A O 1
ATOM 3261 N N . LYS A 1 385 ? 20.079 -17.414 -34.790 1.00 94.69 385 LYS A N 1
ATOM 3262 C CA . LYS A 1 385 ? 20.742 -16.543 -35.777 1.00 94.69 385 LYS A CA 1
ATOM 3263 C C . LYS A 1 385 ? 22.241 -16.381 -35.537 1.00 94.69 385 LYS A C 1
ATOM 3265 O O . LYS A 1 385 ? 22.969 -16.189 -36.505 1.00 94.69 385 LYS A O 1
ATOM 3270 N N . TYR A 1 386 ? 22.675 -16.491 -34.283 1.00 95.44 386 TYR A N 1
ATOM 3271 C CA . TYR A 1 386 ? 24.059 -16.307 -33.837 1.00 95.44 386 TYR A CA 1
ATOM 3272 C C . TYR A 1 386 ? 24.563 -17.509 -33.010 1.00 95.44 386 TYR A C 1
ATOM 3274 O O . TYR A 1 386 ? 25.001 -17.334 -31.868 1.00 95.44 386 TYR A O 1
ATOM 3282 N N . PRO A 1 387 ? 24.437 -18.759 -33.506 1.00 94.94 387 PRO A N 1
ATOM 3283 C CA . PRO A 1 387 ? 24.815 -19.944 -32.736 1.00 94.94 387 PRO A CA 1
ATOM 3284 C C . PRO A 1 387 ? 26.315 -19.986 -32.416 1.00 94.94 387 PRO A C 1
ATOM 3286 O O . PRO A 1 387 ? 26.686 -20.337 -31.296 1.00 94.94 387 PRO A O 1
ATOM 3289 N N . ASP A 1 388 ? 27.167 -19.586 -33.362 1.00 94.88 388 ASP A N 1
ATOM 3290 C CA . ASP A 1 388 ? 28.623 -19.611 -33.197 1.00 94.88 388 ASP A CA 1
ATOM 3291 C C . ASP A 1 388 ? 29.084 -18.547 -32.190 1.00 94.88 388 ASP A C 1
ATOM 3293 O O . ASP A 1 388 ? 29.886 -18.831 -31.297 1.00 94.88 388 ASP A O 1
ATOM 3297 N N . GLU A 1 389 ? 28.533 -17.333 -32.274 1.00 95.94 389 GLU A N 1
ATOM 3298 C CA . GLU A 1 389 ? 28.845 -16.245 -31.349 1.00 95.94 389 GLU A CA 1
ATOM 3299 C C . GLU A 1 389 ? 28.324 -16.539 -29.942 1.00 95.94 389 GLU A C 1
ATOM 3301 O O . GLU A 1 389 ? 28.996 -16.228 -28.958 1.00 95.94 389 GLU A O 1
ATOM 3306 N N . MET A 1 390 ? 27.154 -17.170 -29.817 1.00 95.06 390 MET A N 1
ATOM 3307 C CA . MET A 1 390 ? 26.659 -17.629 -28.521 1.00 95.06 390 MET A CA 1
ATOM 3308 C C . MET A 1 390 ? 27.572 -18.693 -27.920 1.00 95.06 390 MET A C 1
ATOM 3310 O O . MET A 1 390 ? 27.877 -18.628 -26.727 1.00 95.06 390 MET A O 1
ATOM 3314 N N . LEU A 1 391 ? 28.073 -19.625 -28.731 1.00 94.94 391 LEU A N 1
ATOM 3315 C CA . LEU A 1 391 ? 29.025 -20.628 -28.274 1.00 94.94 391 LEU A CA 1
ATOM 3316 C C . LEU A 1 391 ? 30.345 -19.986 -27.795 1.00 94.94 391 LEU A C 1
ATOM 3318 O O . LEU A 1 391 ? 30.853 -20.357 -26.732 1.00 94.94 391 LEU A O 1
ATOM 3322 N N . ASP A 1 392 ? 30.849 -18.963 -28.499 1.00 94.81 392 ASP A N 1
ATOM 3323 C CA . ASP A 1 392 ? 32.003 -18.150 -28.071 1.00 94.81 392 ASP A CA 1
ATOM 3324 C C . ASP A 1 392 ? 31.745 -17.433 -26.731 1.00 94.81 392 ASP A C 1
ATOM 3326 O O . ASP A 1 392 ? 32.616 -17.389 -25.854 1.00 94.81 392 ASP A O 1
ATOM 3330 N N . ILE A 1 393 ? 30.544 -16.874 -26.547 1.00 94.81 393 ILE A N 1
ATOM 3331 C CA . ILE A 1 393 ? 30.128 -16.196 -25.312 1.00 94.81 393 ILE A CA 1
ATOM 3332 C C . ILE A 1 393 ? 30.098 -17.187 -24.149 1.00 94.81 393 ILE A C 1
ATOM 3334 O O . ILE A 1 393 ? 30.720 -16.932 -23.112 1.00 94.81 393 ILE A O 1
ATOM 3338 N N . TYR A 1 394 ? 29.417 -18.323 -24.311 1.00 94.88 394 TYR A N 1
ATOM 3339 C CA . TYR A 1 394 ? 29.366 -19.371 -23.295 1.00 94.88 394 TYR A CA 1
ATOM 3340 C C . TYR A 1 394 ? 30.772 -19.809 -22.882 1.00 94.88 394 TYR A C 1
ATOM 3342 O O . TYR A 1 394 ? 31.091 -19.839 -21.689 1.00 94.88 394 TYR A O 1
ATOM 3350 N N . GLU A 1 395 ? 31.642 -20.068 -23.858 1.00 94.44 395 GLU A N 1
ATOM 3351 C CA . GLU A 1 395 ? 33.024 -20.458 -23.610 1.00 94.44 395 GLU A CA 1
ATOM 3352 C C . GLU A 1 395 ? 33.794 -19.377 -22.832 1.00 94.44 395 GLU A C 1
ATOM 3354 O O . GLU A 1 395 ? 34.434 -19.672 -21.815 1.00 94.44 395 GLU A O 1
ATOM 3359 N N . LYS A 1 396 ? 33.698 -18.107 -23.253 1.00 93.56 396 LYS A N 1
ATOM 3360 C CA . LYS A 1 396 ? 34.325 -16.961 -22.572 1.00 93.56 396 LYS A CA 1
ATOM 3361 C C . LYS A 1 396 ? 33.904 -16.888 -21.103 1.00 93.56 396 LYS A C 1
ATOM 3363 O O . LYS A 1 396 ? 34.762 -16.748 -20.223 1.00 93.56 396 LYS A O 1
ATOM 3368 N N . PHE A 1 397 ? 32.607 -17.004 -20.823 1.00 92.12 397 PHE A N 1
ATOM 3369 C CA . PHE A 1 397 ? 32.068 -16.958 -19.462 1.00 92.12 397 PHE A CA 1
ATOM 3370 C C . PHE A 1 397 ? 32.506 -18.160 -18.624 1.00 92.12 397 PHE A C 1
ATOM 3372 O O . PHE A 1 397 ? 32.943 -17.984 -17.480 1.00 92.12 397 PHE A O 1
ATOM 3379 N N . ALA A 1 398 ? 32.441 -19.367 -19.188 1.00 92.62 398 ALA A N 1
ATOM 3380 C CA . ALA A 1 398 ? 32.842 -20.590 -18.509 1.00 92.62 398 ALA A CA 1
ATOM 3381 C C . ALA A 1 398 ? 34.333 -20.550 -18.131 1.00 92.62 398 ALA A C 1
ATOM 3383 O O . ALA A 1 398 ? 34.689 -20.780 -16.972 1.00 92.62 398 ALA A O 1
ATOM 3384 N N . ARG A 1 399 ? 35.206 -20.139 -19.062 1.00 93.12 399 ARG A N 1
ATOM 3385 C CA . ARG A 1 399 ? 36.645 -19.936 -18.813 1.00 93.12 399 ARG A CA 1
ATOM 3386 C C . ARG A 1 399 ? 36.909 -18.854 -17.768 1.00 93.12 399 ARG A C 1
ATOM 3388 O O . ARG A 1 399 ? 37.757 -19.042 -16.894 1.00 93.12 399 ARG A O 1
ATOM 3395 N N . GLY A 1 400 ? 36.196 -17.728 -17.836 1.00 91.06 400 GLY A N 1
ATOM 3396 C CA . GLY A 1 400 ? 36.314 -16.638 -16.865 1.00 91.06 400 GLY A CA 1
ATOM 3397 C C . GLY A 1 400 ? 35.982 -17.091 -15.442 1.00 91.06 400 GLY A C 1
ATOM 3398 O O . GLY A 1 400 ? 36.770 -16.872 -14.520 1.00 91.06 400 GLY A O 1
ATOM 3399 N N . ARG A 1 401 ? 34.860 -17.801 -15.270 1.00 88.75 401 ARG A N 1
ATOM 3400 C CA . ARG A 1 401 ? 34.445 -18.347 -13.970 1.00 88.75 401 ARG A CA 1
ATOM 3401 C C . ARG A 1 401 ? 35.364 -19.454 -13.472 1.00 88.75 401 ARG A C 1
ATOM 3403 O O . ARG A 1 401 ? 35.676 -19.473 -12.282 1.00 88.75 401 ARG A O 1
ATOM 3410 N N . MET A 1 402 ? 35.842 -20.328 -14.359 1.00 90.81 402 MET A N 1
ATOM 3411 C CA . MET A 1 402 ? 36.754 -21.415 -13.992 1.00 90.81 402 MET A CA 1
ATOM 3412 C C . MET A 1 402 ? 38.018 -20.899 -13.297 1.00 90.81 402 MET A C 1
ATOM 3414 O O . MET A 1 402 ? 38.402 -21.427 -12.253 1.00 90.81 402 MET A O 1
ATOM 3418 N N . LYS A 1 403 ? 38.600 -19.800 -13.794 1.00 89.50 403 LYS A N 1
ATOM 3419 C CA . LYS A 1 403 ? 39.782 -19.163 -13.182 1.00 89.50 403 LYS A CA 1
ATOM 3420 C C . LYS A 1 403 ? 39.544 -18.687 -11.746 1.00 89.50 403 LYS A C 1
ATOM 3422 O O . LYS A 1 403 ? 40.472 -18.684 -10.941 1.00 89.50 403 LYS A O 1
ATOM 3427 N N . MET A 1 404 ? 38.319 -18.275 -11.421 1.00 87.12 404 MET A N 1
ATOM 3428 C CA . MET A 1 404 ? 37.960 -17.747 -10.099 1.00 87.12 404 MET A CA 1
ATOM 3429 C C . MET A 1 404 ? 37.480 -18.831 -9.125 1.00 87.12 404 MET A C 1
ATOM 3431 O O . MET A 1 404 ? 37.438 -18.598 -7.917 1.00 87.12 404 MET A O 1
ATOM 3435 N N . ALA A 1 405 ? 37.117 -20.016 -9.618 1.00 89.06 405 ALA A N 1
ATOM 3436 C CA . ALA A 1 405 ? 36.495 -21.047 -8.804 1.00 89.06 405 ALA A CA 1
ATOM 3437 C C . ALA A 1 405 ? 37.495 -21.762 -7.876 1.00 89.06 405 ALA A C 1
ATOM 3439 O O . ALA A 1 405 ? 38.511 -22.325 -8.301 1.00 89.06 405 ALA A O 1
ATOM 3440 N N . ASN A 1 406 ? 37.176 -21.792 -6.581 1.00 89.75 406 ASN A N 1
ATOM 3441 C CA . ASN A 1 406 ? 38.005 -22.385 -5.524 1.00 89.75 406 ASN A CA 1
ATOM 3442 C C . ASN A 1 406 ? 37.255 -23.397 -4.636 1.00 89.75 406 ASN A C 1
ATOM 3444 O O . ASN A 1 406 ? 37.860 -23.987 -3.743 1.00 89.75 406 ASN A O 1
ATOM 3448 N N . GLU A 1 407 ? 35.966 -23.629 -4.891 1.00 92.38 407 GLU A N 1
ATOM 3449 C CA . GLU A 1 407 ? 35.125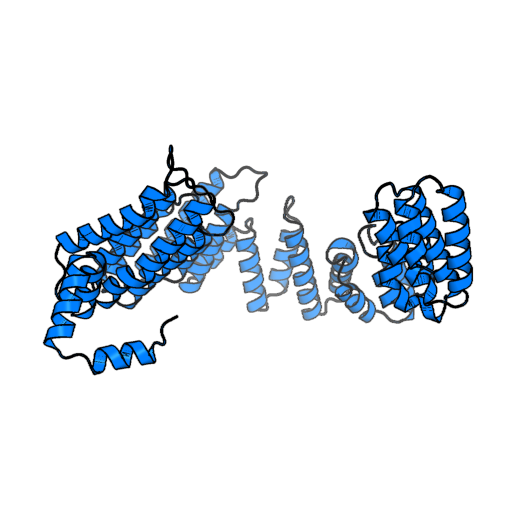 -24.541 -4.119 1.00 92.38 407 GLU A CA 1
ATOM 3450 C C . GLU A 1 407 ? 34.243 -25.408 -5.023 1.00 92.38 407 GLU A C 1
ATOM 3452 O O . GLU A 1 407 ? 33.864 -25.017 -6.128 1.00 92.38 407 GLU A O 1
ATOM 3457 N N . ARG A 1 408 ? 33.864 -26.591 -4.521 1.00 91.75 408 ARG A N 1
ATOM 3458 C CA . ARG A 1 408 ? 33.080 -27.584 -5.273 1.00 91.75 408 ARG A CA 1
ATOM 3459 C C . ARG A 1 408 ? 31.732 -27.050 -5.765 1.00 91.75 408 ARG A C 1
ATOM 3461 O O . ARG A 1 408 ? 31.263 -27.466 -6.819 1.00 91.75 408 ARG A O 1
ATOM 3468 N N . ARG A 1 409 ? 31.114 -26.131 -5.017 1.00 94.12 409 ARG A N 1
ATOM 3469 C CA . ARG A 1 409 ? 29.863 -25.479 -5.421 1.00 94.12 409 ARG A CA 1
ATOM 3470 C C . ARG A 1 409 ? 30.041 -24.677 -6.715 1.00 94.12 409 ARG A C 1
ATOM 3472 O O . ARG A 1 409 ? 29.257 -24.866 -7.634 1.00 94.12 409 ARG A O 1
ATOM 3479 N N . LEU A 1 410 ? 31.099 -23.872 -6.817 1.00 91.38 410 LEU A N 1
ATOM 3480 C CA . LEU A 1 410 ? 31.393 -23.089 -8.021 1.00 91.38 410 LEU A CA 1
ATOM 3481 C C . LEU A 1 410 ? 31.725 -23.987 -9.221 1.00 91.38 410 LEU A C 1
ATOM 3483 O O . LEU A 1 410 ? 31.308 -23.685 -10.333 1.00 91.38 410 LEU A O 1
ATOM 3487 N N . TYR A 1 411 ? 32.412 -25.117 -9.010 1.00 93.19 411 TYR A N 1
ATOM 3488 C CA . TYR A 1 411 ? 32.658 -26.088 -10.088 1.00 93.19 411 TYR A CA 1
ATOM 3489 C C . TYR A 1 411 ? 31.359 -26.664 -10.651 1.00 93.19 411 TYR A C 1
ATOM 3491 O O . TYR A 1 411 ? 31.223 -26.762 -11.866 1.00 93.19 411 TYR A O 1
ATOM 3499 N N . ARG A 1 412 ? 30.388 -26.979 -9.784 1.00 93.12 412 ARG A N 1
ATOM 3500 C CA . ARG A 1 412 ? 29.051 -27.403 -10.222 1.00 93.12 412 ARG A CA 1
ATOM 3501 C C . ARG A 1 412 ? 28.361 -26.320 -11.038 1.00 93.12 412 ARG A C 1
ATOM 3503 O O . ARG A 1 412 ? 27.879 -26.619 -12.116 1.00 93.12 412 ARG A O 1
ATOM 3510 N N . GLU A 1 413 ? 28.347 -25.078 -10.558 1.00 91.44 413 GLU A N 1
ATOM 3511 C CA . GLU A 1 413 ? 27.727 -23.958 -11.282 1.00 91.44 413 GLU A CA 1
ATOM 3512 C C . GLU A 1 413 ? 28.358 -23.741 -12.669 1.00 91.44 413 GLU A C 1
ATOM 3514 O O . GLU A 1 413 ? 27.641 -23.484 -13.632 1.00 91.44 413 GLU A O 1
ATOM 3519 N N . ILE A 1 414 ? 29.683 -23.887 -12.792 1.00 92.81 414 ILE A N 1
ATOM 3520 C CA . ILE A 1 414 ? 30.377 -23.804 -14.086 1.00 92.81 414 ILE A CA 1
ATOM 3521 C C . ILE A 1 414 ? 29.991 -24.969 -14.987 1.00 92.81 414 ILE A C 1
ATOM 3523 O O . ILE A 1 414 ? 29.649 -24.736 -16.135 1.00 92.81 414 ILE A O 1
ATOM 3527 N N . VAL A 1 415 ? 30.017 -26.202 -14.480 1.00 93.50 415 VAL A N 1
ATOM 3528 C CA . VAL A 1 415 ? 29.640 -27.396 -15.250 1.00 93.50 415 VAL A CA 1
ATOM 3529 C C . VAL A 1 415 ? 28.203 -27.298 -15.755 1.00 93.50 415 VAL A C 1
ATOM 3531 O O . VAL A 1 415 ? 27.952 -27.558 -16.926 1.00 93.50 415 VAL A O 1
ATOM 3534 N N . GLU A 1 416 ? 27.266 -26.880 -14.907 1.00 92.00 416 GLU A N 1
ATOM 3535 C CA . GLU A 1 416 ? 25.875 -26.678 -15.317 1.00 92.00 416 GLU A CA 1
ATOM 3536 C C . GLU A 1 416 ? 25.757 -25.606 -16.411 1.00 92.00 416 GLU A C 1
ATOM 3538 O O . GLU A 1 416 ? 25.041 -25.818 -17.384 1.00 92.00 416 GLU A O 1
ATOM 3543 N N . PHE A 1 417 ? 26.504 -24.501 -16.309 1.00 92.25 417 PHE A N 1
ATOM 3544 C CA . PHE A 1 417 ? 26.529 -23.463 -17.345 1.00 92.25 417 PHE A CA 1
ATOM 3545 C C . PHE A 1 417 ? 27.173 -23.950 -18.656 1.00 92.25 417 PHE A C 1
ATOM 3547 O O . PHE A 1 417 ? 26.609 -23.749 -19.726 1.00 92.25 417 PHE A O 1
ATOM 3554 N N . THR A 1 418 ? 28.316 -24.642 -18.587 1.00 94.31 418 THR A N 1
ATOM 3555 C CA . THR A 1 418 ? 29.009 -25.223 -19.751 1.00 94.31 418 THR A CA 1
ATOM 3556 C C . THR A 1 418 ? 28.148 -26.262 -20.462 1.00 94.31 418 THR A C 1
ATOM 3558 O O . THR A 1 418 ? 28.262 -26.412 -21.673 1.00 94.31 418 THR A O 1
ATOM 3561 N N . ARG A 1 419 ? 27.253 -26.962 -19.752 1.00 94.19 419 ARG A N 1
ATOM 3562 C CA . ARG A 1 419 ? 26.333 -27.915 -20.386 1.00 94.19 419 ARG A CA 1
ATOM 3563 C C . ARG A 1 419 ? 25.437 -27.248 -21.434 1.00 94.19 419 ARG A C 1
ATOM 3565 O O . ARG A 1 419 ? 25.140 -27.900 -22.426 1.00 94.19 419 ARG A O 1
ATOM 3572 N N . GLY A 1 420 ? 25.083 -25.970 -21.263 1.00 91.88 420 GLY A N 1
ATOM 3573 C CA . GLY A 1 420 ? 24.315 -25.207 -22.256 1.00 91.88 420 GLY A CA 1
ATOM 3574 C C . GLY A 1 420 ? 25.004 -25.115 -23.621 1.00 91.88 420 GLY A C 1
ATOM 3575 O O . GLY A 1 420 ? 24.337 -25.100 -24.647 1.00 91.88 420 GLY A O 1
ATOM 3576 N N . MET A 1 421 ? 26.341 -25.190 -23.671 1.00 95.00 421 MET A N 1
ATOM 3577 C CA . MET A 1 421 ? 27.082 -25.241 -24.938 1.00 95.00 421 MET A CA 1
ATOM 3578 C C . MET A 1 421 ? 26.702 -26.455 -25.793 1.00 95.00 421 MET A C 1
ATOM 3580 O O . MET A 1 421 ? 26.791 -26.379 -27.011 1.00 95.00 421 MET A O 1
ATOM 3584 N N . LEU A 1 422 ? 26.269 -27.567 -25.186 1.00 94.00 422 LEU A N 1
ATOM 3585 C CA . LEU A 1 422 ? 25.905 -28.789 -25.912 1.00 94.00 422 LEU A CA 1
ATOM 3586 C C . LEU A 1 422 ? 24.633 -28.638 -26.758 1.00 94.00 422 LEU A C 1
ATOM 3588 O O . LEU A 1 422 ? 24.397 -29.476 -27.628 1.00 94.00 422 LEU A O 1
ATOM 3592 N N . ASP A 1 423 ? 23.842 -27.589 -26.525 1.00 92.19 423 ASP A N 1
ATOM 3593 C CA . ASP A 1 423 ? 22.637 -27.294 -27.302 1.00 92.19 423 ASP A CA 1
ATOM 3594 C C . ASP A 1 423 ? 22.952 -26.595 -28.642 1.00 92.19 423 ASP A C 1
ATOM 3596 O O . ASP A 1 423 ? 22.063 -26.433 -29.481 1.00 92.19 423 ASP A O 1
ATOM 3600 N N . TYR A 1 424 ? 24.215 -26.216 -28.872 1.00 94.06 424 TYR A N 1
ATOM 3601 C CA . TYR A 1 424 ? 24.675 -25.522 -30.075 1.00 94.06 424 TYR A CA 1
ATOM 3602 C C . TYR A 1 424 ? 25.386 -26.457 -31.068 1.00 94.06 424 TYR A C 1
ATOM 3604 O O . TYR A 1 424 ? 26.032 -27.431 -30.658 1.00 94.06 424 TYR A O 1
ATOM 3612 N N . PRO A 1 425 ? 25.335 -26.150 -32.382 1.00 91.31 425 PRO A N 1
ATOM 3613 C CA . PRO A 1 425 ? 26.227 -26.756 -33.370 1.00 91.31 425 PRO A CA 1
ATOM 3614 C C . PRO A 1 425 ? 27.690 -26.647 -32.924 1.00 91.31 425 PRO A C 1
ATOM 3616 O O . PRO A 1 425 ? 28.085 -25.642 -32.344 1.00 91.31 425 PRO A O 1
ATOM 3619 N N . ASP A 1 426 ? 28.476 -27.705 -33.135 1.00 91.88 426 ASP A N 1
ATOM 3620 C CA . ASP A 1 426 ? 29.890 -27.811 -32.727 1.00 91.88 426 ASP A CA 1
ATOM 3621 C C . ASP A 1 426 ? 30.162 -27.663 -31.214 1.00 91.88 426 ASP A C 1
ATOM 3623 O O . ASP A 1 426 ? 31.307 -27.731 -30.756 1.00 91.88 426 ASP A O 1
ATOM 3627 N N . GLY A 1 427 ? 29.109 -27.549 -30.399 1.00 93.38 427 GLY A N 1
ATOM 3628 C CA . GLY A 1 427 ? 29.210 -27.378 -28.957 1.00 93.38 427 GLY A CA 1
ATOM 3629 C C . GLY A 1 427 ? 29.887 -28.547 -28.254 1.00 93.38 427 GLY A C 1
ATOM 3630 O O . GLY A 1 427 ? 30.684 -28.342 -27.338 1.00 93.38 427 GLY A O 1
ATOM 3631 N N . ARG A 1 428 ? 29.633 -29.780 -28.714 1.00 95.62 428 ARG A N 1
ATOM 3632 C CA . ARG A 1 428 ? 30.271 -30.978 -28.154 1.00 95.62 428 ARG A CA 1
ATOM 3633 C C . ARG A 1 428 ? 31.790 -30.940 -28.304 1.00 95.62 428 ARG A C 1
ATOM 3635 O O . ARG A 1 428 ? 32.485 -31.166 -27.316 1.00 95.62 428 ARG A O 1
ATOM 3642 N N . ASP A 1 429 ? 32.283 -30.606 -29.494 1.00 94.19 429 ASP A N 1
ATOM 3643 C CA . ASP A 1 429 ? 33.719 -30.571 -29.784 1.00 94.19 429 ASP A CA 1
ATOM 3644 C C . ASP A 1 429 ? 34.430 -29.532 -28.904 1.00 94.19 429 ASP A C 1
ATOM 3646 O O . ASP A 1 429 ? 35.485 -29.810 -28.328 1.00 94.19 429 ASP A O 1
ATOM 3650 N N . ARG A 1 430 ? 33.817 -28.355 -28.710 1.00 94.44 430 ARG A N 1
ATOM 3651 C CA . ARG A 1 430 ? 34.366 -27.318 -27.822 1.00 94.44 430 ARG A CA 1
ATOM 3652 C C . ARG A 1 430 ? 34.326 -27.705 -26.348 1.00 94.44 430 ARG A C 1
ATOM 3654 O O . ARG A 1 430 ? 35.275 -27.428 -25.616 1.00 94.44 430 ARG A O 1
ATOM 3661 N N . VAL A 1 431 ? 33.248 -28.345 -25.893 1.00 96.06 431 VAL A N 1
ATOM 3662 C CA . VAL A 1 431 ? 33.145 -28.828 -24.508 1.00 96.06 431 VAL A CA 1
ATOM 3663 C C . VAL A 1 431 ? 34.193 -29.904 -24.230 1.00 96.06 431 VAL A C 1
ATOM 3665 O O . VAL A 1 431 ? 34.849 -29.842 -23.191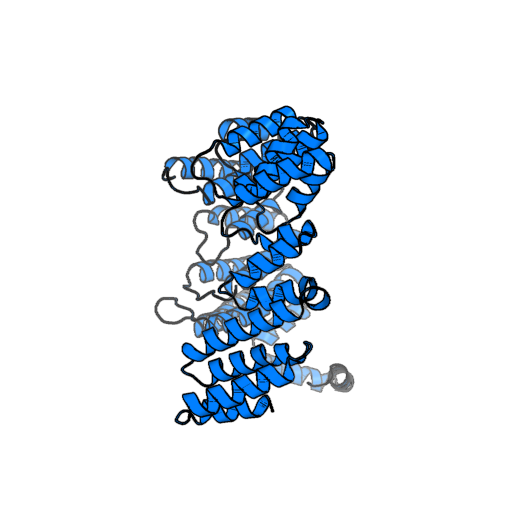 1.00 96.06 431 VAL A O 1
ATOM 3668 N N . ASP A 1 432 ? 34.412 -30.843 -25.152 1.00 94.88 432 ASP A N 1
ATOM 3669 C CA . ASP A 1 432 ? 35.458 -31.859 -25.009 1.00 94.88 432 ASP A CA 1
ATOM 3670 C C . ASP A 1 432 ? 36.855 -31.216 -24.932 1.00 94.88 432 ASP A C 1
ATOM 3672 O O . ASP A 1 432 ? 37.632 -31.551 -24.033 1.00 94.88 432 ASP A O 1
ATOM 3676 N N . GLN A 1 433 ? 37.136 -30.208 -25.768 1.00 94.75 433 GLN A N 1
ATOM 3677 C CA . GLN A 1 433 ? 38.376 -29.429 -25.684 1.00 94.75 433 GLN A CA 1
ATOM 3678 C C . GLN A 1 433 ? 38.531 -28.724 -24.321 1.00 94.75 433 GLN A C 1
ATOM 3680 O O . GLN A 1 433 ? 39.598 -28.791 -23.707 1.00 94.75 433 GLN A O 1
ATOM 3685 N N . LEU A 1 434 ? 37.473 -28.087 -23.804 1.00 95.00 434 LEU A N 1
ATOM 3686 C CA . LEU A 1 434 ? 37.486 -27.454 -22.478 1.00 95.00 434 LEU A CA 1
ATOM 3687 C C . LEU A 1 434 ? 37.764 -28.460 -21.355 1.00 95.00 434 LEU A C 1
ATOM 3689 O O . LEU A 1 434 ? 38.529 -28.161 -20.436 1.00 95.00 434 LEU A O 1
ATOM 3693 N N . ILE A 1 435 ? 37.161 -29.652 -21.415 1.00 94.69 435 ILE A N 1
ATOM 3694 C CA . ILE A 1 435 ? 37.380 -30.713 -20.425 1.00 94.69 435 ILE A CA 1
ATOM 3695 C C . ILE A 1 435 ? 38.843 -31.160 -20.447 1.00 94.69 435 ILE A C 1
ATOM 3697 O O . ILE A 1 435 ? 39.445 -31.294 -19.377 1.00 94.69 435 ILE A O 1
ATOM 3701 N N . GLU A 1 436 ? 39.422 -31.385 -21.629 1.00 94.44 436 GLU A N 1
ATOM 3702 C CA . GLU A 1 436 ? 40.829 -31.777 -21.780 1.00 94.44 436 GLU A CA 1
ATOM 3703 C C . GLU A 1 436 ? 41.777 -30.710 -21.215 1.00 94.44 436 GLU A C 1
ATOM 3705 O O . GLU A 1 436 ? 42.639 -31.020 -20.384 1.00 94.44 436 GLU A O 1
ATOM 3710 N N . GLU A 1 437 ? 41.571 -29.447 -21.596 1.00 94.31 437 GLU A N 1
ATOM 3711 C CA . GLU A 1 437 ? 42.368 -28.307 -21.137 1.00 94.31 437 GLU A CA 1
ATOM 3712 C C . GLU A 1 437 ? 42.291 -28.128 -19.615 1.00 94.31 437 GLU A C 1
ATOM 3714 O O . GLU A 1 437 ? 43.324 -28.058 -18.943 1.00 94.31 437 GLU A O 1
ATOM 3719 N N . TRP A 1 438 ? 41.085 -28.108 -19.038 1.00 94.88 438 TRP A N 1
ATOM 3720 C CA . TRP A 1 438 ? 40.909 -27.922 -17.596 1.00 94.88 438 TRP A CA 1
ATOM 3721 C C . TRP A 1 438 ? 41.391 -29.120 -16.777 1.00 94.88 438 TRP A C 1
ATOM 3723 O O . TRP A 1 438 ? 41.934 -28.928 -15.688 1.00 94.88 438 TRP A O 1
ATOM 3733 N N . THR A 1 439 ? 41.258 -30.348 -17.287 1.00 92.38 439 THR A N 1
ATOM 3734 C CA . THR A 1 439 ? 41.808 -31.540 -16.617 1.00 92.38 439 THR A CA 1
ATOM 3735 C C . THR A 1 439 ? 43.334 -31.465 -16.539 1.00 92.38 439 THR A C 1
ATOM 3737 O O . THR A 1 439 ? 43.913 -31.801 -15.503 1.00 92.38 439 THR A O 1
ATOM 3740 N N . ALA A 1 440 ? 43.990 -30.984 -17.601 1.00 93.38 440 ALA A N 1
ATOM 3741 C CA . ALA A 1 440 ? 45.437 -30.795 -17.628 1.00 93.38 440 ALA A CA 1
ATOM 3742 C C . ALA A 1 440 ? 45.897 -29.628 -16.731 1.00 93.38 440 ALA A C 1
ATOM 3744 O O . ALA A 1 440 ? 46.830 -29.786 -15.941 1.00 93.38 440 ALA A O 1
ATOM 3745 N N . GLU A 1 441 ? 45.234 -28.470 -16.814 1.00 93.06 441 GLU A N 1
ATOM 3746 C CA . GLU A 1 441 ? 45.590 -27.258 -16.059 1.00 93.06 441 GLU A CA 1
ATOM 3747 C C . GLU A 1 441 ? 45.356 -27.426 -14.546 1.00 93.06 441 GLU A C 1
ATOM 3749 O O . GLU A 1 441 ? 46.185 -27.018 -13.728 1.00 93.06 441 GLU A O 1
ATOM 3754 N N . TYR A 1 442 ? 44.259 -28.081 -14.156 1.00 91.12 442 TYR A N 1
ATOM 3755 C CA . TYR A 1 442 ? 43.819 -28.210 -12.765 1.00 91.12 442 TYR A CA 1
ATOM 3756 C C . TYR A 1 442 ? 43.967 -29.632 -12.198 1.00 91.12 442 TYR A C 1
ATOM 3758 O O . TYR A 1 442 ? 43.266 -29.993 -11.251 1.00 91.12 442 TYR A O 1
ATOM 3766 N N . GLN A 1 443 ? 44.932 -30.418 -12.694 1.00 89.56 443 GLN A N 1
ATOM 3767 C CA . GLN A 1 443 ? 45.185 -31.820 -12.301 1.00 89.56 443 GLN A CA 1
ATOM 3768 C C . GLN A 1 443 ? 45.275 -32.085 -10.779 1.00 89.56 443 GLN A C 1
ATOM 3770 O O . GLN A 1 443 ? 45.040 -33.198 -10.315 1.00 89.56 443 GLN A O 1
ATOM 3775 N N . HIS A 1 444 ? 45.600 -31.070 -9.970 1.00 90.44 444 HIS A N 1
ATOM 3776 C CA . HIS A 1 444 ? 45.696 -31.167 -8.507 1.00 90.44 444 HIS A CA 1
ATOM 3777 C C . HIS A 1 444 ? 44.386 -30.842 -7.763 1.00 90.44 444 HIS A C 1
ATOM 3779 O O . HIS A 1 444 ? 44.390 -30.713 -6.538 1.00 90.44 444 HIS A O 1
ATOM 3785 N N . ARG A 1 445 ? 43.262 -30.693 -8.476 1.00 90.12 445 ARG A N 1
ATOM 3786 C CA . ARG A 1 445 ? 41.939 -30.378 -7.915 1.00 90.12 445 ARG A CA 1
ATOM 3787 C C . ARG A 1 445 ? 40.960 -31.538 -8.163 1.00 90.12 445 ARG A C 1
ATOM 3789 O O . ARG A 1 445 ? 40.123 -31.442 -9.057 1.00 90.12 445 ARG A O 1
ATOM 3796 N N . PRO A 1 446 ? 40.998 -32.624 -7.364 1.00 90.38 446 PRO A N 1
ATOM 3797 C CA . PRO A 1 446 ? 40.184 -33.821 -7.614 1.00 90.38 446 PRO A CA 1
ATOM 3798 C C . PRO A 1 446 ? 38.678 -33.529 -7.625 1.00 90.38 446 PRO A C 1
ATOM 3800 O O . PRO A 1 446 ? 37.963 -34.006 -8.497 1.00 90.38 446 PRO A O 1
ATOM 3803 N N . ALA A 1 447 ? 38.206 -32.655 -6.731 1.00 91.38 447 ALA A N 1
ATOM 3804 C CA . ALA A 1 447 ? 36.803 -32.247 -6.693 1.00 91.38 447 ALA A CA 1
ATOM 3805 C C . ALA A 1 447 ? 36.354 -31.451 -7.931 1.00 91.38 447 ALA A C 1
ATOM 3807 O O . ALA A 1 447 ? 35.158 -31.375 -8.172 1.00 91.38 447 ALA A O 1
ATOM 3808 N N . MET A 1 448 ? 37.269 -30.829 -8.682 1.00 91.88 448 MET A N 1
ATOM 3809 C CA . MET A 1 448 ? 36.947 -30.190 -9.961 1.00 91.88 448 MET A CA 1
ATOM 3810 C C . MET A 1 448 ? 36.846 -31.245 -11.063 1.00 91.88 448 MET A C 1
ATOM 3812 O O . MET A 1 448 ? 35.863 -31.259 -11.793 1.00 91.88 448 MET A O 1
ATOM 3816 N N . ILE A 1 449 ? 37.821 -32.158 -11.133 1.00 92.19 449 ILE A N 1
ATOM 3817 C CA . ILE A 1 449 ? 37.857 -33.250 -12.118 1.00 92.19 449 ILE A CA 1
ATOM 3818 C C . ILE A 1 449 ? 36.585 -34.105 -12.024 1.00 92.19 449 ILE A C 1
ATOM 3820 O O . ILE A 1 449 ? 35.938 -34.338 -13.039 1.00 92.19 449 ILE A O 1
ATOM 3824 N N . GLU A 1 450 ? 36.168 -34.480 -10.809 1.00 92.88 450 GLU A N 1
ATOM 3825 C CA . GLU A 1 450 ? 34.910 -35.211 -10.568 1.00 92.88 450 GLU A CA 1
ATOM 3826 C C . GLU A 1 450 ? 33.666 -34.488 -11.112 1.00 92.88 450 GLU A C 1
ATOM 3828 O O . GLU A 1 450 ? 32.685 -35.126 -11.488 1.00 92.88 450 GLU A O 1
ATOM 3833 N N . GLU A 1 451 ? 33.652 -33.152 -11.100 1.00 94.50 451 GLU A N 1
ATOM 3834 C CA . GLU A 1 451 ? 32.523 -32.382 -11.626 1.00 94.50 451 GLU A CA 1
ATOM 3835 C C . GLU A 1 451 ? 32.609 -32.269 -13.158 1.00 94.50 451 GLU A C 1
ATOM 3837 O O . GLU A 1 451 ? 31.582 -32.404 -13.819 1.00 94.50 451 GLU A O 1
ATOM 3842 N N . LEU A 1 452 ? 33.810 -32.116 -13.737 1.00 92.81 452 LEU A N 1
ATOM 3843 C CA . LEU A 1 452 ? 34.026 -32.101 -15.194 1.00 92.81 452 LEU A CA 1
ATOM 3844 C C . LEU A 1 452 ? 33.639 -33.423 -15.869 1.00 92.81 452 LEU A C 1
ATOM 3846 O O . LEU A 1 452 ? 33.128 -33.412 -16.986 1.00 92.81 452 LEU A O 1
ATOM 3850 N N . GLU A 1 453 ? 33.824 -34.562 -15.196 1.00 90.94 453 GLU A N 1
ATOM 3851 C CA . GLU A 1 453 ? 33.404 -35.874 -15.711 1.00 90.94 453 GLU A CA 1
ATOM 3852 C C . GLU A 1 453 ? 31.900 -35.959 -16.005 1.00 90.94 453 GLU A C 1
ATOM 3854 O O . GLU A 1 453 ? 31.489 -36.782 -16.815 1.00 90.94 453 GLU A O 1
ATOM 3859 N N . LYS A 1 454 ? 31.080 -35.082 -15.413 1.00 92.00 454 LYS A N 1
ATOM 3860 C CA . LYS A 1 454 ? 29.630 -35.020 -15.655 1.00 92.00 454 LYS A CA 1
ATOM 3861 C C . LYS A 1 454 ? 29.244 -34.355 -16.980 1.00 92.00 454 LYS A C 1
ATOM 3863 O O . LYS A 1 454 ? 28.055 -34.297 -17.287 1.00 92.00 454 LYS A O 1
ATOM 3868 N N . LEU A 1 455 ? 30.208 -33.791 -17.708 1.00 88.31 455 LEU A N 1
ATOM 3869 C CA . LEU A 1 455 ? 30.014 -33.220 -19.046 1.00 88.31 455 LEU A CA 1
ATOM 3870 C C . LEU A 1 455 ? 30.356 -34.202 -20.172 1.00 88.31 455 LEU A C 1
ATOM 3872 O O . LEU A 1 455 ? 30.054 -33.914 -21.328 1.00 88.31 455 LEU A O 1
ATOM 3876 N N . LYS A 1 456 ? 30.989 -35.334 -19.844 1.00 82.69 456 LYS A N 1
ATOM 3877 C CA . LYS A 1 456 ? 31.296 -36.392 -20.808 1.00 82.69 456 LYS A CA 1
ATOM 3878 C C . LYS A 1 456 ? 30.046 -37.191 -21.122 1.00 82.69 456 LYS A C 1
ATOM 3880 O O . LYS A 1 456 ? 29.833 -37.402 -22.339 1.00 82.69 456 LYS A O 1
#